Protein AF-S5XPR7-F1 (afdb_monomer_lite)

InterPro domains:
  IPR011050 Pectin lyase fold/virulence factor [SSF51126] (170-436)
  IPR012334 Pectin lyase fold [G3DSA:2.160.20.10] (180-255)
  IPR024535 Rhamnogalacturonase A/B/Epimerase-like, pectate lyase domain [PF12708] (186-243)

Sequence (449 aa):
MAISGNSALIPQAFNKGLGLWSRTTGLPGTPSWAGQANAAVVPADEDFGTCLEILKQAEPTSLRYMRRTPLQPGTYLRISTRIKVIAGNLPKVRIAGTALGSNGAALGGLPLTGPVETPVGYGDVIEVSAIVGSGKRDGVDLVWGRSAVFGHFGLDLIGDNNGSVRIENFLIEDVTSAFLPQMLDWVDVRDFGAVGDGVTDDRAAFVAADQAAAGGEIVVPEGVYRIASSLSLNAPVRFKGRLSMPRTARLALQGRFDFPTYASAFGDETEGFKRALQALFGYTDHTTLDLCGRRVDLVEPINVAEIAPGLGSFSNRRLITNGQIGVVASSAWDTRVVTSTGTYDPVRSNILSNVANVANIEVGARVVGAGVGREVYVRAKNVGAGTLTLSQGMFGGAATRNFAFHRYAYALDFSGLQRIDRLNISDIEFQLDGIASAIMLPPDGQMFH

pLDDT: mean 93.59, std 8.41, range [24.59, 98.69]

Foldseek 3Di:
DDPPFDPLQFFDFCVVDFQQKAQPALEPPGDTPGPDPQKDFDQQDPPFRTWIKGQFDDAWRDIWGNDWRFDAALWKKKKKWKKFWADDDWWKKWKFKFFAFPVRDTDPPWDGTFDIGTHPDGPDIDMHMAMEHQDDDVRHGTNPHRRGGTMTIDMITHDDGRIIMIMHGMDMDTPSVVCVVVVALEFELVVQPFDQAQPDQSQRSQVVRLVVSVAGEYEYAAHEHENEAAHAHCHHYDAPHEYDYDLRYAYHDQNDLELVSLCRRHVALQRSVLRSLLNCQDDHPDQEHENQAEEREHAAADESCSSHPPCQEEADAHEYAHYEYEYDDDCNQDKDKDKWKWWAAVVLQQKTFPTPPQVPADFQWAKDDPQADPGKTFLDTDPVRRMTGIPGGGRDHTDIDMIMTIDGGENYEHQSHQEYENYEYYHYHYHYVVSGHYYHHYSYYYNYD

Secondary structure (DSSP, 8-state):
------TTTSPPPGGG-STTEESSS--TTPPBSTT-TTEEEEEEETTTEEEEEEE--SSSEEEEE-S-EE--TT-EEEEEEEEEEEEES--EEEEEEEEE-TTSPBPSSS--EEEEE---SBS--EEEEEEEESS--TT-SEE-TTT--EEEEEEEEES-S-EEEEEPPPEEEE-GGGGGGGG-SEEEGGGGT---EEEEE-HHHHHHHHHHHTTSEEEE-SSEEE--S-EEESS-EEESSEEE--TTS-EEESS--BHHHHHHHHT-HHHHHHHHHHHHTSS-S--EEE-TT-EEEESS-EEHHHHSTT-SEE-S-EEEEEEEEEE---GGGPPEEEEEEEEE-GGGTTEEES-TTGGGSPTTPEEESTT--TT-BEEEEETTTTEEEESS--SSPSEEEEEEEEE--EEEE-TTSSEE-SEEEEEEEEE-TTT-EEEEPPSS-S---

Radius of gyration: 38.8 Å; chains: 1; bounding box: 79×37×110 Å

Structure (mmCIF, N/CA/C/O backbone):
data_AF-S5XPR7-F1
#
_entry.id   AF-S5XPR7-F1
#
loop_
_atom_site.group_PDB
_atom_site.id
_atom_site.type_symbol
_atom_site.label_atom_id
_atom_site.label_alt_id
_atom_site.label_comp_id
_atom_site.label_asym_id
_atom_site.label_entity_id
_atom_site.label_seq_id
_atom_site.pdbx_PDB_ins_code
_atom_site.Cartn_x
_atom_site.Cartn_y
_atom_site.Cartn_z
_atom_site.occupancy
_atom_site.B_iso_or_equiv
_atom_site.auth_seq_id
_atom_site.auth_comp_id
_atom_site.auth_asym_id
_atom_site.auth_atom_id
_atom_site.pdbx_PDB_model_num
ATOM 1 N N . MET A 1 1 ? 35.307 -3.222 -17.369 1.00 28.92 1 MET A N 1
ATOM 2 C CA . MET A 1 1 ? 34.141 -3.799 -16.670 1.00 28.92 1 MET A CA 1
ATOM 3 C C . MET A 1 1 ? 33.449 -4.701 -17.682 1.00 28.92 1 MET A C 1
ATOM 5 O O . MET A 1 1 ? 32.925 -4.190 -18.659 1.00 28.92 1 MET A O 1
ATOM 9 N N . ALA A 1 2 ? 33.606 -6.021 -17.578 1.00 24.59 2 ALA A N 1
ATOM 10 C CA . ALA A 1 2 ? 33.036 -6.945 -18.557 1.00 24.59 2 ALA A CA 1
ATOM 11 C C . ALA A 1 2 ? 31.568 -7.185 -18.193 1.00 24.59 2 ALA A C 1
ATOM 13 O O . ALA A 1 2 ? 31.278 -7.927 -17.259 1.00 24.59 2 ALA A O 1
ATOM 14 N N . ILE A 1 3 ? 30.653 -6.519 -18.895 1.00 38.31 3 ILE A N 1
ATOM 15 C CA . ILE A 1 3 ? 29.240 -6.887 -18.868 1.00 38.31 3 ILE A CA 1
ATOM 16 C C . ILE A 1 3 ? 29.175 -8.236 -19.582 1.00 38.31 3 ILE A C 1
ATOM 18 O O . ILE A 1 3 ? 29.457 -8.323 -20.777 1.00 38.31 3 ILE A O 1
ATOM 22 N N . SER A 1 4 ? 28.888 -9.308 -18.846 1.00 34.78 4 SER A N 1
ATOM 23 C CA . SER A 1 4 ? 28.620 -10.626 -19.417 1.00 34.78 4 SER A CA 1
ATOM 24 C C . SER A 1 4 ? 27.295 -10.569 -20.179 1.00 34.78 4 SER A C 1
ATOM 26 O O . SER A 1 4 ? 26.249 -10.962 -19.668 1.00 34.78 4 SER A O 1
ATOM 28 N N . GLY A 1 5 ? 27.336 -9.995 -21.381 1.00 46.38 5 GLY A N 1
ATOM 29 C CA . GLY A 1 5 ? 26.221 -9.954 -22.312 1.00 46.38 5 GLY A CA 1
ATOM 30 C C . GLY A 1 5 ? 25.878 -11.359 -22.793 1.00 46.38 5 GLY A C 1
ATOM 31 O O . GLY A 1 5 ? 26.754 -12.203 -22.997 1.00 46.38 5 GLY A O 1
ATOM 32 N N . ASN A 1 6 ? 24.588 -11.618 -22.984 1.00 59.25 6 ASN A N 1
ATOM 33 C CA . ASN A 1 6 ? 24.121 -12.830 -23.636 1.00 59.25 6 ASN A CA 1
ATOM 34 C C . ASN A 1 6 ? 24.751 -12.908 -25.038 1.00 59.25 6 ASN A C 1
ATOM 36 O O . ASN A 1 6 ? 24.403 -12.128 -25.921 1.00 59.25 6 ASN A O 1
ATOM 40 N N . SER A 1 7 ? 25.683 -13.842 -25.244 1.00 62.12 7 SER A N 1
ATOM 41 C CA . SER A 1 7 ? 26.406 -14.010 -26.517 1.00 62.12 7 SER A CA 1
ATOM 42 C C . SER A 1 7 ? 25.490 -14.182 -27.740 1.00 62.12 7 SER A C 1
ATOM 44 O O . SER A 1 7 ? 25.920 -13.922 -28.861 1.00 62.12 7 SER A O 1
ATOM 46 N N . ALA A 1 8 ? 24.222 -14.559 -27.539 1.00 72.88 8 ALA A N 1
ATOM 47 C CA . ALA A 1 8 ? 23.215 -14.650 -28.593 1.00 72.88 8 ALA A CA 1
ATOM 48 C C . ALA A 1 8 ? 22.732 -13.286 -29.132 1.00 72.88 8 ALA A C 1
ATOM 50 O O . ALA A 1 8 ? 22.148 -13.246 -30.214 1.00 72.88 8 ALA A O 1
ATOM 51 N N . LEU A 1 9 ? 22.948 -12.186 -28.398 1.00 85.56 9 LEU A N 1
ATOM 52 C CA . LEU A 1 9 ? 22.544 -10.838 -28.812 1.00 85.56 9 LEU A CA 1
ATOM 53 C C . LEU A 1 9 ? 23.621 -10.127 -29.635 1.00 85.56 9 LEU A C 1
ATOM 55 O O . LEU A 1 9 ? 23.282 -9.332 -30.505 1.00 85.56 9 LEU A O 1
ATOM 59 N N . ILE A 1 10 ? 24.898 -10.429 -29.395 1.00 87.25 10 ILE A N 1
ATOM 60 C CA . ILE A 1 10 ? 26.025 -9.684 -29.966 1.00 87.25 10 ILE A CA 1
ATOM 61 C C . ILE A 1 10 ? 26.222 -10.063 -31.446 1.00 87.25 10 ILE A C 1
ATOM 63 O O . ILE A 1 10 ? 26.511 -11.229 -31.750 1.00 87.25 10 ILE A O 1
ATOM 67 N N . PRO A 1 11 ? 26.104 -9.109 -32.390 1.00 92.75 11 PRO A N 1
ATOM 68 C CA . PRO A 1 11 ? 26.405 -9.368 -33.791 1.00 92.75 11 PRO A CA 1
ATOM 69 C C . PRO A 1 11 ? 27.870 -9.752 -34.011 1.00 92.75 11 PRO A C 1
ATOM 71 O O . PRO A 1 11 ? 28.775 -9.304 -33.309 1.00 92.75 11 PRO A O 1
ATOM 74 N N . GLN A 1 12 ? 28.127 -10.586 -35.019 1.00 93.06 12 GLN A N 1
ATOM 75 C CA . GLN A 1 12 ? 29.490 -10.969 -35.368 1.00 93.06 12 GLN A CA 1
ATOM 76 C C . GLN A 1 12 ? 30.267 -9.747 -35.874 1.00 93.06 12 GLN A C 1
ATOM 78 O O . GLN A 1 12 ? 29.850 -9.109 -36.841 1.00 93.06 12 GLN A O 1
ATOM 83 N N . ALA A 1 13 ? 31.423 -9.477 -35.265 1.00 94.31 13 ALA A N 1
ATOM 84 C CA . ALA A 1 13 ? 32.287 -8.373 -35.662 1.00 94.31 13 ALA A CA 1
ATOM 85 C C . ALA A 1 13 ? 32.696 -8.450 -37.145 1.00 94.31 13 ALA A C 1
ATOM 87 O O . ALA A 1 13 ? 32.917 -9.537 -37.694 1.00 94.31 13 ALA A O 1
ATOM 88 N N . PHE A 1 14 ? 32.864 -7.291 -37.785 1.00 96.81 14 PHE A N 1
ATOM 89 C CA . PHE A 1 14 ? 33.202 -7.178 -39.206 1.00 96.81 14 PHE A CA 1
ATOM 90 C C . PHE A 1 14 ? 34.535 -7.849 -39.567 1.00 96.81 14 PHE A C 1
ATOM 92 O O . PHE A 1 14 ? 34.689 -8.341 -40.684 1.00 96.81 14 PHE A O 1
ATOM 99 N N . ASN A 1 15 ? 35.468 -7.972 -38.613 1.00 94.50 15 ASN A N 1
ATOM 100 C CA . ASN A 1 15 ? 36.748 -8.666 -38.812 1.00 94.50 15 ASN A CA 1
ATOM 101 C C . ASN A 1 15 ? 36.610 -10.166 -39.136 1.00 94.50 15 ASN A C 1
ATOM 103 O O . ASN A 1 15 ? 37.558 -10.785 -39.612 1.00 94.50 15 ASN A O 1
ATOM 107 N N . LYS A 1 16 ? 35.433 -10.757 -38.899 1.00 95.19 16 LYS A N 1
ATOM 108 C CA . LYS A 1 16 ? 35.106 -12.141 -39.264 1.00 95.19 16 LYS A CA 1
ATOM 109 C C . LYS A 1 16 ? 34.454 -12.257 -40.648 1.00 95.19 16 LYS A C 1
ATOM 111 O O . LYS A 1 16 ? 33.989 -13.336 -41.012 1.00 95.19 16 LYS A O 1
ATOM 116 N N . GLY A 1 17 ? 34.413 -11.168 -41.414 1.00 94.81 17 GLY A N 1
ATOM 117 C CA . GLY A 1 17 ? 33.901 -11.119 -42.779 1.00 94.81 17 GLY A CA 1
ATOM 118 C C . GLY A 1 17 ? 32.454 -10.633 -42.894 1.00 94.81 17 GLY A C 1
ATOM 119 O O . GLY A 1 17 ? 31.680 -10.625 -41.938 1.00 94.81 17 GLY A O 1
ATOM 120 N N . LEU A 1 18 ? 32.085 -10.246 -44.118 1.00 96.75 18 LEU A N 1
ATOM 121 C CA . LEU A 1 18 ? 30.813 -9.583 -44.434 1.00 96.75 18 LEU A CA 1
ATOM 122 C C . LEU A 1 18 ? 29.712 -10.537 -44.938 1.00 96.75 18 LEU A C 1
ATOM 124 O O . LEU A 1 18 ? 28.654 -10.100 -45.382 1.00 96.75 18 LEU A O 1
ATOM 128 N N . GLY A 1 19 ? 29.937 -11.854 -44.864 1.00 96.38 19 GLY A N 1
ATOM 129 C CA . GLY A 1 19 ? 28.996 -12.870 -45.361 1.00 96.38 19 GLY A CA 1
ATOM 130 C C . GLY A 1 19 ? 27.687 -12.970 -44.573 1.00 96.38 19 GLY A C 1
ATOM 131 O O . GLY A 1 19 ? 26.689 -13.418 -45.124 1.00 96.38 19 GLY A O 1
ATOM 132 N N . LEU A 1 20 ? 27.677 -12.523 -43.311 1.00 95.44 20 LEU A N 1
ATOM 133 C CA . LEU A 1 20 ? 26.484 -12.465 -42.451 1.00 95.44 20 LEU A CA 1
ATOM 134 C C . LEU A 1 20 ? 25.841 -11.073 -42.402 1.00 95.44 20 LEU A C 1
ATOM 136 O O . LEU A 1 20 ? 25.002 -10.810 -41.541 1.00 95.44 20 LEU A O 1
ATOM 140 N N . TRP A 1 21 ? 26.239 -10.185 -43.308 1.00 97.31 21 TRP A N 1
ATOM 141 C CA . TRP A 1 21 ? 25.748 -8.820 -43.392 1.00 97.31 21 TRP A CA 1
ATOM 142 C C . TRP A 1 21 ? 25.026 -8.644 -44.726 1.00 97.31 21 TRP A C 1
ATOM 144 O O . TRP A 1 21 ? 25.647 -8.615 -45.783 1.00 97.31 21 TRP A O 1
ATOM 154 N N . SER A 1 22 ? 23.701 -8.573 -44.685 1.00 97.50 22 SER A N 1
ATOM 155 C CA . SER A 1 22 ? 22.825 -8.422 -45.845 1.00 97.50 22 SER A CA 1
ATOM 156 C C . SER A 1 22 ? 22.726 -6.970 -46.296 1.00 97.50 22 SER A C 1
ATOM 158 O O . SER A 1 22 ? 22.759 -6.045 -45.482 1.00 97.50 22 SER A O 1
ATOM 160 N N . ARG A 1 23 ? 22.543 -6.797 -47.605 1.00 97.25 23 ARG A N 1
ATOM 161 C CA . ARG A 1 23 ? 22.284 -5.523 -48.286 1.00 97.25 23 ARG A CA 1
ATOM 162 C C . ARG A 1 23 ? 20.798 -5.141 -48.306 1.00 97.25 23 ARG A C 1
ATOM 164 O O . ARG A 1 23 ? 20.442 -4.145 -48.922 1.00 97.25 23 ARG A O 1
ATOM 171 N N . THR A 1 24 ? 19.923 -5.962 -47.711 1.00 95.88 24 THR A N 1
ATOM 172 C CA . THR A 1 24 ? 18.459 -5.762 -47.696 1.00 95.88 24 THR A CA 1
ATOM 173 C C . THR A 1 24 ? 17.856 -6.101 -46.323 1.00 95.88 24 THR A C 1
ATOM 175 O O . THR A 1 24 ? 18.072 -5.354 -45.379 1.00 95.88 24 THR A O 1
ATOM 178 N N . THR A 1 25 ? 17.113 -7.205 -46.177 1.00 93.62 25 THR A N 1
ATOM 179 C CA . THR A 1 25 ? 16.326 -7.560 -44.974 1.00 93.62 25 THR A CA 1
ATOM 180 C C . THR A 1 25 ? 17.006 -8.584 -44.059 1.00 93.62 25 THR A C 1
ATOM 182 O O . THR A 1 25 ? 16.501 -8.926 -42.991 1.00 93.62 25 THR A O 1
ATOM 185 N N . GLY A 1 26 ? 18.136 -9.153 -44.479 1.00 94.06 26 GLY A N 1
ATOM 186 C CA . GLY A 1 26 ? 18.796 -10.239 -43.751 1.00 94.06 26 GLY A CA 1
ATOM 187 C C . GLY A 1 26 ? 18.109 -11.603 -43.853 1.00 94.06 26 GLY A C 1
ATOM 188 O O . GLY A 1 26 ? 18.630 -12.574 -43.312 1.00 94.06 26 GLY A O 1
ATOM 189 N N . LEU A 1 27 ? 16.966 -11.711 -44.541 1.00 95.12 27 LEU A N 1
ATOM 190 C CA . LEU A 1 27 ? 16.289 -12.992 -44.755 1.00 95.12 27 LEU A CA 1
ATOM 191 C C . LEU A 1 27 ? 17.178 -13.981 -45.537 1.00 95.12 27 LEU A C 1
ATOM 193 O O . LEU A 1 27 ? 18.050 -13.554 -46.308 1.00 95.12 27 LEU A O 1
ATOM 197 N N . PRO A 1 28 ? 16.957 -15.301 -45.384 1.00 92.44 28 PRO A N 1
ATOM 198 C CA . PRO A 1 28 ? 17.634 -16.306 -46.199 1.00 92.44 28 PRO A CA 1
ATOM 199 C C . PRO A 1 28 ? 17.525 -15.996 -47.700 1.00 92.44 28 PRO A C 1
ATOM 201 O O . PRO A 1 28 ? 16.450 -15.658 -48.189 1.00 92.44 28 PRO A O 1
ATOM 204 N N . GLY A 1 29 ? 18.644 -16.092 -48.423 1.00 90.25 29 GLY A N 1
ATOM 205 C CA . GLY A 1 29 ? 18.717 -15.801 -49.862 1.00 90.25 29 GLY A CA 1
ATOM 206 C C . GLY A 1 29 ? 18.906 -14.324 -50.227 1.00 90.25 29 GLY A C 1
ATOM 207 O O . GLY A 1 29 ? 19.073 -14.014 -51.404 1.00 90.25 29 GLY A O 1
ATOM 208 N N . THR A 1 30 ? 18.922 -13.407 -49.254 1.00 93.56 30 THR A N 1
ATOM 209 C CA . THR A 1 30 ? 19.217 -11.993 -49.532 1.00 93.56 30 THR A CA 1
ATOM 210 C C . THR A 1 30 ? 20.697 -11.760 -49.865 1.00 93.56 30 THR A C 1
ATOM 212 O O . THR A 1 30 ? 21.563 -12.447 -49.316 1.00 93.56 30 THR A O 1
ATOM 215 N N . PRO A 1 31 ? 21.018 -10.790 -50.746 1.00 96.38 31 PRO A N 1
ATOM 216 C CA . PRO A 1 31 ? 22.400 -10.495 -51.120 1.00 96.38 31 PRO A CA 1
ATOM 217 C C . PRO A 1 31 ? 23.208 -9.996 -49.917 1.00 96.38 31 PRO A C 1
ATOM 219 O O . PRO A 1 31 ? 22.726 -9.155 -49.156 1.00 96.38 31 PRO A O 1
ATOM 222 N N . SER A 1 32 ? 24.444 -10.479 -49.768 1.00 96.75 32 SER A N 1
ATOM 223 C CA . SER A 1 32 ? 25.358 -10.067 -48.697 1.00 96.75 32 SER A CA 1
ATOM 224 C C . SER A 1 32 ? 26.376 -9.017 -49.153 1.00 96.75 32 SER A C 1
ATOM 226 O O . SER A 1 32 ? 26.547 -8.749 -50.344 1.00 96.75 32 SER A O 1
ATOM 228 N N . TRP A 1 33 ? 27.052 -8.407 -48.180 1.00 97.62 33 TRP A N 1
ATOM 229 C CA . TRP A 1 33 ? 28.152 -7.464 -48.372 1.00 97.62 33 TRP A CA 1
ATOM 230 C C . TRP A 1 33 ? 29.495 -8.152 -48.667 1.00 97.62 33 TRP A C 1
ATOM 232 O O . TRP A 1 33 ? 30.479 -7.479 -48.968 1.00 97.62 33 TRP A O 1
ATOM 242 N N . ALA A 1 34 ? 29.562 -9.488 -48.627 1.00 96.62 34 ALA A N 1
ATOM 243 C CA . ALA A 1 34 ? 30.774 -10.218 -48.987 1.00 96.62 34 ALA A CA 1
ATOM 244 C C . ALA A 1 34 ? 31.151 -9.992 -50.461 1.00 96.62 34 ALA A C 1
ATOM 246 O O . ALA A 1 34 ? 30.324 -10.148 -51.359 1.00 96.62 34 ALA A O 1
ATOM 247 N N . GLY A 1 35 ? 32.416 -9.631 -50.698 1.00 94.75 35 GLY A N 1
ATOM 248 C CA . GLY A 1 35 ? 32.979 -9.455 -52.040 1.00 94.75 35 GLY A CA 1
ATOM 249 C C . GLY A 1 35 ? 32.444 -8.251 -52.822 1.00 94.75 35 GLY A C 1
ATOM 250 O O . GLY A 1 35 ? 32.710 -8.151 -54.016 1.00 94.75 35 GLY A O 1
ATOM 251 N N . GLN A 1 36 ? 31.687 -7.347 -52.192 1.00 97.94 36 GLN A N 1
ATOM 252 C CA . GLN A 1 36 ? 31.210 -6.138 -52.862 1.00 97.94 36 GLN A CA 1
ATOM 253 C C . GLN A 1 36 ? 32.362 -5.156 -53.091 1.00 97.94 36 GLN A C 1
ATOM 255 O O . GLN A 1 36 ? 33.091 -4.829 -52.162 1.00 97.94 36 GLN A O 1
ATOM 260 N N . ALA A 1 37 ? 32.497 -4.648 -54.318 1.00 97.31 37 ALA A N 1
ATOM 261 C CA . ALA A 1 37 ? 33.586 -3.738 -54.687 1.00 97.31 37 ALA A CA 1
ATOM 262 C C . ALA A 1 37 ? 33.534 -2.386 -53.951 1.00 97.31 37 ALA A C 1
ATOM 264 O O . ALA A 1 37 ? 34.544 -1.699 -53.848 1.00 97.31 37 ALA A O 1
ATOM 265 N N . ASN A 1 38 ? 32.360 -2.002 -53.443 1.00 97.38 38 ASN A N 1
ATOM 266 C CA . ASN A 1 38 ? 32.129 -0.761 -52.711 1.00 97.38 38 ASN A CA 1
ATOM 267 C C . ASN A 1 38 ? 32.111 -0.951 -51.181 1.00 97.38 38 ASN A C 1
ATOM 269 O O . ASN A 1 38 ? 31.575 -0.093 -50.482 1.00 97.38 38 ASN A O 1
ATOM 273 N N . ALA A 1 39 ? 32.647 -2.061 -50.661 1.00 97.81 39 ALA A N 1
ATOM 274 C CA . ALA A 1 39 ? 32.769 -2.302 -49.226 1.00 97.81 39 ALA A CA 1
ATOM 275 C C . ALA A 1 39 ? 34.091 -2.992 -48.865 1.00 97.81 39 ALA A C 1
ATOM 277 O O . ALA A 1 39 ? 34.538 -3.904 -49.558 1.00 97.81 39 ALA A O 1
ATOM 278 N N . ALA A 1 40 ? 34.696 -2.596 -47.747 1.00 97.12 40 ALA A N 1
ATOM 279 C CA . ALA A 1 40 ? 35.936 -3.185 -47.251 1.00 97.12 40 ALA A CA 1
ATOM 280 C C . ALA A 1 40 ? 35.968 -3.232 -45.720 1.00 97.12 40 ALA A C 1
ATOM 282 O O . ALA A 1 40 ? 35.392 -2.384 -45.044 1.00 97.12 40 ALA A O 1
ATOM 283 N N . VAL A 1 41 ? 36.668 -4.222 -45.161 1.00 97.69 41 VAL A N 1
ATOM 284 C CA . VAL A 1 41 ? 36.983 -4.250 -43.726 1.00 97.69 41 VAL A CA 1
ATOM 285 C C . VAL A 1 41 ? 38.276 -3.474 -43.512 1.00 97.69 41 VAL A C 1
ATOM 287 O O . VAL A 1 41 ? 39.317 -3.841 -44.057 1.00 97.69 41 VAL A O 1
ATOM 290 N N . VAL A 1 42 ? 38.211 -2.418 -42.709 1.00 97.31 42 VAL A N 1
ATOM 291 C CA . VAL A 1 42 ? 39.362 -1.592 -42.336 1.00 97.31 42 VAL A CA 1
ATOM 292 C C . VAL A 1 42 ? 39.916 -2.140 -41.021 1.00 97.31 42 VAL A C 1
ATOM 294 O O . VAL A 1 42 ? 39.184 -2.146 -40.036 1.00 97.31 42 VAL A O 1
ATOM 297 N N . PRO A 1 43 ? 41.162 -2.646 -40.967 1.00 93.94 43 PRO A N 1
ATOM 298 C CA . PRO A 1 43 ? 41.650 -3.392 -39.804 1.00 93.94 43 PRO A CA 1
ATOM 299 C C . PRO A 1 43 ? 42.031 -2.514 -38.603 1.00 93.94 43 PRO A C 1
ATOM 301 O O . PRO A 1 43 ? 41.974 -3.002 -37.474 1.00 93.94 43 PRO A O 1
ATOM 304 N N . ALA A 1 44 ? 42.426 -1.261 -38.842 1.00 93.69 44 ALA A N 1
ATOM 305 C CA . ALA A 1 44 ? 43.011 -0.365 -37.844 1.00 93.69 44 ALA A CA 1
ATOM 306 C C . ALA A 1 44 ? 42.577 1.093 -38.073 1.00 93.69 44 ALA A C 1
ATOM 308 O O . ALA A 1 44 ? 43.392 1.965 -38.365 1.00 93.69 44 ALA A O 1
ATOM 309 N N . ASP A 1 45 ? 41.274 1.340 -38.004 1.00 97.19 45 ASP A N 1
ATOM 310 C CA . ASP A 1 45 ? 40.737 2.688 -37.862 1.00 97.19 45 ASP A CA 1
ATOM 311 C C . ASP A 1 45 ? 41.041 3.240 -36.458 1.00 97.19 45 ASP A C 1
ATOM 313 O O . ASP A 1 45 ? 40.979 2.503 -35.474 1.00 97.19 45 ASP A O 1
ATOM 317 N N . GLU A 1 46 ? 41.370 4.529 -36.368 1.00 94.81 46 GLU A N 1
ATOM 318 C CA . GLU A 1 46 ? 41.773 5.188 -35.118 1.00 94.81 46 GLU A CA 1
ATOM 319 C C . GLU A 1 46 ? 40.666 5.201 -34.049 1.00 94.81 46 GLU A C 1
ATOM 321 O O . GLU A 1 46 ? 40.962 5.037 -32.867 1.00 94.81 46 GLU A O 1
ATOM 326 N N . ASP A 1 47 ? 39.396 5.311 -34.454 1.00 96.06 47 ASP A N 1
ATOM 327 C CA . ASP A 1 47 ? 38.258 5.410 -33.531 1.00 96.06 47 ASP A CA 1
ATOM 328 C C . ASP A 1 47 ? 37.598 4.054 -33.260 1.00 96.06 47 ASP A C 1
ATOM 330 O O . ASP A 1 47 ? 37.071 3.809 -32.169 1.00 96.06 47 ASP A O 1
ATOM 334 N N . PHE A 1 48 ? 37.583 3.179 -34.271 1.00 97.38 48 PHE A N 1
ATOM 335 C CA . PHE A 1 48 ? 36.789 1.944 -34.266 1.00 97.38 48 PHE A CA 1
ATOM 336 C C . PHE A 1 48 ? 37.628 0.660 -34.216 1.00 97.38 48 PHE A C 1
ATOM 338 O O . PHE A 1 48 ? 37.072 -0.437 -34.113 1.00 97.38 48 PHE A O 1
ATOM 345 N N . GLY A 1 49 ? 38.956 0.750 -34.333 1.00 95.12 49 GLY A N 1
ATOM 346 C CA . GLY A 1 49 ? 39.798 -0.424 -34.546 1.00 95.12 49 GLY A CA 1
ATOM 347 C C . GLY A 1 49 ? 39.410 -1.128 -35.847 1.00 95.12 49 GLY A C 1
ATOM 348 O O . GLY A 1 49 ? 39.510 -0.548 -36.925 1.00 95.12 49 GLY A O 1
ATOM 349 N N . THR A 1 50 ? 38.945 -2.380 -35.780 1.00 95.62 50 THR A N 1
ATOM 350 C CA . THR A 1 50 ? 38.434 -3.048 -36.987 1.00 95.62 50 THR A CA 1
ATOM 351 C C . THR A 1 50 ? 36.973 -2.690 -37.270 1.00 95.62 50 THR A C 1
ATOM 353 O O . THR A 1 50 ? 36.078 -3.086 -36.516 1.00 95.62 50 THR A O 1
ATOM 356 N N . CYS A 1 51 ? 36.725 -2.034 -38.405 1.00 97.69 51 CYS A N 1
ATOM 357 C CA . CYS A 1 51 ? 35.410 -1.533 -38.808 1.00 97.69 51 CYS A CA 1
ATOM 358 C C . CYS A 1 51 ? 35.077 -1.844 -40.279 1.00 97.69 51 CYS A C 1
ATOM 360 O O . CYS A 1 51 ? 35.907 -2.351 -41.036 1.00 97.69 51 CYS A O 1
ATOM 362 N N . LEU A 1 52 ? 33.844 -1.550 -40.690 1.00 98.44 52 LEU A N 1
ATOM 363 C CA . LEU A 1 52 ? 33.383 -1.662 -42.075 1.00 98.44 52 LEU A CA 1
ATOM 364 C C . LEU A 1 52 ? 33.426 -0.289 -42.746 1.00 98.44 52 LEU A C 1
ATOM 366 O O . LEU A 1 52 ? 32.874 0.654 -42.200 1.00 98.44 52 LEU A O 1
ATOM 370 N N . GLU A 1 53 ? 34.024 -0.177 -43.928 1.00 98.44 53 GLU A N 1
ATOM 371 C CA . GLU A 1 53 ? 33.888 0.986 -44.809 1.00 98.44 53 GLU A CA 1
ATOM 372 C C . GLU A 1 53 ? 32.964 0.640 -45.985 1.00 98.44 53 GLU A C 1
ATOM 374 O O . GLU A 1 53 ? 33.160 -0.384 -46.641 1.00 98.44 53 GLU A O 1
ATOM 379 N N . ILE A 1 54 ? 31.954 1.475 -46.247 1.00 98.44 54 ILE A N 1
ATOM 380 C CA . ILE A 1 54 ? 31.046 1.372 -47.399 1.00 98.44 54 ILE A CA 1
ATOM 381 C C . ILE A 1 54 ? 31.087 2.681 -48.185 1.00 98.44 54 ILE A C 1
ATOM 383 O O . ILE A 1 54 ? 30.817 3.747 -47.636 1.00 98.44 54 ILE A O 1
ATOM 387 N N . LEU A 1 55 ? 31.293 2.586 -49.498 1.00 98.38 55 LEU A N 1
ATOM 388 C CA . LEU A 1 55 ? 30.950 3.653 -50.432 1.00 98.38 55 LEU A CA 1
ATOM 389 C C . LEU A 1 55 ? 29.462 3.533 -50.794 1.00 98.38 55 LEU A C 1
ATOM 391 O O . LEU A 1 55 ? 29.043 2.585 -51.469 1.00 98.38 55 LEU A O 1
ATOM 395 N N . LYS A 1 56 ? 28.650 4.489 -50.335 1.00 97.81 56 LYS A N 1
ATOM 396 C CA . LYS A 1 56 ? 27.196 4.502 -50.544 1.00 97.81 56 LYS A CA 1
ATOM 397 C C . LYS A 1 56 ? 26.855 4.664 -52.027 1.00 97.81 56 LYS A C 1
ATOM 399 O O . LYS A 1 56 ? 27.304 5.611 -52.666 1.00 97.81 56 LYS A O 1
ATOM 404 N N . GLN A 1 57 ? 26.022 3.772 -52.565 1.00 97.00 57 GLN A N 1
ATOM 405 C CA . GLN A 1 57 ? 25.642 3.758 -53.990 1.00 97.00 57 GLN A CA 1
ATOM 406 C C . GLN A 1 57 ? 24.136 3.554 -54.237 1.00 97.00 57 GLN A C 1
ATOM 408 O O . GLN A 1 57 ? 23.695 3.613 -55.382 1.00 97.00 57 GLN A O 1
ATOM 413 N N . ALA A 1 58 ? 23.341 3.310 -53.191 1.00 95.62 58 ALA A N 1
ATOM 414 C CA . ALA A 1 58 ? 21.900 3.079 -53.284 1.00 95.62 58 ALA A CA 1
ATOM 415 C C . ALA A 1 58 ? 21.129 3.836 -52.194 1.00 95.62 58 ALA A C 1
ATOM 417 O O . ALA A 1 58 ? 21.701 4.202 -51.163 1.00 95.62 58 ALA A O 1
ATOM 418 N N . GLU A 1 59 ? 19.826 4.024 -52.414 1.00 94.75 59 GLU A N 1
ATOM 419 C CA . GLU A 1 59 ? 18.920 4.710 -51.493 1.00 94.75 59 GLU A CA 1
ATOM 420 C C . GLU A 1 59 ? 17.684 3.845 -51.168 1.00 94.75 59 GLU A C 1
ATOM 422 O O . GLU A 1 59 ? 16.839 3.661 -52.046 1.00 94.75 59 GLU A O 1
ATOM 427 N N . PRO A 1 60 ? 17.554 3.309 -49.935 1.00 96.44 60 PRO A N 1
ATOM 428 C CA . PRO A 1 60 ? 18.575 3.264 -48.883 1.00 96.44 60 PRO A CA 1
ATOM 429 C C . PRO A 1 60 ? 19.722 2.294 -49.226 1.00 96.44 60 PRO A C 1
ATOM 431 O O . PRO A 1 60 ? 19.545 1.319 -49.957 1.00 96.44 60 PRO A O 1
ATOM 434 N N . THR A 1 61 ? 20.900 2.513 -48.640 1.00 98.31 61 THR A N 1
ATOM 435 C CA . THR A 1 61 ? 21.939 1.476 -48.538 1.00 98.31 61 THR A CA 1
ATOM 436 C C . THR A 1 61 ? 21.769 0.765 -47.198 1.00 98.31 61 THR A C 1
ATOM 438 O O . THR A 1 61 ? 22.095 1.324 -46.151 1.00 98.31 61 THR A O 1
ATOM 441 N N . SER A 1 62 ? 21.233 -0.456 -47.224 1.00 98.06 62 SER A N 1
ATOM 442 C CA . SER A 1 62 ? 20.935 -1.225 -46.012 1.00 98.06 62 SER A CA 1
ATOM 443 C C . SER A 1 62 ? 22.084 -2.141 -45.594 1.00 98.06 62 SER A C 1
ATOM 445 O O . SER A 1 62 ? 22.741 -2.787 -46.412 1.00 98.06 62 SER A O 1
ATOM 447 N N . LEU A 1 63 ? 22.278 -2.240 -44.285 1.00 97.88 63 LEU A N 1
ATOM 448 C CA . LEU A 1 63 ? 23.174 -3.177 -43.625 1.00 97.88 63 LEU A CA 1
ATOM 449 C C . LEU A 1 63 ? 22.360 -3.919 -42.561 1.00 97.88 63 LEU A C 1
ATOM 451 O O . LEU A 1 63 ? 21.854 -3.294 -41.630 1.00 97.88 63 LEU A O 1
ATOM 455 N N . ARG A 1 64 ? 22.187 -5.237 -42.707 1.00 97.25 64 ARG A N 1
ATOM 456 C CA . ARG A 1 64 ? 21.429 -6.073 -41.755 1.00 97.25 64 ARG A CA 1
ATOM 457 C C . ARG A 1 64 ? 22.196 -7.316 -41.357 1.00 97.25 64 ARG A C 1
ATOM 459 O O . ARG A 1 64 ? 22.618 -8.080 -42.220 1.00 97.25 64 ARG A O 1
ATOM 466 N N . TYR A 1 65 ? 22.312 -7.567 -40.062 1.00 96.69 65 TYR A N 1
ATOM 467 C CA . TYR A 1 65 ? 22.867 -8.814 -39.564 1.00 96.69 65 TYR A CA 1
ATOM 468 C C . TYR A 1 65 ? 21.882 -9.968 -39.790 1.00 96.69 65 TYR A C 1
ATOM 470 O O . TYR A 1 65 ? 20.718 -9.890 -39.407 1.00 96.69 65 TYR A O 1
ATOM 478 N N . MET A 1 66 ? 22.345 -11.032 -40.445 1.00 95.25 66 MET A N 1
ATOM 479 C CA . MET A 1 66 ? 21.495 -12.126 -40.940 1.00 95.25 66 MET A CA 1
ATOM 480 C C . MET A 1 66 ? 21.167 -13.192 -39.893 1.00 95.25 66 MET A C 1
ATOM 482 O O . MET A 1 66 ? 20.371 -14.091 -40.165 1.00 95.25 66 MET A O 1
ATOM 486 N N . ARG A 1 67 ? 21.811 -13.169 -38.718 1.00 92.69 67 ARG A N 1
ATOM 487 C CA . ARG A 1 67 ? 21.433 -14.103 -37.654 1.00 92.69 67 ARG A CA 1
ATOM 488 C C . ARG A 1 67 ? 20.232 -13.558 -36.905 1.00 92.69 67 ARG A C 1
ATOM 490 O O . ARG A 1 67 ? 20.148 -12.370 -36.615 1.00 92.69 67 ARG A O 1
ATOM 497 N N . ARG A 1 68 ? 19.339 -14.474 -36.547 1.00 92.31 68 ARG A N 1
ATOM 498 C CA . ARG A 1 68 ? 18.170 -14.195 -35.722 1.00 92.31 68 ARG A CA 1
ATOM 499 C C . ARG A 1 68 ? 18.614 -13.763 -34.327 1.00 92.31 68 ARG A C 1
ATOM 501 O O . ARG A 1 68 ? 19.059 -14.603 -33.549 1.00 92.31 68 ARG A O 1
ATOM 508 N N . THR A 1 69 ? 18.454 -12.485 -34.011 1.00 93.88 69 THR A N 1
ATOM 509 C CA . THR A 1 69 ? 18.585 -11.975 -32.645 1.00 93.88 69 THR A CA 1
ATOM 510 C C . THR A 1 69 ? 17.271 -12.247 -31.904 1.00 93.88 69 THR A C 1
ATOM 512 O O . THR A 1 69 ? 16.230 -11.775 -32.369 1.00 93.88 69 THR A O 1
ATOM 515 N N . PRO A 1 70 ? 17.265 -13.026 -30.806 1.00 92.69 70 PRO A N 1
ATOM 516 C CA . PRO A 1 70 ? 16.042 -13.334 -30.063 1.00 92.69 70 PRO A CA 1
ATOM 517 C C . PRO A 1 70 ? 15.388 -12.086 -29.463 1.00 92.69 70 PRO A C 1
ATOM 519 O O . PRO A 1 70 ? 16.070 -11.268 -28.854 1.00 92.69 70 PRO A O 1
ATOM 522 N N . LEU A 1 71 ? 14.065 -11.984 -29.584 1.00 89.38 71 LEU A N 1
ATOM 523 C CA . LEU A 1 71 ? 13.234 -10.966 -28.946 1.00 89.38 71 LEU A CA 1
ATOM 524 C C . LEU A 1 71 ? 12.117 -11.677 -28.173 1.00 89.38 71 LEU A C 1
ATOM 526 O O . LEU A 1 71 ? 11.114 -12.097 -28.746 1.00 89.38 71 LEU A O 1
ATOM 530 N N . GLN A 1 72 ? 12.315 -11.878 -26.871 1.00 84.31 72 GLN A N 1
ATOM 531 C CA . GLN A 1 72 ? 11.293 -12.500 -26.032 1.00 84.31 72 GLN A CA 1
ATOM 532 C C . GLN A 1 72 ? 10.188 -11.482 -25.700 1.00 84.31 72 GLN A C 1
ATOM 534 O O . GLN A 1 72 ? 10.466 -10.286 -25.562 1.00 84.31 72 GLN A O 1
ATOM 539 N N . PRO A 1 73 ? 8.923 -11.916 -25.547 1.00 78.06 73 PRO A N 1
ATOM 540 C CA . PRO A 1 73 ? 7.878 -11.046 -25.023 1.00 78.06 73 PRO A CA 1
ATOM 541 C C . PRO A 1 73 ? 8.294 -10.440 -23.676 1.00 78.06 73 PRO A C 1
ATOM 543 O O . PRO A 1 73 ? 8.687 -11.162 -22.766 1.00 78.06 73 PRO A O 1
ATOM 546 N N . GLY A 1 74 ? 8.188 -9.116 -23.548 1.00 77.06 74 GLY A N 1
ATOM 547 C CA . GLY A 1 74 ? 8.632 -8.376 -22.362 1.00 77.06 74 GLY A CA 1
ATOM 548 C C . GLY A 1 74 ? 10.070 -7.847 -22.416 1.00 77.06 74 GLY A C 1
ATOM 549 O O . GLY A 1 74 ? 10.403 -7.018 -21.576 1.00 77.06 74 GLY A O 1
ATOM 550 N N . THR A 1 75 ? 10.881 -8.239 -23.406 1.00 87.00 75 THR A N 1
ATOM 551 C CA . THR A 1 75 ? 12.248 -7.723 -23.588 1.00 87.00 75 THR A CA 1
ATOM 552 C C . THR A 1 75 ? 12.263 -6.401 -24.361 1.00 87.00 75 THR A C 1
ATOM 554 O O . THR A 1 75 ? 11.484 -6.210 -25.304 1.00 87.00 75 THR A O 1
ATOM 557 N N . TYR A 1 76 ? 13.183 -5.513 -23.982 1.00 92.75 76 TYR A N 1
ATOM 558 C CA . TYR A 1 76 ? 13.539 -4.297 -24.711 1.00 92.75 76 TYR A CA 1
ATOM 559 C C . TYR A 1 76 ? 15.025 -4.337 -25.060 1.00 92.75 76 TYR A C 1
ATOM 561 O O . TYR A 1 76 ? 15.868 -4.437 -24.171 1.00 92.75 76 TYR A O 1
ATOM 569 N N . LEU A 1 77 ? 15.343 -4.274 -26.352 1.00 95.31 77 LEU A N 1
ATOM 570 C CA . LEU A 1 77 ? 16.716 -4.314 -26.850 1.00 95.31 77 LEU A CA 1
ATOM 571 C C . LEU A 1 77 ? 17.117 -2.945 -27.388 1.00 95.31 77 LEU A C 1
ATOM 573 O O . LEU A 1 77 ? 16.410 -2.396 -28.233 1.00 95.31 77 LEU A O 1
ATOM 577 N N . ARG A 1 78 ? 18.262 -2.421 -26.948 1.00 97.12 78 ARG A N 1
ATOM 578 C CA . ARG A 1 78 ? 18.913 -1.274 -27.584 1.00 97.12 78 ARG A CA 1
ATOM 579 C C . ARG A 1 78 ? 19.878 -1.793 -28.632 1.00 97.12 78 ARG A C 1
ATOM 581 O O . ARG A 1 78 ? 20.753 -2.591 -28.317 1.00 97.12 78 ARG A O 1
ATOM 588 N N . ILE A 1 79 ? 19.718 -1.329 -29.862 1.00 97.81 79 ILE A N 1
ATOM 589 C CA . ILE A 1 79 ? 20.656 -1.568 -30.951 1.00 97.81 79 ILE A CA 1
ATOM 590 C C . ILE A 1 79 ? 21.425 -0.273 -31.152 1.00 97.81 79 ILE A C 1
ATOM 592 O O . ILE A 1 79 ? 20.797 0.769 -31.340 1.00 97.81 79 ILE A O 1
ATOM 596 N N . SER A 1 80 ? 22.753 -0.333 -31.131 1.00 97.88 80 SER A N 1
ATOM 597 C CA . SER A 1 80 ? 23.604 0.829 -31.371 1.00 97.88 80 SER A CA 1
ATOM 598 C C . SER A 1 80 ? 24.856 0.492 -32.177 1.00 97.88 80 SER A C 1
ATOM 600 O O . SER A 1 80 ? 25.299 -0.657 -32.265 1.00 97.88 80 SER A O 1
ATOM 602 N N . THR A 1 81 ? 25.403 1.516 -32.820 1.00 98.19 81 THR A N 1
ATOM 603 C CA . THR A 1 81 ? 26.730 1.527 -33.442 1.00 98.19 81 THR A CA 1
ATOM 604 C C . THR A 1 81 ? 27.197 2.975 -33.565 1.00 98.19 81 THR A C 1
ATOM 606 O O . THR A 1 81 ? 26.389 3.905 -33.478 1.00 98.19 81 THR A O 1
ATOM 609 N N . ARG A 1 82 ? 28.494 3.172 -33.792 1.00 98.44 82 ARG A N 1
ATOM 610 C CA . ARG A 1 82 ? 29.067 4.468 -34.146 1.00 98.44 82 ARG A CA 1
ATOM 611 C C . ARG A 1 82 ? 29.456 4.487 -35.617 1.00 98.44 82 ARG A C 1
ATOM 613 O O . ARG A 1 82 ? 29.940 3.491 -36.157 1.00 98.44 82 ARG A O 1
ATOM 620 N N . ILE A 1 83 ? 29.252 5.624 -36.273 1.00 98.25 83 ILE A N 1
ATOM 621 C CA . ILE A 1 83 ? 29.666 5.829 -37.662 1.00 98.25 83 ILE A CA 1
ATOM 622 C C . ILE A 1 83 ? 30.460 7.122 -37.810 1.00 98.25 83 ILE A C 1
ATOM 624 O O . ILE A 1 83 ? 30.314 8.034 -37.001 1.00 98.25 83 ILE A O 1
ATOM 628 N N . LYS A 1 84 ? 31.250 7.219 -38.877 1.00 98.06 84 LYS A N 1
ATOM 629 C CA . LYS A 1 84 ? 31.819 8.482 -39.361 1.00 98.06 84 LYS A CA 1
ATOM 630 C C . LYS A 1 84 ? 31.871 8.495 -40.880 1.00 98.06 84 LYS A C 1
ATOM 632 O O . LYS A 1 84 ? 32.119 7.463 -41.509 1.00 98.06 84 LYS A O 1
ATOM 637 N N . VAL A 1 85 ? 31.655 9.659 -41.481 1.00 98.06 85 VAL A N 1
ATOM 638 C CA . VAL A 1 85 ? 31.850 9.846 -42.926 1.00 98.06 85 VAL A CA 1
ATOM 639 C C . VAL A 1 85 ? 33.294 10.271 -43.157 1.00 98.06 85 VAL A C 1
ATOM 641 O O . VAL A 1 85 ? 33.789 11.158 -42.473 1.00 98.06 85 VAL A O 1
ATOM 644 N N . ILE A 1 86 ? 33.992 9.635 -44.092 1.00 97.62 86 ILE A N 1
ATOM 645 C CA . ILE A 1 86 ? 35.419 9.893 -44.346 1.00 97.62 86 ILE A CA 1
ATOM 646 C C . ILE A 1 86 ? 35.625 10.753 -45.596 1.00 97.62 86 ILE A C 1
ATOM 648 O O . ILE A 1 86 ? 36.590 11.509 -45.667 1.00 97.62 86 ILE A O 1
ATOM 652 N N . ALA A 1 87 ? 34.729 10.652 -46.581 1.00 97.25 87 ALA A N 1
ATOM 653 C CA . ALA A 1 87 ? 34.801 11.422 -47.821 1.00 97.25 87 ALA A CA 1
ATOM 654 C C . ALA A 1 87 ? 33.452 11.447 -48.556 1.00 97.25 87 ALA A C 1
ATOM 656 O O . ALA A 1 87 ? 32.616 10.567 -48.351 1.00 97.25 87 ALA A O 1
ATOM 657 N N . GLY A 1 88 ? 33.287 12.391 -49.487 1.00 97.19 88 GLY A N 1
ATOM 658 C CA . GLY A 1 88 ? 32.137 12.450 -50.395 1.00 97.19 88 GLY A CA 1
ATOM 659 C C . GLY A 1 88 ? 30.868 13.003 -49.744 1.00 97.19 88 GLY A C 1
ATOM 660 O O . GLY A 1 88 ? 30.935 13.750 -48.781 1.00 97.19 88 GLY A O 1
ATOM 661 N N . ASN A 1 89 ? 29.691 12.671 -50.265 1.00 97.12 89 ASN A N 1
ATOM 662 C CA . ASN A 1 89 ? 28.446 13.204 -49.697 1.00 97.12 89 ASN A CA 1
ATOM 663 C C . ASN A 1 89 ? 28.221 12.707 -48.253 1.00 97.12 89 ASN A C 1
ATOM 665 O O . ASN A 1 89 ? 28.651 11.609 -47.909 1.00 97.12 89 ASN A O 1
ATOM 669 N N . LEU A 1 90 ? 27.539 13.498 -47.415 1.00 96.62 90 LEU A N 1
ATOM 670 C CA . LEU A 1 90 ? 27.208 13.152 -46.024 1.00 96.62 90 LEU A CA 1
ATOM 671 C C . LEU A 1 90 ? 25.817 12.485 -45.962 1.00 96.62 90 LEU A C 1
ATOM 673 O O . LEU A 1 90 ? 24.808 13.196 -45.922 1.00 96.62 90 LEU A O 1
ATOM 677 N N . PRO A 1 91 ? 25.707 11.141 -45.981 1.00 96.94 91 PRO A N 1
ATOM 678 C CA . PRO A 1 91 ? 24.417 10.484 -45.825 1.00 96.94 91 PRO A CA 1
ATOM 679 C C . PRO A 1 91 ? 23.913 10.609 -44.389 1.00 96.94 91 PRO A C 1
ATOM 681 O O . PRO A 1 91 ? 24.695 10.670 -43.443 1.00 96.94 91 PRO A O 1
ATOM 684 N N . LYS A 1 92 ? 22.594 10.558 -44.219 1.00 97.69 92 LYS A N 1
ATOM 685 C CA . LYS A 1 92 ? 21.976 10.363 -42.904 1.00 97.69 92 LYS A CA 1
ATOM 686 C C . LYS A 1 92 ? 21.928 8.876 -42.578 1.00 97.69 92 LYS A C 1
ATOM 688 O O . LYS A 1 92 ? 22.010 8.028 -43.468 1.00 97.69 92 LYS A O 1
ATOM 693 N N . VAL A 1 93 ? 21.760 8.551 -41.308 1.00 98.19 93 VAL A N 1
ATOM 694 C CA . VAL A 1 93 ? 21.804 7.173 -40.820 1.00 98.19 93 VAL A CA 1
ATOM 695 C C . VAL A 1 93 ? 20.695 6.930 -39.807 1.00 98.19 93 VAL A C 1
ATOM 697 O O . VAL A 1 93 ? 20.302 7.829 -39.073 1.00 98.19 93 VAL A O 1
ATOM 700 N N . ARG A 1 94 ? 20.162 5.713 -39.771 1.00 98.56 94 ARG A N 1
ATOM 701 C CA . ARG A 1 94 ? 19.208 5.279 -38.743 1.00 98.56 94 ARG A CA 1
ATOM 702 C C . ARG A 1 94 ? 19.389 3.805 -38.448 1.00 98.56 94 ARG A C 1
ATOM 704 O O . ARG A 1 94 ? 19.680 3.032 -39.366 1.00 98.56 94 ARG A O 1
ATOM 711 N N . ILE A 1 95 ? 19.146 3.398 -37.206 1.00 98.62 95 ILE A N 1
ATOM 712 C CA . ILE A 1 95 ? 18.960 1.978 -36.906 1.00 98.62 95 ILE A CA 1
ATOM 713 C C . ILE A 1 95 ? 17.718 1.485 -37.636 1.00 98.62 95 ILE A C 1
ATOM 715 O O . ILE A 1 95 ? 16.695 2.169 -37.704 1.00 98.62 95 ILE A O 1
ATOM 719 N N . ALA A 1 96 ? 17.802 0.283 -38.185 1.00 98.19 96 ALA A N 1
ATOM 720 C CA . ALA A 1 96 ? 16.674 -0.340 -38.837 1.00 98.19 96 ALA A CA 1
ATOM 721 C C . ALA A 1 96 ? 16.758 -1.867 -38.757 1.00 98.19 96 ALA A C 1
ATOM 723 O O . ALA A 1 96 ? 17.814 -2.450 -38.493 1.00 98.19 96 ALA A O 1
ATOM 724 N N . GLY A 1 97 ? 15.625 -2.535 -38.957 1.00 97.00 97 GLY A N 1
ATOM 725 C CA . GLY A 1 97 ? 15.522 -3.969 -38.734 1.00 97.00 97 GLY A CA 1
ATOM 726 C C . GLY A 1 97 ? 14.487 -4.676 -39.596 1.00 97.00 97 GLY A C 1
ATOM 727 O O . GLY A 1 97 ? 13.755 -4.071 -40.372 1.00 97.00 97 GLY A O 1
ATOM 728 N N . THR A 1 98 ? 14.452 -5.997 -39.483 1.00 97.75 98 THR A N 1
ATOM 729 C CA . THR A 1 98 ? 13.399 -6.854 -40.035 1.00 97.75 98 THR A CA 1
ATOM 730 C C . THR A 1 98 ? 12.852 -7.707 -38.902 1.00 97.75 98 THR A C 1
ATOM 732 O O . THR A 1 98 ? 13.580 -8.520 -38.333 1.00 97.75 98 THR A O 1
ATOM 735 N N . ALA A 1 99 ? 11.582 -7.490 -38.568 1.00 97.00 99 ALA A N 1
ATOM 736 C CA . ALA A 1 99 ? 10.873 -8.239 -37.542 1.00 97.00 99 ALA A CA 1
ATOM 737 C C . ALA A 1 99 ? 10.443 -9.602 -38.087 1.00 97.00 99 ALA A C 1
ATOM 739 O O . ALA A 1 99 ? 9.872 -9.679 -39.177 1.00 97.00 99 ALA A O 1
ATOM 740 N N . LEU A 1 100 ? 10.694 -10.668 -37.331 1.00 96.44 100 LEU A N 1
ATOM 741 C CA . LEU A 1 100 ? 10.412 -12.040 -37.740 1.00 96.44 100 LEU A CA 1
ATOM 742 C C . LEU A 1 100 ? 9.495 -12.736 -36.737 1.00 96.44 100 LEU A C 1
ATOM 744 O O . LEU A 1 100 ? 9.694 -12.641 -35.524 1.00 96.44 100 LEU A O 1
ATOM 748 N N . GLY A 1 101 ? 8.527 -13.491 -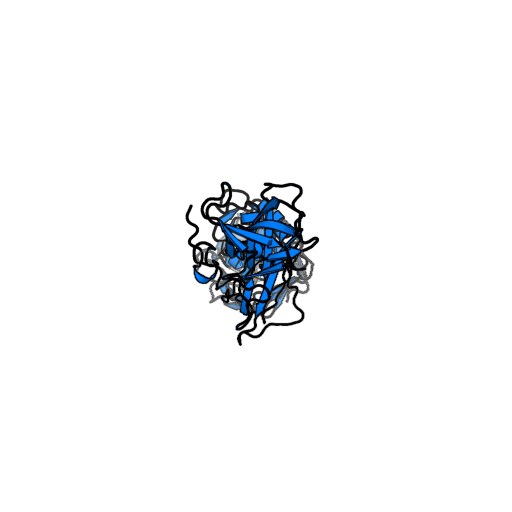37.251 1.00 94.06 101 GLY A N 1
ATOM 749 C CA . GLY A 1 101 ? 7.688 -14.378 -36.451 1.00 94.06 101 GLY A CA 1
ATOM 750 C C . GLY A 1 101 ? 8.428 -15.632 -35.980 1.00 94.06 101 GLY A C 1
ATOM 751 O O . GLY A 1 101 ? 9.574 -15.890 -36.354 1.00 94.06 101 GLY A O 1
ATOM 752 N N . SER A 1 102 ? 7.745 -16.468 -35.196 1.00 92.19 102 SER A N 1
ATOM 753 C CA . SER A 1 102 ? 8.275 -17.751 -34.700 1.00 92.19 102 SER A CA 1
ATOM 754 C C . SER A 1 102 ? 8.691 -18.715 -35.821 1.00 92.19 102 SER A C 1
ATOM 756 O O . SER A 1 102 ? 9.660 -19.458 -35.676 1.00 92.19 102 SER A O 1
ATOM 758 N N . ASN A 1 103 ? 8.009 -18.663 -36.968 1.00 90.88 103 ASN A N 1
ATOM 759 C CA . ASN A 1 103 ? 8.346 -19.425 -38.174 1.00 90.88 103 ASN A CA 1
ATOM 760 C C . ASN A 1 103 ? 9.525 -18.826 -38.973 1.00 90.88 103 ASN A C 1
ATOM 762 O O . ASN A 1 103 ? 9.968 -19.416 -39.957 1.00 90.88 103 ASN A O 1
ATOM 766 N N . GLY A 1 104 ? 10.045 -17.664 -38.566 1.00 88.38 104 GLY A N 1
ATOM 767 C CA . GLY A 1 104 ? 11.113 -16.947 -39.257 1.00 88.38 104 GLY A CA 1
ATOM 768 C C . GLY A 1 104 ? 10.678 -16.140 -40.479 1.00 88.38 104 GLY A C 1
ATOM 769 O O . GLY A 1 104 ? 11.549 -15.643 -41.191 1.00 88.38 104 GLY A O 1
ATOM 770 N N . ALA A 1 105 ? 9.375 -16.014 -40.737 1.00 94.00 105 ALA A N 1
ATOM 771 C CA . ALA A 1 105 ? 8.849 -15.141 -41.779 1.00 94.00 105 ALA A CA 1
ATOM 772 C C . ALA A 1 105 ? 8.866 -13.678 -41.320 1.00 94.00 105 ALA A C 1
ATOM 774 O O . ALA A 1 105 ? 8.653 -13.395 -40.139 1.00 94.00 105 ALA A O 1
ATOM 775 N N . ALA A 1 106 ? 9.087 -12.753 -42.256 1.00 95.75 106 ALA A N 1
ATOM 776 C CA . ALA A 1 106 ? 8.996 -11.326 -41.974 1.00 95.75 106 ALA A CA 1
ATOM 777 C C . ALA A 1 106 ? 7.559 -10.912 -41.638 1.00 95.75 106 ALA A C 1
ATOM 779 O O . ALA A 1 106 ? 6.603 -11.359 -42.273 1.00 95.75 106 ALA A O 1
ATOM 780 N N . LEU A 1 107 ? 7.424 -10.043 -40.642 1.00 95.56 107 LEU A N 1
ATOM 781 C CA . LEU A 1 107 ? 6.150 -9.489 -40.201 1.00 95.56 107 LEU A CA 1
ATOM 782 C C . LEU A 1 107 ? 5.910 -8.123 -40.854 1.00 95.56 107 LEU A C 1
ATOM 784 O O . LEU A 1 107 ? 6.816 -7.293 -40.925 1.00 95.56 107 LEU A O 1
ATOM 788 N N . GLY A 1 108 ? 4.682 -7.893 -41.322 1.00 93.38 108 GLY A N 1
ATOM 789 C CA . GLY A 1 108 ? 4.240 -6.609 -41.873 1.00 93.38 108 GLY A CA 1
ATOM 790 C C . GLY A 1 108 ? 3.587 -5.705 -40.823 1.00 93.38 108 GLY A C 1
ATOM 791 O O . GLY A 1 108 ? 3.216 -6.159 -39.744 1.00 93.38 108 GLY A O 1
ATOM 792 N N . GLY A 1 109 ? 3.421 -4.421 -41.156 1.00 92.12 109 GLY A N 1
ATOM 793 C CA . GLY A 1 109 ? 2.686 -3.455 -40.325 1.00 92.12 109 GLY A CA 1
ATOM 794 C C . GLY A 1 109 ? 3.418 -2.968 -39.070 1.00 92.12 109 GLY A C 1
ATOM 795 O O . GLY A 1 109 ? 2.805 -2.313 -38.233 1.00 92.12 109 GLY A O 1
ATOM 796 N N . LEU A 1 110 ? 4.711 -3.275 -38.933 1.00 95.25 110 LEU A N 1
ATOM 797 C CA . LEU A 1 110 ? 5.547 -2.839 -37.815 1.00 95.25 110 LEU A CA 1
ATOM 798 C C . LEU A 1 110 ? 6.471 -1.685 -38.238 1.00 95.25 110 LEU A C 1
ATOM 800 O O . LEU A 1 110 ? 6.921 -1.665 -39.387 1.00 95.25 110 LEU A O 1
ATOM 804 N N . PRO A 1 111 ? 6.799 -0.741 -37.338 1.00 96.56 111 PRO A N 1
ATOM 805 C CA . PRO A 1 111 ? 7.835 0.254 -37.602 1.00 96.56 111 PRO A CA 1
ATOM 806 C C . PRO A 1 111 ? 9.190 -0.449 -37.724 1.00 96.56 111 PRO A C 1
ATOM 808 O O . PRO A 1 111 ? 9.589 -1.165 -36.816 1.00 96.56 111 PRO A O 1
ATOM 811 N N . LEU A 1 112 ? 9.914 -0.272 -38.829 1.00 97.31 112 LEU A N 1
ATOM 812 C CA . LEU A 1 112 ? 11.181 -0.986 -39.077 1.00 97.31 112 LEU A CA 1
ATOM 813 C C . LEU A 1 112 ? 12.426 -0.099 -38.975 1.00 97.31 112 LEU A C 1
ATOM 815 O O . LEU A 1 112 ? 13.535 -0.584 -39.184 1.00 97.31 112 LEU A O 1
ATOM 819 N N . THR A 1 113 ? 12.257 1.191 -38.694 1.00 98.12 113 THR A N 1
ATOM 820 C CA . THR A 1 113 ? 13.314 2.204 -38.790 1.00 98.12 113 THR A CA 1
ATOM 821 C C . THR A 1 113 ? 13.200 3.193 -37.640 1.00 98.12 113 THR A C 1
ATOM 823 O O . THR A 1 113 ? 12.111 3.721 -37.418 1.00 98.12 113 THR A O 1
ATOM 826 N N . GLY A 1 114 ? 14.294 3.404 -36.911 1.00 97.50 114 GLY A N 1
ATOM 827 C CA . GLY A 1 114 ? 14.358 4.290 -35.752 1.00 97.50 114 GLY A CA 1
ATOM 828 C C . GLY A 1 114 ? 14.628 5.756 -36.118 1.00 97.50 114 GLY A C 1
ATOM 829 O O . GLY A 1 114 ? 14.503 6.130 -37.293 1.00 97.50 114 GLY A O 1
ATOM 830 N N . PRO A 1 115 ? 15.009 6.575 -35.120 1.00 97.75 115 PRO A N 1
ATOM 831 C CA . PRO A 1 115 ? 15.405 7.968 -35.308 1.00 97.75 115 PRO A CA 1
ATOM 832 C C . PRO A 1 115 ? 16.537 8.129 -36.330 1.00 97.75 115 PRO A C 1
ATOM 834 O O . PRO A 1 115 ? 17.366 7.235 -36.515 1.00 97.75 115 PRO A O 1
ATOM 837 N N . VAL A 1 116 ? 16.540 9.270 -37.024 1.00 98.25 116 VAL A N 1
ATOM 838 C CA . VAL A 1 116 ? 17.528 9.599 -38.058 1.00 98.25 116 VAL A CA 1
ATOM 839 C C . VAL A 1 116 ? 18.573 10.542 -37.486 1.00 98.25 116 VAL A C 1
ATOM 841 O O . VAL A 1 116 ? 18.244 11.665 -37.113 1.00 98.25 116 VAL A O 1
ATOM 844 N N . GLU A 1 117 ? 19.827 10.119 -37.538 1.00 97.94 117 GLU A N 1
ATOM 845 C CA . GLU A 1 117 ? 20.991 10.926 -37.195 1.00 97.94 117 GLU A CA 1
ATOM 846 C C . GLU A 1 117 ? 21.657 11.481 -38.459 1.00 97.94 117 GLU A C 1
ATOM 848 O O . GLU A 1 117 ? 21.655 10.854 -39.526 1.00 97.94 117 GLU A O 1
ATOM 853 N N . THR A 1 118 ? 22.214 12.689 -38.357 1.00 96.25 118 THR A N 1
ATOM 854 C CA . THR A 1 118 ? 22.840 13.398 -39.483 1.00 96.25 118 THR A CA 1
ATOM 855 C C . THR A 1 118 ? 24.289 13.749 -39.142 1.00 96.25 118 THR A C 1
ATOM 857 O O . THR A 1 118 ? 24.503 14.618 -38.297 1.00 96.25 118 THR A O 1
ATOM 860 N N . PRO A 1 119 ? 25.284 13.120 -39.795 1.00 94.81 119 PRO A N 1
ATOM 861 C CA . PRO A 1 119 ? 26.676 13.553 -39.716 1.00 94.81 119 PRO A CA 1
ATOM 862 C C . PRO A 1 119 ? 26.824 15.007 -40.176 1.00 94.81 119 PRO A C 1
ATOM 864 O O . PRO A 1 119 ? 26.252 15.395 -41.197 1.00 94.81 119 PRO A O 1
ATOM 867 N N . VAL A 1 120 ? 27.596 15.804 -39.435 1.00 92.56 120 VAL A N 1
ATOM 868 C CA . VAL A 1 120 ? 27.782 17.242 -39.708 1.00 92.56 120 VAL A CA 1
ATOM 869 C C . VAL A 1 120 ? 29.098 17.555 -40.426 1.00 92.56 120 VAL A C 1
ATOM 871 O O . VAL A 1 120 ? 29.192 18.577 -41.103 1.00 92.56 120 VAL A O 1
ATOM 874 N N . GLY A 1 121 ? 30.079 16.656 -40.349 1.00 93.38 121 GLY A N 1
ATOM 875 C CA . GLY A 1 121 ? 31.387 16.797 -40.974 1.00 93.38 121 GLY A CA 1
ATOM 876 C C . GLY A 1 121 ? 32.088 15.457 -41.191 1.00 93.38 121 GLY A C 1
ATOM 877 O O . GLY A 1 121 ? 31.570 14.386 -40.862 1.00 93.38 121 GLY A O 1
ATOM 878 N N . TYR A 1 122 ? 33.274 15.516 -41.799 1.00 96.31 122 TYR A N 1
ATOM 879 C CA . TYR A 1 122 ? 34.108 14.334 -42.012 1.00 96.31 122 TYR A CA 1
ATOM 880 C C . TYR A 1 122 ? 34.922 14.002 -40.768 1.00 96.31 122 TYR A C 1
ATOM 882 O O . TYR A 1 122 ? 35.460 14.894 -40.121 1.00 96.31 122 TYR A O 1
ATOM 890 N N . GLY A 1 123 ? 35.056 12.712 -40.471 1.00 93.69 123 GLY A N 1
ATOM 891 C CA . GLY A 1 123 ? 35.744 12.227 -39.276 1.00 93.69 123 GLY A CA 1
ATOM 892 C C . GLY A 1 123 ? 34.907 12.314 -37.999 1.00 93.69 123 GLY A C 1
ATOM 893 O O . GLY A 1 123 ? 35.242 11.637 -37.034 1.00 93.69 123 GLY A O 1
ATOM 894 N N . ASP A 1 124 ? 33.792 13.051 -38.011 1.00 94.12 124 ASP A N 1
ATOM 895 C CA . ASP A 1 124 ? 32.892 13.155 -36.865 1.00 94.12 124 ASP A CA 1
ATOM 896 C C . ASP A 1 124 ? 32.264 11.797 -36.549 1.00 94.12 124 ASP A C 1
ATOM 898 O O . ASP A 1 124 ? 31.505 11.231 -37.345 1.00 94.12 124 ASP A O 1
ATOM 902 N N . VAL A 1 125 ? 32.589 11.279 -35.366 1.00 97.44 125 VAL A N 1
ATOM 903 C CA . VAL A 1 125 ? 32.010 10.048 -34.839 1.00 97.44 125 VAL A CA 1
ATOM 904 C C . VAL A 1 125 ? 30.660 10.367 -34.210 1.00 97.44 125 VAL A C 1
ATOM 906 O O . VAL A 1 125 ? 30.589 11.070 -33.204 1.00 97.44 125 VAL A O 1
ATOM 909 N N . ILE A 1 126 ? 29.595 9.803 -34.774 1.00 97.62 126 ILE A N 1
ATOM 910 C CA . ILE A 1 126 ? 28.243 9.889 -34.214 1.00 97.62 126 ILE A CA 1
ATOM 911 C C . ILE A 1 126 ? 27.759 8.510 -33.770 1.00 97.62 126 ILE A C 1
ATOM 913 O O . ILE A 1 126 ? 28.016 7.508 -34.440 1.00 97.62 126 ILE A O 1
ATOM 917 N N . GLU A 1 127 ? 27.050 8.455 -32.644 1.00 97.75 127 GLU A N 1
ATOM 918 C CA . GLU A 1 127 ? 26.327 7.259 -32.212 1.00 97.75 127 GLU A CA 1
ATOM 919 C C . GLU A 1 127 ? 24.922 7.257 -32.817 1.00 97.75 127 GLU A C 1
ATOM 921 O O . GLU A 1 127 ? 24.242 8.278 -32.846 1.00 97.75 127 GLU A O 1
ATOM 926 N N . VAL A 1 128 ? 24.482 6.093 -33.286 1.00 98.00 128 VAL A N 1
ATOM 927 C CA . VAL A 1 128 ? 23.135 5.877 -33.812 1.00 98.00 128 VAL A CA 1
ATOM 928 C C . VAL A 1 128 ? 22.519 4.746 -33.014 1.00 98.00 128 VAL A C 1
ATOM 930 O O . VAL A 1 128 ? 23.096 3.658 -32.948 1.00 98.00 128 VAL A O 1
ATOM 933 N N . SER A 1 129 ? 21.350 4.981 -32.420 1.00 98.06 129 SER A N 1
ATOM 934 C CA . SER A 1 129 ? 20.682 3.975 -31.598 1.00 98.06 129 SER A CA 1
ATOM 935 C C . SER A 1 129 ? 19.170 3.940 -31.809 1.00 98.06 129 SER A C 1
ATOM 937 O O . SER A 1 129 ? 18.566 4.915 -32.250 1.00 98.06 129 SER A O 1
ATOM 939 N N . ALA A 1 130 ? 18.566 2.784 -31.534 1.00 98.12 130 ALA A N 1
ATOM 940 C CA . ALA A 1 130 ? 17.123 2.653 -31.378 1.00 98.12 130 ALA A CA 1
ATOM 941 C C . ALA A 1 130 ? 16.782 1.516 -30.411 1.00 98.12 130 ALA A C 1
ATOM 943 O O . ALA A 1 130 ? 17.508 0.518 -30.323 1.00 98.12 130 ALA A O 1
ATOM 944 N N . ILE A 1 131 ? 15.653 1.648 -29.719 1.00 97.62 131 ILE A N 1
ATOM 945 C CA . ILE A 1 131 ? 15.110 0.630 -28.824 1.00 97.62 131 ILE A CA 1
ATOM 946 C C . ILE A 1 131 ? 13.952 -0.105 -29.502 1.00 97.62 131 ILE A C 1
ATOM 948 O O . ILE A 1 131 ? 12.958 0.489 -29.923 1.00 97.62 131 ILE A O 1
ATOM 952 N N . VAL A 1 132 ? 14.072 -1.430 -29.566 1.00 96.75 132 VAL A N 1
ATOM 953 C CA . VAL A 1 132 ? 13.035 -2.363 -30.025 1.00 96.75 132 VAL A CA 1
ATOM 954 C C . VAL A 1 132 ? 12.377 -3.007 -28.822 1.00 96.75 132 VAL A C 1
ATOM 956 O O . VAL A 1 132 ? 13.061 -3.512 -27.934 1.00 96.75 132 VAL A O 1
ATOM 959 N N . GLY A 1 133 ? 11.047 -3.038 -28.808 1.00 93.25 133 GLY A N 1
ATOM 960 C CA . GLY A 1 133 ? 10.289 -3.597 -27.697 1.00 93.25 133 GLY A CA 1
ATOM 961 C C . GLY A 1 133 ? 8.960 -4.207 -28.107 1.00 93.25 133 GLY A C 1
ATOM 962 O O . GLY A 1 133 ? 8.366 -3.868 -29.131 1.00 93.25 133 GLY A O 1
ATOM 963 N N . SER A 1 134 ? 8.461 -5.105 -27.261 1.00 86.75 134 SER A N 1
ATOM 964 C CA . SER A 1 134 ? 7.155 -5.749 -27.464 1.00 86.75 134 SER A CA 1
ATOM 965 C C . SER A 1 134 ? 5.950 -4.838 -27.173 1.00 86.75 134 SER A C 1
ATOM 967 O O . SER A 1 134 ? 4.839 -5.152 -27.597 1.00 86.75 134 SER A O 1
ATOM 969 N N . GLY A 1 135 ? 6.139 -3.719 -26.468 1.00 84.44 135 GLY A N 1
ATOM 970 C CA . GLY A 1 135 ? 5.075 -2.785 -26.092 1.00 84.44 135 GLY A CA 1
ATOM 971 C C . GLY A 1 135 ? 5.471 -1.327 -26.303 1.00 84.44 135 GLY A C 1
ATOM 972 O O . GLY A 1 135 ? 6.654 -0.992 -26.310 1.00 84.44 135 GLY A O 1
ATOM 973 N N . LYS A 1 136 ? 4.466 -0.460 -26.477 1.00 85.25 136 LYS A N 1
ATOM 974 C CA . LYS A 1 136 ? 4.673 0.990 -26.528 1.00 85.25 136 LYS A CA 1
ATOM 975 C C . LYS A 1 136 ? 5.027 1.490 -25.131 1.00 85.25 136 LYS A C 1
ATOM 977 O O . LYS A 1 136 ? 4.249 1.280 -24.203 1.00 85.25 136 LYS A O 1
ATOM 982 N N . ARG A 1 137 ? 6.173 2.158 -25.016 1.00 84.94 137 ARG A N 1
ATOM 983 C CA . ARG A 1 137 ? 6.622 2.893 -23.830 1.00 84.94 137 ARG A CA 1
ATOM 984 C C . ARG A 1 137 ? 7.395 4.125 -24.247 1.00 84.94 137 ARG A C 1
ATOM 986 O O . ARG A 1 137 ? 7.884 4.189 -25.376 1.00 84.94 137 ARG A O 1
ATOM 993 N N . ASP A 1 138 ? 7.511 5.069 -23.329 1.00 85.31 138 ASP A N 1
ATOM 994 C CA . ASP A 1 138 ? 8.302 6.270 -23.555 1.00 85.31 138 ASP A CA 1
ATOM 995 C C . ASP A 1 138 ? 9.766 5.878 -23.772 1.00 85.31 138 ASP A C 1
ATOM 997 O O . ASP A 1 138 ? 10.355 5.176 -22.954 1.00 85.31 138 ASP A O 1
ATOM 1001 N N . GLY A 1 139 ? 10.332 6.287 -24.909 1.00 87.88 139 GLY A N 1
ATOM 1002 C CA . GLY A 1 139 ? 11.691 5.925 -25.324 1.00 87.88 139 GLY A CA 1
ATOM 1003 C C . GLY A 1 139 ? 11.817 4.627 -26.132 1.00 87.88 139 GLY A C 1
ATOM 1004 O O . GLY A 1 139 ? 12.934 4.244 -26.462 1.00 87.88 139 GLY A O 1
ATOM 1005 N N . VAL A 1 140 ? 10.719 3.938 -26.469 1.00 94.25 140 VAL A N 1
ATOM 1006 C CA . VAL A 1 140 ? 10.748 2.788 -27.394 1.00 94.25 140 VAL A CA 1
ATOM 1007 C C . VAL A 1 140 ? 10.446 3.256 -28.813 1.00 94.25 140 VAL A C 1
ATOM 1009 O O . VAL A 1 140 ? 9.326 3.675 -29.105 1.00 94.25 140 VAL A O 1
ATOM 1012 N N . ASP A 1 141 ? 11.423 3.125 -29.706 1.00 96.75 141 ASP A N 1
ATOM 1013 C CA . ASP A 1 141 ? 11.314 3.573 -31.098 1.00 96.75 141 ASP A CA 1
ATOM 1014 C C . ASP A 1 141 ? 10.547 2.573 -31.971 1.00 96.75 141 ASP A C 1
ATOM 1016 O O . ASP A 1 141 ? 9.698 2.938 -32.785 1.00 96.75 141 ASP A O 1
ATOM 1020 N N . LEU A 1 142 ? 10.854 1.283 -31.805 1.00 96.75 142 LEU A N 1
ATOM 1021 C CA . LEU A 1 142 ? 10.384 0.204 -32.668 1.00 96.75 142 LEU A CA 1
ATOM 1022 C C . LEU A 1 142 ? 9.483 -0.753 -31.884 1.00 96.75 142 LEU A C 1
ATOM 1024 O O . LEU A 1 142 ? 9.925 -1.759 -31.325 1.00 96.75 142 LEU A O 1
ATOM 1028 N N . VAL A 1 143 ? 8.188 -0.431 -31.848 1.00 95.19 143 VAL A N 1
ATOM 1029 C CA . VAL A 1 143 ? 7.166 -1.242 -31.169 1.00 95.19 143 VAL A CA 1
ATOM 1030 C C . VAL A 1 143 ? 6.755 -2.414 -32.061 1.00 95.19 143 VAL A C 1
ATOM 1032 O O . VAL A 1 143 ? 5.993 -2.249 -33.012 1.00 95.19 143 VAL A O 1
ATOM 1035 N N . TRP A 1 144 ? 7.267 -3.607 -31.765 1.00 94.88 144 TRP A N 1
ATOM 1036 C CA . TRP A 1 144 ? 7.109 -4.804 -32.605 1.00 94.88 144 TRP A CA 1
ATOM 1037 C C . TRP A 1 144 ? 6.055 -5.800 -32.113 1.00 94.88 144 TRP A C 1
ATOM 1039 O O . TRP A 1 144 ? 5.759 -6.789 -32.789 1.00 94.88 144 TRP A O 1
ATOM 1049 N N . GLY A 1 145 ? 5.436 -5.534 -30.963 1.00 90.19 145 GLY A N 1
ATOM 1050 C CA . GLY A 1 145 ? 4.401 -6.408 -30.422 1.00 90.19 145 GLY A CA 1
ATOM 1051 C C . GLY A 1 145 ? 4.952 -7.747 -29.923 1.00 90.19 145 GLY A C 1
ATOM 1052 O O . GLY A 1 145 ? 6.156 -7.966 -29.820 1.00 90.19 145 GLY A O 1
ATOM 1053 N N . ARG A 1 146 ? 4.042 -8.675 -29.613 1.00 89.12 146 ARG A N 1
ATOM 1054 C CA . ARG A 1 146 ? 4.384 -10.029 -29.130 1.00 89.12 146 ARG A CA 1
ATOM 1055 C C . ARG A 1 146 ? 4.624 -11.041 -30.253 1.00 89.12 146 ARG A C 1
ATOM 1057 O O . ARG A 1 146 ? 5.131 -12.125 -29.990 1.00 89.12 146 ARG A O 1
ATOM 1064 N N . SER A 1 147 ? 4.227 -10.708 -31.481 1.00 89.75 147 SER A N 1
ATOM 1065 C CA . SER A 1 147 ? 4.347 -11.604 -32.636 1.00 89.75 147 SER A CA 1
ATOM 1066 C C . SER A 1 147 ? 5.773 -11.669 -33.184 1.00 89.75 147 SER A C 1
ATOM 1068 O O . SER A 1 147 ? 6.134 -12.672 -33.796 1.00 89.75 147 SER A O 1
ATOM 1070 N N . ALA A 1 148 ? 6.577 -10.621 -32.972 1.00 93.75 148 ALA A N 1
ATOM 1071 C CA . ALA A 1 148 ? 7.991 -10.604 -33.324 1.00 93.75 148 ALA A CA 1
ATOM 1072 C C . ALA A 1 148 ? 8.800 -11.387 -32.283 1.00 93.75 148 ALA A C 1
ATOM 1074 O O . ALA A 1 148 ? 8.883 -10.987 -31.127 1.00 93.75 148 ALA A O 1
ATOM 1075 N N . VAL A 1 149 ? 9.388 -12.504 -32.711 1.00 94.00 149 VAL A N 1
ATOM 1076 C CA . VAL A 1 149 ? 10.194 -13.406 -31.867 1.00 94.00 149 VAL A CA 1
ATOM 1077 C C . VAL A 1 149 ? 11.684 -13.282 -32.185 1.00 94.00 149 VAL A C 1
ATOM 1079 O O . VAL A 1 149 ? 12.534 -13.599 -31.353 1.00 94.00 149 VAL A O 1
ATOM 1082 N N . PHE A 1 150 ? 12.021 -12.794 -33.381 1.00 94.88 150 PHE A N 1
ATOM 1083 C CA . PHE A 1 150 ? 13.396 -12.498 -33.764 1.00 94.88 150 PHE A CA 1
ATOM 1084 C C . PHE A 1 150 ? 13.490 -11.180 -34.529 1.00 94.88 150 PHE A C 1
ATOM 1086 O O . PHE A 1 150 ? 12.530 -10.743 -35.166 1.00 94.88 150 PHE A O 1
ATOM 1093 N N . GLY A 1 151 ? 14.677 -10.583 -34.510 1.00 95.44 151 GLY A N 1
ATOM 1094 C CA . GLY A 1 151 ? 15.035 -9.454 -35.355 1.00 95.44 151 GLY A CA 1
ATOM 1095 C C . GLY A 1 151 ? 16.307 -9.718 -36.145 1.00 95.44 151 GLY A C 1
ATOM 1096 O O . GLY A 1 151 ? 17.244 -10.343 -35.649 1.00 95.44 151 GLY A O 1
ATOM 1097 N N . HIS A 1 152 ? 16.340 -9.218 -37.376 1.00 97.19 152 HIS A N 1
ATOM 1098 C CA . HIS A 1 152 ? 17.587 -8.927 -38.077 1.00 97.19 152 HIS A CA 1
ATOM 1099 C C . HIS A 1 152 ? 17.837 -7.431 -37.971 1.00 97.19 152 HIS A C 1
ATOM 1101 O O . HIS A 1 152 ? 17.057 -6.644 -38.506 1.00 97.19 152 HIS A O 1
ATOM 1107 N N . PHE A 1 153 ? 18.890 -7.038 -37.262 1.00 97.69 153 PHE A N 1
ATOM 1108 C CA . PHE A 1 153 ? 19.154 -5.641 -36.925 1.00 97.69 153 PHE A CA 1
ATOM 1109 C C . PHE A 1 153 ? 20.359 -5.091 -37.682 1.00 97.69 153 PHE A C 1
ATOM 1111 O O . PHE A 1 153 ? 21.268 -5.828 -38.066 1.00 97.69 153 PHE A O 1
ATOM 1118 N N . GLY A 1 154 ? 20.360 -3.784 -37.907 1.00 97.88 154 GLY A N 1
ATOM 1119 C CA . GLY A 1 154 ? 21.500 -3.053 -38.432 1.00 97.88 154 GLY A CA 1
ATOM 1120 C C . GLY A 1 154 ? 21.136 -1.593 -38.676 1.00 97.88 154 GLY A C 1
ATOM 1121 O O . GLY A 1 154 ? 20.409 -1.005 -37.878 1.00 97.88 154 GLY A O 1
ATOM 1122 N N . LEU A 1 155 ? 21.613 -1.012 -39.775 1.00 98.56 155 LEU A N 1
ATOM 1123 C CA . LEU A 1 155 ? 21.358 0.391 -40.117 1.00 98.56 155 LEU A CA 1
ATOM 1124 C C . LEU A 1 155 ? 20.990 0.586 -41.585 1.00 98.56 155 LEU A C 1
ATOM 1126 O O . LEU A 1 155 ? 21.293 -0.258 -42.431 1.00 98.56 155 LEU A O 1
ATOM 1130 N N . ASP A 1 156 ? 20.347 1.708 -41.884 1.00 98.69 156 ASP A N 1
ATOM 1131 C CA . ASP A 1 156 ? 20.219 2.231 -43.243 1.00 98.69 156 ASP A CA 1
ATOM 1132 C C . ASP A 1 156 ? 21.020 3.526 -43.365 1.00 98.69 156 ASP A C 1
ATOM 1134 O O . ASP A 1 156 ? 20.885 4.413 -42.521 1.00 98.69 156 ASP A O 1
ATOM 1138 N N . LEU A 1 157 ? 21.801 3.648 -44.439 1.00 98.38 157 LEU A N 1
ATOM 1139 C CA . LEU A 1 157 ? 22.311 4.933 -44.911 1.00 98.38 157 LEU A CA 1
ATOM 1140 C C . LEU A 1 157 ? 21.319 5.499 -45.928 1.00 98.38 157 LEU A C 1
ATOM 1142 O O . LEU A 1 157 ? 20.983 4.821 -46.905 1.00 98.38 157 LEU A O 1
ATOM 1146 N N . ILE A 1 158 ? 20.880 6.734 -45.707 1.00 98.19 158 ILE A N 1
ATOM 1147 C CA . ILE A 1 158 ? 19.872 7.434 -46.511 1.00 98.19 158 ILE A CA 1
ATOM 1148 C C . ILE A 1 158 ? 20.398 8.800 -46.984 1.00 98.19 158 ILE A C 1
ATOM 1150 O O . ILE A 1 158 ? 21.376 9.318 -46.446 1.00 98.19 158 ILE A O 1
ATOM 1154 N N . GLY A 1 159 ? 19.761 9.403 -47.981 1.00 95.69 159 GLY A N 1
ATOM 1155 C CA . GLY A 1 159 ? 20.206 10.631 -48.642 1.00 95.69 159 GLY A CA 1
ATOM 1156 C C . GLY A 1 159 ? 21.164 10.392 -49.815 1.00 95.69 159 GLY A C 1
ATOM 1157 O O . GLY A 1 159 ? 21.159 9.342 -50.459 1.00 95.69 159 GLY A O 1
ATOM 1158 N N . ASP A 1 160 ? 21.993 11.384 -50.126 1.00 94.62 160 ASP A N 1
ATOM 1159 C CA . ASP A 1 160 ? 22.797 11.367 -51.349 1.00 94.62 160 ASP A CA 1
ATOM 1160 C C . ASP A 1 160 ? 23.834 10.232 -51.372 1.00 94.62 160 ASP A C 1
ATOM 1162 O O . ASP A 1 160 ? 24.440 9.869 -50.363 1.00 94.62 160 ASP A O 1
ATOM 1166 N N . ASN A 1 161 ? 24.038 9.643 -52.552 1.00 97.38 161 ASN A N 1
ATOM 1167 C CA . ASN A 1 161 ? 25.058 8.616 -52.785 1.00 97.38 161 ASN A CA 1
ATOM 1168 C C . ASN A 1 161 ? 26.464 9.227 -52.901 1.00 97.38 161 ASN A C 1
ATOM 1170 O O . ASN A 1 161 ? 26.615 10.441 -52.955 1.00 97.38 161 ASN A O 1
ATOM 1174 N N . ASN A 1 162 ? 27.484 8.376 -53.023 1.00 97.12 162 ASN A N 1
ATOM 1175 C CA . ASN A 1 162 ? 28.902 8.718 -53.183 1.00 97.12 162 ASN A CA 1
ATOM 1176 C C . ASN A 1 162 ? 29.597 9.248 -51.917 1.00 97.12 162 ASN A C 1
ATOM 1178 O O . ASN A 1 162 ? 30.631 9.900 -52.020 1.00 97.12 162 ASN A O 1
ATOM 1182 N N . GLY A 1 163 ? 29.057 8.950 -50.733 1.00 97.06 163 GLY A N 1
ATOM 1183 C CA . GLY A 1 163 ? 29.753 9.106 -49.450 1.00 97.06 163 GLY A CA 1
ATOM 1184 C C . GLY A 1 163 ? 30.464 7.820 -49.026 1.00 97.06 163 GLY A C 1
ATOM 1185 O O . GLY A 1 163 ? 29.857 6.749 -49.101 1.00 97.06 163 GLY A O 1
ATOM 1186 N N . SER A 1 164 ? 31.720 7.907 -48.579 1.00 97.88 164 SER A N 1
ATOM 1187 C CA . SER A 1 164 ? 32.424 6.801 -47.912 1.00 97.88 164 SER A CA 1
ATOM 1188 C C . SER A 1 164 ? 32.200 6.881 -46.403 1.00 97.88 164 SER A C 1
ATOM 1190 O O . SER A 1 164 ? 32.558 7.878 -45.773 1.00 97.88 164 SER A O 1
ATOM 1192 N N . VAL A 1 165 ? 31.595 5.843 -45.825 1.00 98.38 165 VAL A N 1
ATOM 1193 C CA . VAL A 1 165 ? 31.190 5.785 -44.414 1.00 98.38 165 VAL A CA 1
ATOM 1194 C C . VAL A 1 165 ? 31.879 4.619 -43.724 1.00 98.38 165 VAL A C 1
ATOM 1196 O O . VAL A 1 165 ? 31.788 3.485 -44.196 1.00 98.38 165 VAL A O 1
ATOM 1199 N N . ARG A 1 166 ? 32.514 4.882 -42.579 1.00 98.56 166 ARG A N 1
ATOM 1200 C CA . ARG A 1 166 ? 33.008 3.853 -41.658 1.00 98.56 166 ARG A CA 1
ATOM 1201 C C . ARG A 1 166 ? 31.993 3.593 -40.557 1.00 98.56 166 ARG A C 1
ATOM 1203 O O . ARG A 1 166 ? 31.442 4.533 -39.994 1.00 98.56 166 ARG A O 1
ATOM 1210 N N . ILE A 1 167 ? 31.757 2.319 -40.267 1.00 98.69 167 ILE A N 1
ATOM 1211 C CA . ILE A 1 167 ? 30.748 1.821 -39.333 1.00 98.69 167 ILE A CA 1
ATOM 1212 C C . ILE A 1 167 ? 31.435 0.871 -38.354 1.00 98.69 167 ILE A C 1
ATOM 1214 O O . ILE A 1 167 ? 32.060 -0.113 -38.764 1.00 98.69 167 ILE A O 1
ATOM 1218 N N . GLU A 1 168 ? 31.312 1.158 -37.064 1.00 98.31 168 GLU A N 1
ATOM 1219 C CA . GLU A 1 168 ? 31.782 0.296 -35.988 1.00 98.31 168 GLU A CA 1
ATOM 1220 C C . GLU A 1 168 ? 30.913 -0.964 -35.851 1.00 98.31 168 GLU A C 1
ATOM 1222 O O . GLU A 1 168 ? 29.755 -1.019 -36.276 1.00 98.31 168 GLU A O 1
ATOM 1227 N N . ASN A 1 169 ? 31.466 -2.011 -35.238 1.00 97.19 169 ASN A N 1
ATOM 1228 C CA . ASN A 1 169 ? 30.689 -3.184 -34.852 1.00 97.19 169 ASN A CA 1
ATOM 1229 C C . ASN A 1 169 ? 29.441 -2.786 -34.048 1.00 97.19 169 ASN A C 1
ATOM 1231 O O . ASN A 1 169 ? 29.479 -1.897 -33.203 1.00 97.19 169 ASN A O 1
ATOM 1235 N N . PHE A 1 170 ? 28.335 -3.473 -34.312 1.00 96.88 170 PHE A N 1
ATOM 1236 C CA . PHE A 1 170 ? 27.089 -3.235 -33.596 1.00 96.88 170 PHE A CA 1
ATOM 1237 C C . PHE A 1 170 ? 27.142 -3.798 -32.181 1.00 96.88 170 PHE A C 1
ATOM 1239 O O . PHE A 1 170 ? 27.661 -4.895 -31.955 1.00 96.88 170 PHE A O 1
ATOM 1246 N N . LEU A 1 171 ? 26.499 -3.086 -31.264 1.00 95.44 171 LEU A N 1
ATOM 1247 C CA . LEU A 1 171 ? 26.186 -3.546 -29.925 1.00 95.44 171 LEU A CA 1
ATOM 1248 C C . LEU A 1 171 ? 24.667 -3.723 -29.805 1.00 95.44 171 LEU A C 1
ATOM 1250 O O . LEU A 1 171 ? 23.891 -2.889 -30.272 1.00 95.44 171 LEU A O 1
ATOM 1254 N N . ILE A 1 172 ? 24.243 -4.840 -29.213 1.00 95.62 172 ILE A N 1
ATOM 1255 C CA . ILE A 1 172 ? 22.841 -5.076 -28.859 1.00 95.62 172 ILE A CA 1
ATOM 1256 C C . ILE A 1 172 ? 22.781 -5.404 -27.373 1.00 95.62 172 ILE A C 1
ATOM 1258 O O . ILE A 1 172 ? 23.353 -6.404 -26.933 1.00 95.62 172 ILE A O 1
ATOM 1262 N N . GLU A 1 173 ? 22.077 -4.567 -26.620 1.00 93.88 173 GLU A N 1
ATOM 1263 C CA . GLU A 1 173 ? 21.971 -4.649 -25.164 1.00 93.88 173 GLU A CA 1
ATOM 1264 C C . GLU A 1 173 ? 20.530 -4.920 -24.742 1.00 93.88 173 GLU A C 1
ATOM 1266 O O . GLU A 1 173 ? 19.594 -4.346 -25.300 1.00 93.88 173 GLU A O 1
ATOM 1271 N N . ASP A 1 174 ? 20.348 -5.762 -23.725 1.00 92.12 174 ASP A N 1
ATOM 1272 C CA . ASP A 1 174 ? 19.063 -5.889 -23.040 1.00 92.12 174 ASP A CA 1
ATOM 1273 C C . ASP A 1 174 ? 18.909 -4.733 -22.043 1.00 92.12 174 ASP A C 1
ATOM 1275 O O . ASP A 1 174 ? 19.606 -4.665 -21.031 1.00 92.12 174 ASP A O 1
ATOM 1279 N N . VAL A 1 175 ? 17.996 -3.815 -22.354 1.00 92.31 175 VAL A N 1
ATOM 1280 C CA . VAL A 1 175 ? 17.687 -2.623 -21.554 1.00 92.31 175 VAL A CA 1
ATOM 1281 C C . VAL A 1 175 ? 16.337 -2.746 -20.843 1.00 92.31 175 VAL A C 1
ATOM 1283 O O . VAL A 1 175 ? 15.778 -1.751 -20.388 1.00 92.31 175 VAL A O 1
ATOM 1286 N N . THR A 1 176 ? 15.796 -3.963 -20.715 1.00 87.12 176 THR A N 1
ATOM 1287 C CA . THR A 1 176 ? 14.482 -4.221 -20.099 1.00 87.12 176 THR A CA 1
ATOM 1288 C C . THR A 1 176 ? 14.375 -3.654 -18.684 1.00 87.12 176 THR A C 1
ATOM 1290 O O . THR A 1 176 ? 13.329 -3.121 -18.311 1.00 87.12 176 THR A O 1
ATOM 1293 N N . SER A 1 177 ? 15.463 -3.709 -17.911 1.00 84.00 177 SER A N 1
ATOM 1294 C CA . SER A 1 177 ? 15.518 -3.192 -16.539 1.00 84.00 177 SER A CA 1
ATOM 1295 C C . SER A 1 177 ? 15.207 -1.696 -16.444 1.00 84.00 177 SER A C 1
ATOM 1297 O O . SER A 1 177 ? 14.554 -1.278 -15.490 1.00 84.00 177 SER A O 1
ATOM 1299 N N . ALA A 1 178 ? 15.586 -0.904 -17.453 1.00 82.31 178 ALA A N 1
ATOM 1300 C CA . ALA A 1 178 ? 15.319 0.535 -17.497 1.00 82.31 178 ALA A CA 1
ATOM 1301 C C . ALA A 1 178 ? 13.821 0.855 -17.595 1.00 82.31 178 ALA A C 1
ATOM 1303 O O . ALA A 1 178 ? 13.385 1.934 -17.201 1.00 82.31 178 ALA A O 1
ATOM 1304 N N . PHE A 1 179 ? 13.022 -0.094 -18.085 1.00 80.00 179 PHE A N 1
ATOM 1305 C CA . PHE A 1 179 ? 11.587 0.080 -18.233 1.00 80.00 179 PHE A CA 1
ATOM 1306 C C . PHE A 1 179 ? 10.773 -0.551 -17.099 1.00 80.00 179 PHE A C 1
ATOM 1308 O O . PHE A 1 179 ? 9.555 -0.381 -17.104 1.00 80.00 179 PHE A O 1
ATOM 1315 N N . LEU A 1 180 ? 11.394 -1.263 -16.144 1.00 72.62 180 LEU A N 1
ATOM 1316 C CA . LEU A 1 180 ? 10.697 -1.908 -15.019 1.00 72.62 180 LEU A CA 1
ATOM 1317 C C . LEU A 1 180 ? 9.852 -0.942 -14.173 1.00 72.62 180 LEU A C 1
ATOM 1319 O O . LEU A 1 180 ? 8.726 -1.322 -13.859 1.00 72.62 180 LEU A O 1
ATOM 1323 N N . PRO A 1 181 ? 10.293 0.292 -13.856 1.00 65.31 181 PRO A N 1
ATOM 1324 C CA . PRO A 1 181 ? 9.470 1.218 -13.073 1.00 65.31 181 PRO A CA 1
ATOM 1325 C C . PRO A 1 181 ? 8.131 1.549 -13.746 1.00 65.31 181 PRO A C 1
ATOM 1327 O O . PRO A 1 181 ? 7.116 1.665 -13.078 1.00 65.31 181 PRO A O 1
ATOM 1330 N N . GLN A 1 182 ? 8.091 1.602 -15.082 1.00 63.97 182 GLN A N 1
ATOM 1331 C CA . GLN A 1 182 ? 6.855 1.822 -15.848 1.00 63.97 182 GLN A CA 1
ATOM 1332 C C . GLN A 1 182 ? 5.984 0.551 -15.978 1.00 63.97 182 GLN A C 1
ATOM 1334 O O . GLN A 1 182 ? 4.925 0.591 -16.599 1.00 63.97 182 GLN A O 1
ATOM 1339 N N . MET A 1 183 ? 6.442 -0.604 -15.475 1.00 66.56 183 MET A N 1
ATOM 1340 C CA . MET A 1 183 ? 5.693 -1.878 -15.499 1.00 66.56 183 MET A CA 1
ATOM 1341 C C . MET A 1 183 ? 4.922 -2.153 -14.228 1.00 66.56 183 MET A C 1
ATOM 1343 O O . MET A 1 183 ? 4.053 -3.023 -14.230 1.00 66.56 183 MET A O 1
ATOM 1347 N N . LEU A 1 184 ? 5.329 -1.514 -13.141 1.00 71.81 184 LEU A N 1
ATOM 1348 C CA . LEU A 1 184 ? 4.897 -1.858 -11.807 1.00 71.81 184 LEU A CA 1
ATOM 1349 C C . LEU A 1 184 ? 3.867 -0.827 -11.374 1.00 71.81 184 LEU A C 1
ATOM 1351 O O . LEU A 1 184 ? 4.175 0.349 -11.249 1.00 71.81 184 LEU A O 1
ATOM 1355 N N . ASP A 1 185 ? 2.643 -1.286 -11.138 1.00 82.38 185 ASP A N 1
ATOM 1356 C CA . ASP A 1 185 ? 1.560 -0.462 -10.590 1.00 82.38 185 ASP A CA 1
ATOM 1357 C C . ASP A 1 185 ? 1.665 -0.363 -9.057 1.00 82.38 185 ASP A C 1
ATOM 1359 O O . ASP A 1 185 ? 0.690 -0.501 -8.317 1.00 82.38 185 ASP A O 1
ATOM 1363 N N . TRP A 1 186 ? 2.898 -0.257 -8.558 1.00 87.38 186 TRP A N 1
ATOM 1364 C CA . TRP A 1 186 ? 3.169 -0.141 -7.138 1.00 87.38 186 TRP A CA 1
ATOM 1365 C C . TRP A 1 186 ? 4.422 0.671 -6.854 1.00 87.38 186 TRP A C 1
ATOM 1367 O O . TRP A 1 186 ? 5.348 0.735 -7.660 1.00 87.38 186 TRP A O 1
ATOM 1377 N N . VAL A 1 187 ? 4.434 1.270 -5.670 1.00 91.25 187 VAL A N 1
ATOM 1378 C CA . VAL A 1 187 ? 5.440 2.229 -5.228 1.00 91.25 187 VAL A CA 1
ATOM 1379 C C . VAL A 1 187 ? 6.026 1.766 -3.896 1.00 91.25 187 VAL A C 1
ATOM 1381 O O . VAL A 1 187 ? 5.277 1.482 -2.961 1.00 91.25 187 VAL A O 1
ATOM 1384 N N . ASP A 1 188 ? 7.352 1.655 -3.794 1.00 94.19 188 ASP A N 1
ATOM 1385 C CA . ASP A 1 188 ? 8.033 1.307 -2.541 1.00 94.19 188 ASP A CA 1
ATOM 1386 C C . ASP A 1 188 ? 8.219 2.555 -1.673 1.00 94.19 188 ASP A C 1
ATOM 1388 O O . ASP A 1 188 ? 8.782 3.547 -2.127 1.00 94.19 188 ASP A O 1
ATOM 1392 N N . VAL A 1 189 ? 7.816 2.519 -0.400 1.00 96.69 189 VAL A N 1
ATOM 1393 C CA . VAL A 1 189 ? 8.039 3.651 0.525 1.00 96.69 189 VAL A CA 1
ATOM 1394 C C . VAL A 1 189 ? 9.520 4.011 0.705 1.00 96.69 189 VAL A C 1
ATOM 1396 O O . VAL A 1 189 ? 9.838 5.157 1.029 1.00 96.69 189 VAL A O 1
ATOM 1399 N N . ARG A 1 190 ? 10.446 3.067 0.486 1.00 94.94 190 ARG A N 1
ATOM 1400 C CA . ARG A 1 190 ? 11.895 3.312 0.570 1.00 94.94 190 ARG A CA 1
ATOM 1401 C C . ARG A 1 190 ? 12.412 4.187 -0.567 1.00 94.94 190 ARG A C 1
ATOM 1403 O O . ARG A 1 190 ? 13.345 4.954 -0.339 1.00 94.94 190 ARG A O 1
ATOM 1410 N N . ASP A 1 191 ? 11.771 4.153 -1.735 1.00 91.25 191 ASP A N 1
ATOM 1411 C CA . ASP A 1 191 ? 12.116 5.034 -2.861 1.00 91.25 191 ASP A CA 1
ATOM 1412 C C . ASP A 1 191 ? 11.851 6.515 -2.525 1.00 91.25 191 ASP A C 1
ATOM 1414 O O . ASP A 1 191 ? 12.417 7.415 -3.142 1.00 91.25 191 ASP A O 1
ATOM 1418 N N . PHE A 1 192 ? 11.049 6.771 -1.483 1.00 93.94 192 PHE A N 1
ATOM 1419 C CA . PHE A 1 192 ? 10.714 8.099 -0.957 1.00 93.94 192 PHE A CA 1
ATOM 1420 C C . PHE A 1 192 ? 11.451 8.422 0.348 1.00 93.94 192 PHE A C 1
ATOM 1422 O O . PHE A 1 192 ? 11.120 9.396 1.023 1.00 93.94 192 PHE A O 1
ATOM 1429 N N . GLY A 1 193 ? 12.458 7.620 0.707 1.00 92.75 193 GLY A N 1
ATOM 1430 C CA . GLY A 1 193 ? 13.333 7.874 1.848 1.00 92.75 193 GLY A CA 1
ATOM 1431 C C . GLY A 1 193 ? 12.878 7.265 3.174 1.00 92.75 193 GLY A C 1
ATOM 1432 O O . GLY A 1 193 ? 13.406 7.659 4.211 1.00 92.75 193 GLY A O 1
ATOM 1433 N N . ALA A 1 194 ? 11.930 6.320 3.174 1.00 97.06 194 ALA A N 1
ATOM 1434 C CA . ALA A 1 194 ? 11.599 5.572 4.387 1.00 97.06 194 ALA A CA 1
ATOM 1435 C C . ALA A 1 194 ? 12.773 4.667 4.803 1.00 97.06 194 ALA A C 1
ATOM 1437 O O . ALA A 1 194 ? 13.293 3.902 3.987 1.00 97.06 194 ALA A O 1
ATOM 1438 N N . VAL A 1 195 ? 13.161 4.719 6.076 1.00 97.56 195 VAL A N 1
ATOM 1439 C CA . VAL A 1 195 ? 14.305 3.989 6.636 1.00 97.56 195 VAL A CA 1
ATOM 1440 C C . VAL A 1 195 ? 13.871 2.638 7.203 1.00 97.56 195 VAL A C 1
ATOM 1442 O O . VAL A 1 195 ? 14.487 1.618 6.892 1.00 97.56 195 VAL A O 1
ATOM 1445 N N . GLY A 1 196 ? 12.794 2.600 7.996 1.00 97.25 196 GLY A N 1
ATOM 1446 C CA . GLY A 1 196 ? 12.276 1.352 8.565 1.00 97.25 196 GLY A CA 1
ATOM 1447 C C . GLY A 1 196 ? 13.119 0.756 9.704 1.00 97.25 196 GLY A 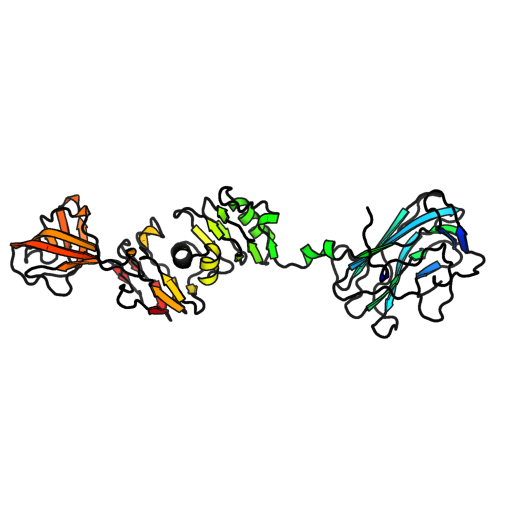C 1
ATOM 1448 O O . GLY A 1 196 ? 13.109 -0.463 9.895 1.00 97.25 196 GLY A O 1
ATOM 1449 N N . ASP A 1 197 ? 13.840 1.589 10.460 1.00 97.62 197 ASP A N 1
ATOM 1450 C CA . ASP A 1 197 ? 14.694 1.198 11.599 1.00 97.62 197 ASP A CA 1
ATOM 1451 C C . ASP A 1 197 ? 13.979 1.215 12.970 1.00 97.62 197 ASP A C 1
ATOM 1453 O O . ASP A 1 197 ? 14.550 0.842 13.995 1.00 97.62 197 ASP A O 1
ATOM 1457 N N . GLY A 1 198 ? 12.717 1.639 12.999 1.00 97.12 198 GLY A N 1
ATOM 1458 C CA . GLY A 1 198 ? 11.871 1.768 14.183 1.00 97.12 198 GLY A CA 1
ATOM 1459 C C . GLY A 1 198 ? 12.062 3.069 14.963 1.00 97.12 198 GLY A C 1
ATOM 1460 O O . GLY A 1 198 ? 11.354 3.283 15.953 1.00 97.12 198 GLY A O 1
ATOM 1461 N N . VAL A 1 199 ? 12.976 3.941 14.530 1.00 97.50 199 VAL A N 1
ATOM 1462 C CA . VAL A 1 199 ? 13.388 5.160 15.239 1.00 97.50 199 VAL A CA 1
ATOM 1463 C C . VAL A 1 199 ? 13.156 6.409 14.390 1.00 97.50 199 VAL A C 1
ATOM 1465 O O . VAL A 1 199 ? 12.597 7.384 14.900 1.00 97.50 199 VAL A O 1
ATOM 1468 N N . THR A 1 200 ? 13.547 6.395 13.118 1.00 97.62 200 THR A N 1
ATOM 1469 C CA . THR A 1 200 ? 13.319 7.501 12.185 1.00 97.62 200 THR A CA 1
ATOM 1470 C C . THR A 1 200 ? 11.827 7.674 11.904 1.00 97.62 200 THR A C 1
ATOM 1472 O O . THR A 1 200 ? 11.112 6.702 11.681 1.00 97.62 200 THR A O 1
ATOM 1475 N N . ASP A 1 201 ? 11.335 8.919 11.927 1.00 98.25 201 ASP A N 1
ATOM 1476 C CA . ASP A 1 201 ? 9.948 9.204 11.544 1.00 98.25 201 ASP A CA 1
ATOM 1477 C C . ASP A 1 201 ? 9.787 9.120 10.020 1.00 98.25 201 ASP A C 1
ATOM 1479 O O . ASP A 1 201 ? 10.140 10.042 9.285 1.00 98.25 201 ASP A O 1
ATOM 1483 N N . ASP A 1 202 ? 9.226 8.008 9.556 1.00 98.56 202 ASP A N 1
ATOM 1484 C CA . ASP A 1 202 ? 9.054 7.671 8.144 1.00 98.56 202 ASP A CA 1
ATOM 1485 C C . ASP A 1 202 ? 7.784 8.286 7.533 1.00 98.56 202 ASP A C 1
ATOM 1487 O O . ASP A 1 202 ? 7.496 8.104 6.348 1.00 98.56 202 ASP A O 1
ATOM 1491 N N . ARG A 1 203 ? 6.998 9.044 8.312 1.00 98.25 203 ARG A N 1
ATOM 1492 C CA . ARG A 1 203 ? 5.695 9.571 7.873 1.00 98.25 203 ARG A CA 1
ATOM 1493 C C . ARG A 1 203 ? 5.771 10.360 6.565 1.00 98.25 203 ARG A C 1
ATOM 1495 O O . ARG A 1 203 ? 4.887 10.223 5.723 1.00 98.25 203 ARG A O 1
ATOM 1502 N N . ALA A 1 204 ? 6.790 11.203 6.398 1.00 97.75 204 ALA A N 1
ATOM 1503 C CA . ALA A 1 204 ? 6.929 12.035 5.203 1.00 97.75 204 ALA A CA 1
ATOM 1504 C C . ALA A 1 204 ? 7.130 11.192 3.931 1.00 97.75 204 ALA A C 1
ATOM 1506 O O . ALA A 1 204 ? 6.522 11.494 2.905 1.00 97.75 204 ALA A O 1
ATOM 1507 N N . ALA A 1 205 ? 7.901 10.105 4.025 1.00 97.88 205 ALA A N 1
ATOM 1508 C CA . ALA A 1 205 ? 8.120 9.175 2.922 1.00 97.88 205 ALA A CA 1
ATOM 1509 C C . ALA A 1 205 ? 6.824 8.453 2.526 1.00 97.88 205 ALA A C 1
ATOM 1511 O O . ALA A 1 205 ? 6.509 8.354 1.345 1.00 97.88 205 ALA A O 1
ATOM 1512 N N . PHE A 1 206 ? 6.016 8.035 3.506 1.00 98.12 206 PHE A N 1
ATOM 1513 C CA . PHE A 1 206 ? 4.704 7.430 3.248 1.00 98.12 206 PHE A CA 1
ATOM 1514 C C . PHE A 1 206 ? 3.740 8.391 2.539 1.00 98.12 206 PHE A C 1
ATOM 1516 O O . PHE A 1 206 ? 3.042 7.985 1.616 1.00 98.12 206 PHE A O 1
ATOM 1523 N N . VAL A 1 207 ? 3.714 9.668 2.937 1.00 97.12 207 VAL A N 1
ATOM 1524 C CA . VAL A 1 207 ? 2.881 10.688 2.272 1.00 97.12 207 VAL A CA 1
ATOM 1525 C C . VAL A 1 207 ? 3.341 10.926 0.832 1.00 97.12 207 VAL A C 1
ATOM 1527 O O . VAL A 1 207 ? 2.508 11.063 -0.059 1.00 97.12 207 VAL A O 1
ATOM 1530 N N . ALA A 1 208 ? 4.652 10.962 0.588 1.00 95.19 208 ALA A N 1
ATOM 1531 C CA . ALA A 1 208 ? 5.188 11.131 -0.758 1.00 95.19 208 ALA A CA 1
ATOM 1532 C C . ALA A 1 208 ? 4.911 9.904 -1.649 1.00 95.19 208 ALA A C 1
ATOM 1534 O O . ALA A 1 208 ? 4.520 10.068 -2.803 1.00 95.19 208 ALA A O 1
ATOM 1535 N N . ALA A 1 209 ? 5.022 8.691 -1.098 1.00 95.50 209 ALA A N 1
ATOM 1536 C CA . ALA A 1 209 ? 4.665 7.456 -1.794 1.00 95.50 209 ALA A CA 1
ATOM 1537 C C . ALA A 1 209 ? 3.168 7.408 -2.157 1.00 95.50 209 ALA A C 1
ATOM 1539 O O . ALA A 1 209 ? 2.826 7.028 -3.272 1.00 95.50 209 ALA A O 1
ATOM 1540 N N . ASP A 1 210 ? 2.280 7.856 -1.261 1.00 95.06 210 ASP A N 1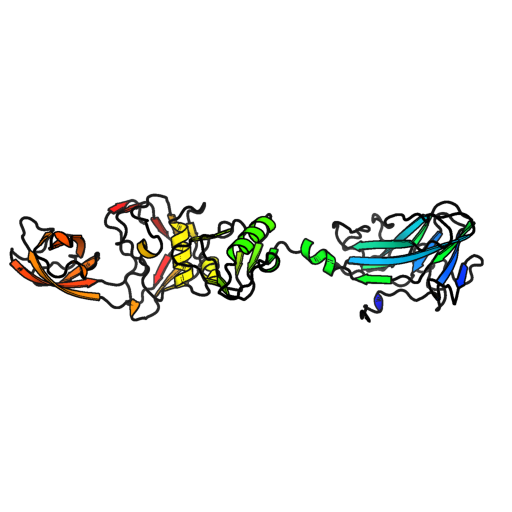
ATOM 1541 C CA . ASP A 1 210 ? 0.833 7.951 -1.522 1.00 95.06 210 ASP A CA 1
ATOM 1542 C C . ASP A 1 210 ? 0.504 8.891 -2.684 1.00 95.06 210 ASP A C 1
ATOM 1544 O O . ASP A 1 210 ? -0.308 8.566 -3.548 1.00 95.06 210 ASP A O 1
ATOM 1548 N N . GLN A 1 211 ? 1.187 10.035 -2.752 1.00 92.75 211 GLN A N 1
ATOM 1549 C CA . GLN A 1 211 ? 1.042 10.977 -3.862 1.00 92.75 211 GLN A CA 1
ATOM 1550 C C . GLN A 1 211 ? 1.573 10.401 -5.181 1.00 92.75 211 GLN A C 1
ATOM 1552 O O . GLN A 1 211 ? 0.987 10.644 -6.236 1.00 92.75 211 GLN A O 1
ATOM 1557 N N . ALA A 1 212 ? 2.667 9.639 -5.127 1.00 90.06 212 ALA A N 1
ATOM 1558 C CA . ALA A 1 212 ? 3.300 9.051 -6.303 1.00 90.06 212 ALA A CA 1
ATOM 1559 C C . ALA A 1 212 ? 2.577 7.808 -6.838 1.00 90.06 212 ALA A C 1
ATOM 1561 O O . ALA A 1 212 ? 2.686 7.521 -8.027 1.00 90.06 212 ALA A O 1
ATOM 1562 N N . ALA A 1 213 ? 1.828 7.091 -5.995 1.00 90.12 213 ALA A N 1
ATOM 1563 C CA . ALA A 1 213 ? 1.106 5.887 -6.396 1.00 90.12 213 ALA A CA 1
ATOM 1564 C C . ALA A 1 213 ? 0.093 6.148 -7.522 1.00 90.12 213 ALA A C 1
ATOM 1566 O O . ALA A 1 213 ? -0.119 5.267 -8.345 1.00 90.12 213 ALA A O 1
ATOM 1567 N N . ALA A 1 214 ? -0.509 7.344 -7.593 1.00 82.88 214 ALA A N 1
ATOM 1568 C CA . ALA A 1 214 ? -1.361 7.791 -8.706 1.00 82.88 214 ALA A CA 1
ATOM 1569 C C . ALA A 1 214 ? -2.449 6.781 -9.161 1.00 82.88 214 ALA A C 1
ATOM 1571 O O . ALA A 1 214 ? -2.827 6.756 -10.332 1.00 82.88 214 ALA A O 1
ATOM 1572 N N . GLY A 1 215 ? -2.974 5.969 -8.234 1.00 79.50 215 GLY A N 1
ATOM 1573 C CA . GLY A 1 215 ? -3.952 4.903 -8.500 1.00 79.50 215 GLY A CA 1
ATOM 1574 C C . GLY A 1 215 ? -3.428 3.476 -8.293 1.00 79.50 215 GLY A C 1
ATOM 1575 O O . GLY A 1 215 ? -4.243 2.561 -8.192 1.00 79.50 215 GLY A O 1
ATOM 1576 N N . GLY A 1 216 ? -2.111 3.300 -8.173 1.00 89.69 216 GLY A N 1
ATOM 1577 C CA . GLY A 1 216 ? -1.450 2.037 -7.839 1.00 89.69 216 GLY A CA 1
ATOM 1578 C C . GLY A 1 216 ? -1.409 1.724 -6.337 1.00 89.69 216 GLY A C 1
ATOM 1579 O O . GLY A 1 216 ? -2.048 2.385 -5.517 1.00 89.69 216 GLY A O 1
ATOM 1580 N N . GLU A 1 217 ? -0.644 0.694 -5.965 1.00 94.25 217 GLU A N 1
ATOM 1581 C CA . GLU A 1 217 ? -0.512 0.197 -4.583 1.00 94.25 217 GLU A CA 1
ATOM 1582 C C . GLU A 1 217 ? 0.798 0.666 -3.915 1.00 94.25 217 GLU A C 1
ATOM 1584 O O . GLU A 1 217 ? 1.868 0.648 -4.516 1.00 94.25 217 GLU A O 1
ATOM 1589 N N . ILE A 1 218 ? 0.760 1.029 -2.633 1.00 96.56 218 ILE A N 1
ATOM 1590 C CA . ILE A 1 218 ? 1.976 1.262 -1.840 1.00 96.56 218 ILE A CA 1
ATOM 1591 C C . ILE A 1 218 ? 2.483 -0.074 -1.296 1.00 96.56 218 ILE A C 1
ATOM 1593 O O . ILE A 1 218 ? 1.741 -0.830 -0.666 1.00 96.56 218 ILE A O 1
ATOM 1597 N N . VAL A 1 219 ? 3.773 -0.350 -1.456 1.00 96.62 219 VAL A N 1
ATOM 1598 C CA . VAL A 1 219 ? 4.450 -1.484 -0.825 1.00 96.62 219 VAL A CA 1
ATOM 1599 C C . VAL A 1 219 ? 5.293 -0.985 0.337 1.00 96.62 219 VAL A C 1
ATOM 1601 O O . VAL A 1 219 ? 6.093 -0.063 0.198 1.00 96.62 219 VAL A O 1
ATOM 1604 N N . VAL A 1 220 ? 5.130 -1.638 1.488 1.00 98.06 220 VAL A N 1
ATOM 1605 C CA . VAL A 1 220 ? 5.945 -1.414 2.685 1.00 98.06 220 VAL A CA 1
ATOM 1606 C C . VAL A 1 220 ? 6.818 -2.649 2.900 1.00 98.06 220 VAL A C 1
ATOM 1608 O O . VAL A 1 220 ? 6.309 -3.666 3.384 1.00 98.06 220 VAL A O 1
ATOM 1611 N N . PRO A 1 221 ? 8.105 -2.618 2.511 1.00 97.69 221 PRO A N 1
ATOM 1612 C CA . PRO A 1 221 ? 9.024 -3.744 2.684 1.00 97.69 221 PRO A CA 1
ATOM 1613 C C . PRO A 1 221 ? 9.241 -4.130 4.147 1.00 97.69 221 PRO A C 1
ATOM 1615 O O . PRO A 1 221 ? 8.757 -3.466 5.053 1.00 97.69 221 PRO A O 1
ATOM 1618 N N . GLU A 1 222 ? 9.988 -5.208 4.391 1.00 97.75 222 GLU A N 1
ATOM 1619 C CA . GLU A 1 222 ? 10.361 -5.627 5.749 1.00 97.75 222 GLU A CA 1
ATOM 1620 C C . GLU A 1 222 ? 11.066 -4.499 6.523 1.00 97.75 222 GLU A C 1
ATOM 1622 O O . GLU A 1 222 ? 11.937 -3.819 5.992 1.00 97.75 222 GLU A O 1
ATOM 1627 N N . GLY A 1 223 ? 10.708 -4.297 7.787 1.00 97.81 223 GLY A N 1
ATOM 1628 C CA . GLY A 1 223 ? 11.235 -3.206 8.609 1.00 97.81 223 GLY A CA 1
ATOM 1629 C C . GLY A 1 223 ? 10.243 -2.786 9.686 1.00 97.81 223 GLY A C 1
ATOM 1630 O O . GLY A 1 223 ? 9.121 -3.300 9.741 1.00 97.81 223 GLY A O 1
ATOM 1631 N N . VAL A 1 224 ? 10.658 -1.863 10.552 1.00 98.56 224 VAL A N 1
ATOM 1632 C CA . VAL A 1 224 ? 9.775 -1.201 11.519 1.00 98.56 224 VAL A CA 1
ATOM 1633 C C . VAL A 1 224 ? 9.722 0.276 11.166 1.00 98.56 224 VAL A C 1
ATOM 1635 O O . VAL A 1 224 ? 10.699 0.985 11.335 1.00 98.56 224 VAL A O 1
ATOM 1638 N N . TYR A 1 225 ? 8.593 0.762 10.678 1.00 98.62 225 TYR A N 1
ATOM 1639 C CA . TYR A 1 225 ? 8.462 2.140 10.220 1.00 98.62 225 TYR A CA 1
ATOM 1640 C C . TYR A 1 225 ? 7.793 2.959 11.307 1.00 98.62 225 TYR A C 1
ATOM 1642 O O . TYR A 1 225 ? 6.624 2.737 11.644 1.00 98.62 225 TYR A O 1
ATOM 1650 N N . ARG A 1 226 ? 8.539 3.880 11.916 1.00 98.50 226 ARG A N 1
ATOM 1651 C CA . ARG A 1 226 ? 7.971 4.729 12.957 1.00 98.50 226 ARG A CA 1
ATOM 1652 C C . ARG A 1 226 ? 7.198 5.859 12.295 1.00 98.50 226 ARG A C 1
ATOM 1654 O O . ARG A 1 226 ? 7.749 6.626 11.523 1.00 98.50 226 ARG A O 1
ATOM 1661 N N . ILE A 1 227 ? 5.916 5.969 12.625 1.00 98.38 227 ILE A N 1
ATOM 1662 C CA . ILE A 1 227 ? 5.034 7.031 12.141 1.00 98.38 227 ILE A CA 1
ATOM 1663 C C . ILE A 1 227 ? 4.617 7.845 13.366 1.00 98.38 227 ILE A C 1
ATOM 1665 O O . ILE A 1 227 ? 3.767 7.427 14.158 1.00 98.38 227 ILE A O 1
ATOM 1669 N N . ALA A 1 228 ? 5.275 8.985 13.581 1.00 97.38 228 ALA A N 1
ATOM 1670 C CA . ALA A 1 228 ? 5.185 9.711 14.851 1.00 97.38 228 ALA A CA 1
ATOM 1671 C C . ALA A 1 228 ? 3.874 10.498 15.039 1.00 97.38 228 ALA A C 1
ATOM 1673 O O . ALA A 1 228 ? 3.566 10.931 16.149 1.00 97.38 228 ALA A O 1
ATOM 1674 N N . SER A 1 229 ? 3.087 10.683 13.977 1.00 96.69 229 SER A N 1
ATOM 1675 C CA . SER A 1 229 ? 1.806 11.400 13.994 1.00 96.69 229 SER A CA 1
ATOM 1676 C C . SER A 1 229 ? 0.791 10.757 13.046 1.00 96.69 229 SER A C 1
ATOM 1678 O O . SER A 1 229 ? 1.099 9.780 12.372 1.00 96.69 229 SER A O 1
ATOM 1680 N N . SER A 1 230 ? -0.448 11.255 13.026 1.00 95.50 230 SER A N 1
ATOM 1681 C CA . SER A 1 230 ? -1.506 10.665 12.201 1.00 95.50 230 SER A CA 1
ATOM 1682 C C . SER A 1 230 ? -1.123 10.598 10.715 1.00 95.50 230 SER A C 1
ATOM 1684 O O . SER A 1 230 ? -0.511 11.518 10.158 1.00 95.50 230 SER A O 1
ATOM 1686 N N . LEU A 1 231 ? -1.518 9.503 10.073 1.00 96.38 231 LEU A N 1
ATOM 1687 C CA . LEU A 1 231 ? -1.231 9.192 8.679 1.00 96.38 231 LEU A CA 1
ATOM 1688 C C . LEU A 1 231 ? -2.518 8.746 7.987 1.00 96.38 231 LEU A C 1
ATOM 1690 O O . LEU A 1 231 ? -3.220 7.865 8.484 1.00 96.38 231 LEU A O 1
ATOM 1694 N N . SER A 1 232 ? -2.803 9.356 6.841 1.00 95.25 232 SER A N 1
ATOM 1695 C CA . SER A 1 232 ? -3.885 8.963 5.942 1.00 95.25 232 SER A CA 1
ATOM 1696 C C . SER A 1 232 ? -3.272 8.585 4.603 1.00 95.25 232 SER A C 1
ATOM 1698 O O . SER A 1 232 ? -2.438 9.339 4.105 1.00 95.25 232 SER A O 1
ATOM 1700 N N . LEU A 1 233 ? -3.670 7.439 4.057 1.00 95.12 233 LEU A N 1
ATOM 1701 C CA . LEU A 1 233 ? -3.198 6.921 2.774 1.00 95.12 233 LEU A CA 1
ATOM 1702 C C . LEU A 1 233 ? -4.408 6.645 1.885 1.00 95.12 233 LEU A C 1
ATOM 1704 O O . LEU A 1 233 ? -5.322 5.921 2.293 1.00 95.12 233 LEU A O 1
ATOM 1708 N N . ASN A 1 234 ? -4.418 7.250 0.702 1.00 94.56 234 ASN A N 1
ATOM 1709 C CA . ASN A 1 234 ? -5.464 7.083 -0.301 1.00 94.56 234 ASN A CA 1
ATOM 1710 C C . ASN A 1 234 ? -5.247 5.807 -1.112 1.00 94.56 234 ASN A C 1
ATOM 1712 O O . ASN A 1 234 ? -6.204 5.102 -1.424 1.00 94.56 234 ASN A O 1
ATOM 1716 N N . ALA A 1 235 ? -3.995 5.500 -1.440 1.00 95.19 235 ALA A N 1
ATOM 1717 C CA . ALA A 1 235 ? -3.632 4.294 -2.156 1.00 95.19 235 ALA A CA 1
ATOM 1718 C C . ALA A 1 235 ? -3.805 3.049 -1.261 1.00 95.19 235 ALA A C 1
ATOM 1720 O O . ALA A 1 235 ? -3.554 3.106 -0.050 1.00 95.19 235 ALA A O 1
ATOM 1721 N N . PRO A 1 236 ? -4.228 1.899 -1.821 1.00 95.69 236 PRO A N 1
ATOM 1722 C CA . PRO A 1 236 ? -4.147 0.619 -1.126 1.00 95.69 236 PRO A CA 1
ATOM 1723 C C . PRO A 1 236 ? -2.705 0.342 -0.692 1.00 95.69 236 PRO A C 1
ATOM 1725 O O . PRO A 1 236 ? -1.761 0.721 -1.385 1.00 95.69 236 PRO A O 1
ATOM 1728 N N . VAL A 1 237 ? -2.524 -0.328 0.447 1.00 96.88 237 VAL A N 1
ATOM 1729 C CA . VAL A 1 237 ? -1.192 -0.587 1.010 1.00 96.88 237 VAL A CA 1
ATOM 1730 C C . VAL A 1 237 ? -1.003 -2.073 1.255 1.00 96.88 237 VAL A C 1
ATOM 1732 O O . VAL A 1 237 ? -1.868 -2.736 1.831 1.00 96.88 237 VAL A O 1
ATOM 1735 N N . ARG A 1 238 ? 0.165 -2.584 0.874 1.00 96.69 238 ARG A N 1
ATOM 1736 C CA . ARG A 1 238 ? 0.607 -3.944 1.161 1.00 96.69 238 ARG A CA 1
ATOM 1737 C C . ARG A 1 238 ? 1.801 -3.927 2.106 1.00 96.69 238 ARG A C 1
ATOM 1739 O O . ARG A 1 238 ? 2.905 -3.525 1.737 1.00 96.69 238 ARG A O 1
ATOM 1746 N N . PHE A 1 239 ? 1.580 -4.433 3.314 1.00 98.12 239 PHE A N 1
ATOM 1747 C CA . PHE A 1 239 ? 2.589 -4.506 4.364 1.00 98.12 239 PHE A CA 1
ATOM 1748 C C . PHE A 1 239 ? 3.345 -5.840 4.343 1.00 98.12 239 PHE A C 1
ATOM 1750 O O . PHE A 1 239 ? 2.746 -6.907 4.454 1.00 98.12 239 PHE A O 1
ATOM 1757 N N . LYS A 1 240 ? 4.673 -5.767 4.215 1.00 97.81 240 LYS A N 1
ATOM 1758 C CA . LYS A 1 240 ? 5.624 -6.820 4.612 1.00 97.81 240 LYS A CA 1
ATOM 1759 C C . LYS A 1 240 ? 6.354 -6.444 5.905 1.00 97.81 240 LYS A C 1
ATOM 1761 O O . LYS A 1 240 ? 6.692 -7.318 6.694 1.00 97.81 240 LYS A O 1
ATOM 1766 N N . GLY A 1 241 ? 6.612 -5.153 6.106 1.00 97.56 241 GLY A N 1
ATOM 1767 C CA . GLY A 1 241 ? 7.063 -4.588 7.376 1.00 97.56 241 GLY A CA 1
ATOM 1768 C C . GLY A 1 241 ? 5.904 -4.193 8.282 1.00 97.56 241 GLY A C 1
ATOM 1769 O O . GLY A 1 241 ? 4.741 -4.432 7.971 1.00 97.56 241 GLY A O 1
ATOM 1770 N N . ARG A 1 242 ? 6.241 -3.558 9.404 1.00 98.38 242 ARG A N 1
ATOM 1771 C CA . ARG A 1 242 ? 5.293 -3.154 10.450 1.00 98.38 242 ARG A CA 1
ATOM 1772 C C . ARG A 1 242 ? 5.457 -1.687 10.825 1.00 98.38 242 ARG A C 1
ATOM 1774 O O . ARG A 1 242 ? 6.550 -1.138 10.739 1.00 98.38 242 ARG A O 1
ATOM 1781 N N . LEU A 1 243 ? 4.376 -1.064 11.263 1.00 98.56 243 LEU A N 1
ATOM 1782 C CA . LEU A 1 243 ? 4.320 0.309 11.733 1.00 98.56 243 LEU A CA 1
ATOM 1783 C C . LEU A 1 243 ? 4.501 0.367 13.252 1.00 98.56 243 LEU A C 1
ATOM 1785 O O . LEU A 1 243 ? 4.025 -0.491 13.992 1.00 98.56 243 LEU A O 1
ATOM 1789 N N . SER A 1 244 ? 5.137 1.436 13.723 1.00 97.94 244 SER A N 1
ATOM 1790 C CA . SER A 1 244 ? 5.189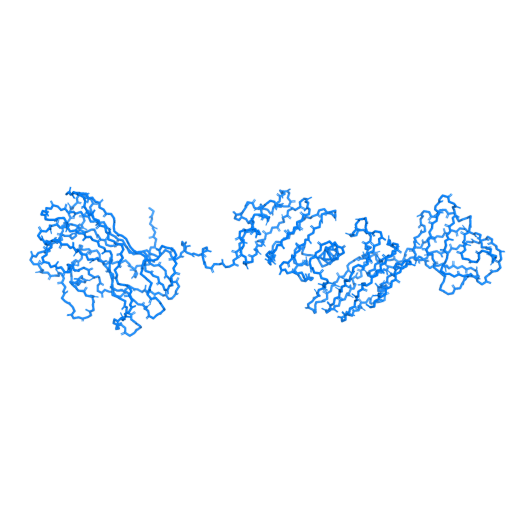 1.814 15.135 1.00 97.94 244 SER A CA 1
ATOM 1791 C C . SER A 1 244 ? 4.601 3.210 15.297 1.00 97.94 244 SER A C 1
ATOM 1793 O O . SER A 1 244 ? 5.132 4.183 14.761 1.00 97.94 244 SER A O 1
ATOM 1795 N N . MET A 1 245 ? 3.485 3.315 16.021 1.00 97.06 245 MET A N 1
ATOM 1796 C CA . MET A 1 245 ? 2.715 4.557 16.146 1.00 97.06 245 MET A CA 1
ATOM 1797 C C . MET A 1 245 ? 2.369 4.847 17.607 1.00 97.06 245 MET A C 1
ATOM 1799 O O . MET A 1 245 ? 1.939 3.934 18.318 1.00 97.06 245 MET A O 1
ATOM 1803 N N . PRO A 1 246 ? 2.448 6.104 18.085 1.00 95.00 246 PRO A N 1
ATOM 1804 C CA . PRO A 1 246 ? 1.878 6.449 19.385 1.00 95.00 246 PRO A CA 1
ATOM 1805 C C . PRO A 1 246 ? 0.355 6.244 19.365 1.00 95.00 246 PRO A C 1
ATOM 1807 O O . PRO A 1 246 ? -0.283 6.409 18.325 1.00 95.00 246 PRO A O 1
ATOM 1810 N N . ARG A 1 247 ? -0.261 5.893 20.505 1.00 90.81 247 ARG A N 1
ATOM 1811 C CA . ARG A 1 247 ? -1.720 5.656 20.588 1.00 90.81 247 ARG A CA 1
ATOM 1812 C C . ARG A 1 247 ? -2.543 6.863 20.129 1.00 90.81 247 ARG A C 1
ATOM 1814 O O . ARG A 1 247 ? -3.618 6.682 19.580 1.00 90.81 247 ARG A O 1
ATOM 1821 N N . THR A 1 248 ? -2.030 8.077 20.312 1.00 90.75 248 THR A N 1
ATOM 1822 C CA . THR A 1 248 ? -2.680 9.331 19.897 1.00 90.75 248 THR A CA 1
ATOM 1823 C C . THR A 1 248 ? -2.680 9.563 18.383 1.00 90.75 248 THR A C 1
ATOM 1825 O O . THR A 1 248 ? -3.474 10.367 17.899 1.00 90.75 248 THR A O 1
ATOM 1828 N N . ALA A 1 249 ? -1.816 8.881 17.624 1.00 93.19 249 ALA A N 1
ATOM 1829 C CA . ALA A 1 249 ? -1.774 8.977 16.169 1.00 93.19 249 ALA A CA 1
ATOM 1830 C C . ALA A 1 249 ? -2.766 8.002 15.528 1.00 93.19 249 ALA A C 1
ATOM 1832 O O . ALA A 1 249 ? -2.782 6.818 15.859 1.00 93.19 249 ALA A O 1
ATOM 1833 N N . ARG A 1 250 ? -3.552 8.486 14.564 1.00 93.44 250 ARG A N 1
ATOM 1834 C CA . ARG A 1 250 ? -4.514 7.674 13.810 1.00 93.44 250 ARG A CA 1
ATOM 1835 C C . ARG A 1 250 ? -3.917 7.220 12.482 1.00 93.44 250 ARG A C 1
ATOM 1837 O O . ARG A 1 250 ? -3.313 8.030 11.782 1.00 93.44 250 ARG A O 1
ATOM 1844 N N . LEU A 1 251 ? -4.149 5.962 12.119 1.00 95.94 251 LEU A N 1
ATOM 1845 C CA . LEU A 1 251 ? -3.852 5.419 10.792 1.00 95.94 251 LEU A CA 1
ATOM 1846 C C . LEU A 1 251 ? -5.153 5.260 10.000 1.00 95.94 251 LEU A C 1
ATOM 1848 O O . LEU A 1 251 ? -5.992 4.440 10.368 1.00 95.94 251 LEU A O 1
ATOM 1852 N N . ALA A 1 252 ? -5.332 6.020 8.925 1.00 95.25 252 ALA A N 1
ATOM 1853 C CA . ALA A 1 252 ? -6.486 5.920 8.034 1.00 95.25 252 ALA A CA 1
ATOM 1854 C C . ALA A 1 252 ? -6.067 5.324 6.680 1.00 95.25 252 ALA A C 1
ATOM 1856 O O . ALA A 1 252 ? -5.447 6.005 5.868 1.00 95.25 252 ALA A O 1
ATOM 1857 N N . LEU A 1 253 ? -6.415 4.057 6.442 1.00 95.69 253 LEU A N 1
ATOM 1858 C CA . LEU A 1 253 ? -6.153 3.354 5.182 1.00 95.69 253 LEU A CA 1
ATOM 1859 C C . LEU A 1 253 ? -7.382 3.467 4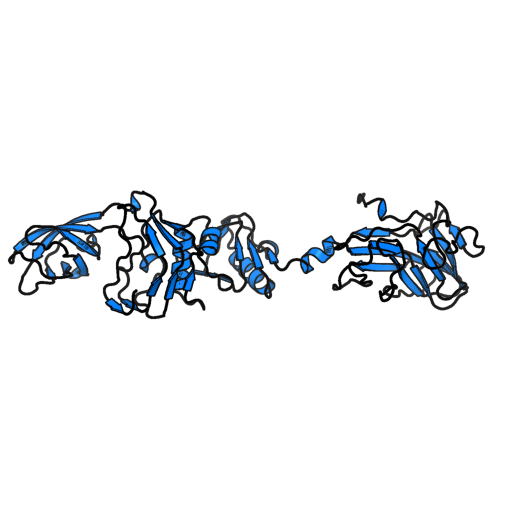.272 1.00 95.69 253 LEU A C 1
ATOM 1861 O O . LEU A 1 253 ? -8.275 2.628 4.316 1.00 95.69 253 LEU A O 1
ATOM 1865 N N . GLN A 1 254 ? -7.474 4.544 3.493 1.00 92.69 254 GLN A N 1
ATOM 1866 C CA . GLN A 1 254 ? -8.672 4.857 2.708 1.00 92.69 254 GLN A CA 1
ATOM 1867 C C . GLN A 1 254 ? -8.794 3.988 1.451 1.00 92.69 254 GLN A C 1
ATOM 1869 O O . GLN A 1 254 ? -9.909 3.628 1.081 1.00 92.69 254 GLN A O 1
ATOM 1874 N N . GLY A 1 255 ? -7.677 3.589 0.834 1.00 91.44 255 GLY A N 1
ATOM 1875 C CA . GLY A 1 255 ? -7.691 2.719 -0.350 1.00 91.44 255 GLY A CA 1
ATOM 1876 C C . GLY A 1 255 ? -8.086 1.269 -0.064 1.00 91.44 255 GLY A C 1
ATOM 1877 O O . GLY A 1 255 ? -8.563 0.567 -0.954 1.00 91.44 255 GLY A O 1
ATOM 1878 N N . ARG A 1 256 ? -7.900 0.811 1.179 1.00 93.00 256 ARG A N 1
ATOM 1879 C CA . ARG A 1 256 ? -8.279 -0.529 1.642 1.00 93.00 256 ARG A CA 1
ATOM 1880 C C . ARG A 1 256 ? -8.511 -0.508 3.156 1.00 93.00 256 ARG A C 1
ATOM 1882 O O . ARG A 1 256 ? -7.570 -0.625 3.939 1.00 93.00 256 ARG A O 1
ATOM 1889 N N . PHE A 1 257 ? -9.768 -0.320 3.553 1.00 96.12 257 PHE A N 1
ATOM 1890 C CA . PHE A 1 257 ? -10.177 -0.258 4.954 1.00 96.12 257 PHE A CA 1
ATOM 1891 C C . PHE A 1 257 ? -10.757 -1.604 5.411 1.00 96.12 257 PHE A C 1
ATOM 1893 O O . PHE A 1 257 ? -11.967 -1.817 5.389 1.00 96.12 257 PHE A O 1
ATOM 1900 N N . ASP A 1 258 ? -9.877 -2.520 5.815 1.00 97.50 258 ASP A N 1
ATOM 1901 C CA . ASP A 1 258 ? -10.244 -3.847 6.317 1.00 97.50 258 ASP A CA 1
ATOM 1902 C C . ASP A 1 258 ? -9.309 -4.307 7.445 1.00 97.50 258 ASP A C 1
ATOM 1904 O O . ASP A 1 258 ? -8.165 -3.858 7.561 1.00 97.50 258 ASP A O 1
ATOM 1908 N N . PHE A 1 259 ? -9.798 -5.196 8.312 1.00 98.31 259 PHE A N 1
ATOM 1909 C CA . PHE A 1 259 ? -9.002 -5.715 9.427 1.00 98.31 259 PHE A CA 1
ATOM 1910 C C . PHE A 1 259 ? -7.709 -6.425 8.992 1.00 98.31 259 PHE A C 1
ATOM 1912 O O . PHE A 1 259 ? -6.683 -6.134 9.611 1.00 98.31 259 PHE A O 1
ATOM 1919 N N . PRO A 1 260 ? -7.689 -7.314 7.971 1.00 98.31 260 PRO A N 1
ATOM 1920 C CA . PRO A 1 260 ? -6.453 -7.958 7.537 1.00 98.31 260 PRO A CA 1
ATOM 1921 C C . PRO A 1 260 ? -5.320 -6.965 7.262 1.00 98.31 260 PRO A C 1
ATOM 1923 O O . PRO A 1 260 ? -4.194 -7.202 7.696 1.00 98.31 260 PRO A O 1
ATOM 1926 N N . THR A 1 261 ? -5.613 -5.841 6.604 1.00 98.06 261 THR A N 1
ATOM 1927 C CA . THR A 1 261 ? -4.612 -4.822 6.271 1.00 98.06 261 THR A CA 1
ATOM 1928 C C . THR A 1 261 ? -4.080 -4.136 7.529 1.00 98.06 261 THR A C 1
ATOM 1930 O O . THR A 1 261 ? -2.868 -3.970 7.668 1.00 98.06 261 THR A O 1
ATOM 1933 N N . TYR A 1 262 ? -4.950 -3.803 8.489 1.00 98.25 262 TYR A N 1
ATOM 1934 C CA . TYR A 1 262 ? -4.519 -3.262 9.782 1.00 98.25 262 TYR A CA 1
ATOM 1935 C C . TYR A 1 262 ? -3.713 -4.280 10.602 1.00 98.25 262 TYR A C 1
ATOM 1937 O O . TYR A 1 262 ? -2.681 -3.922 11.162 1.00 98.25 262 TYR A O 1
ATOM 1945 N N . ALA A 1 263 ? -4.127 -5.547 10.653 1.00 98.38 263 ALA A N 1
ATOM 1946 C CA . ALA A 1 263 ? -3.378 -6.602 11.334 1.00 98.38 263 ALA A CA 1
ATOM 1947 C C . ALA A 1 263 ? -1.975 -6.770 10.726 1.00 98.38 263 ALA A C 1
ATOM 1949 O O . ALA A 1 263 ? -0.985 -6.809 11.456 1.00 98.38 263 ALA A O 1
ATOM 1950 N N . SER A 1 264 ? -1.864 -6.781 9.393 1.00 98.31 264 SER A N 1
ATOM 1951 C CA . SER A 1 264 ? -0.574 -6.812 8.693 1.00 98.31 264 SER A CA 1
ATOM 1952 C C . SER A 1 264 ? 0.273 -5.567 8.955 1.00 98.31 264 SER A C 1
ATOM 1954 O O . SER A 1 264 ? 1.484 -5.691 9.112 1.00 98.31 264 SER A O 1
ATOM 1956 N N . ALA A 1 265 ? -0.341 -4.384 9.058 1.00 98.38 265 ALA A N 1
ATOM 1957 C CA . ALA A 1 265 ? 0.374 -3.140 9.327 1.00 98.38 265 ALA A CA 1
ATOM 1958 C C . ALA A 1 265 ? 1.094 -3.141 10.680 1.00 98.38 265 ALA A C 1
ATOM 1960 O O . ALA A 1 265 ? 2.115 -2.479 10.804 1.00 98.38 265 ALA A O 1
ATOM 1961 N N . PHE A 1 266 ? 0.603 -3.865 11.688 1.00 98.19 266 PHE A N 1
ATOM 1962 C CA . PHE A 1 266 ? 1.223 -3.904 13.021 1.00 98.19 266 PHE A CA 1
ATOM 1963 C C . PHE A 1 266 ? 1.885 -5.248 13.349 1.00 98.19 266 PHE A C 1
ATOM 1965 O O . PHE A 1 266 ? 2.721 -5.314 14.250 1.00 98.19 266 PHE A O 1
ATOM 1972 N N . GLY A 1 267 ? 1.563 -6.310 12.605 1.00 97.19 267 GLY A N 1
ATOM 1973 C CA . GLY A 1 267 ? 2.009 -7.672 12.903 1.00 97.19 267 GLY A CA 1
ATOM 1974 C C . GLY A 1 267 ? 1.395 -8.245 14.185 1.00 97.19 267 GLY A C 1
ATOM 1975 O O . GLY A 1 267 ? 1.913 -9.224 14.712 1.00 97.19 267 GLY A O 1
ATOM 1976 N N . ASP A 1 268 ? 0.326 -7.624 14.686 1.00 97.19 268 ASP A N 1
ATOM 1977 C CA . ASP A 1 268 ? -0.399 -7.993 15.900 1.00 97.19 268 ASP A CA 1
ATOM 1978 C C . ASP A 1 268 ? -1.896 -7.743 15.679 1.00 97.19 268 ASP A C 1
ATOM 1980 O O . ASP A 1 268 ? -2.303 -6.661 15.243 1.00 97.19 268 ASP A O 1
ATOM 1984 N N . GLU A 1 269 ? -2.721 -8.759 15.935 1.00 97.38 269 GLU A N 1
ATOM 1985 C CA . GLU A 1 269 ? -4.157 -8.699 15.653 1.00 97.38 269 GLU A CA 1
ATOM 1986 C C . GLU A 1 269 ? -4.903 -7.774 16.615 1.00 97.38 269 GLU A C 1
ATOM 1988 O O . GLU A 1 269 ? -5.786 -7.029 16.185 1.00 97.38 269 GLU A O 1
ATOM 1993 N N . THR A 1 270 ? -4.523 -7.760 17.896 1.00 97.44 270 THR A N 1
ATOM 1994 C CA . THR A 1 270 ? -5.159 -6.899 18.898 1.00 97.44 270 THR A CA 1
ATOM 1995 C C . THR A 1 270 ? -4.862 -5.429 18.600 1.00 97.44 270 THR A C 1
ATOM 1997 O O . THR A 1 270 ? -5.777 -4.605 18.563 1.00 97.44 270 THR A O 1
ATOM 2000 N N . GLU A 1 271 ? -3.606 -5.078 18.324 1.00 97.31 271 GLU A N 1
ATOM 2001 C CA . GLU A 1 271 ? -3.204 -3.720 17.961 1.00 97.31 271 GLU A CA 1
ATOM 2002 C C . GLU A 1 271 ? -3.785 -3.298 16.610 1.00 97.31 271 GLU A C 1
ATOM 2004 O O . GLU A 1 271 ? -4.315 -2.190 16.493 1.00 97.31 271 GLU A O 1
ATOM 2009 N N . GLY A 1 272 ? -3.750 -4.183 15.610 1.00 97.88 272 GLY A N 1
ATOM 2010 C CA . GLY A 1 272 ? -4.375 -3.947 14.312 1.00 97.88 272 GLY A CA 1
ATOM 2011 C C . GLY A 1 272 ? -5.863 -3.632 14.453 1.00 97.88 272 GLY A C 1
ATOM 2012 O O . GLY A 1 272 ? -6.334 -2.613 13.944 1.00 97.88 272 GLY A O 1
ATOM 2013 N N . PHE A 1 273 ? -6.600 -4.433 15.224 1.00 98.19 273 PHE A N 1
ATOM 2014 C CA . PHE A 1 273 ? -8.021 -4.202 15.460 1.00 98.19 273 PHE A CA 1
ATOM 2015 C C . PHE A 1 273 ? -8.281 -2.910 16.249 1.00 98.19 273 PHE A C 1
ATOM 2017 O O . PHE A 1 273 ? -9.140 -2.117 15.859 1.00 98.19 273 PHE A O 1
ATOM 2024 N N . LYS A 1 274 ? -7.483 -2.606 17.286 1.00 97.50 274 LYS A N 1
ATOM 2025 C CA . LYS A 1 274 ? -7.552 -1.322 18.012 1.00 97.50 274 LYS A CA 1
ATOM 2026 C C . LYS A 1 274 ? -7.363 -0.121 17.078 1.00 97.50 274 LYS A C 1
ATOM 2028 O O . LYS A 1 274 ? -8.067 0.880 17.217 1.00 97.50 274 LYS A O 1
ATOM 2033 N N . ARG A 1 275 ? -6.440 -0.205 16.114 1.00 96.81 275 ARG A N 1
ATOM 2034 C CA . ARG A 1 275 ? -6.169 0.859 15.128 1.00 96.81 275 ARG A CA 1
ATOM 2035 C C . ARG A 1 275 ? -7.272 0.983 14.089 1.00 96.81 275 ARG A C 1
ATOM 2037 O O . ARG A 1 275 ? -7.664 2.105 13.769 1.00 96.81 275 ARG A O 1
ATOM 2044 N N . ALA A 1 276 ? -7.813 -0.140 13.629 1.00 96.88 276 ALA A N 1
ATOM 2045 C CA . ALA 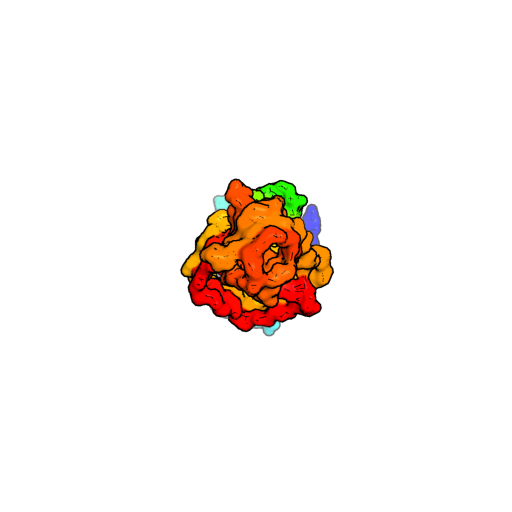A 1 276 ? -8.965 -0.166 12.739 1.00 96.88 276 ALA A CA 1
ATOM 2046 C C . ALA A 1 276 ? -10.193 0.482 13.400 1.00 96.88 276 ALA A C 1
ATOM 2048 O O . ALA A 1 276 ? -10.837 1.339 12.799 1.00 96.88 276 ALA A O 1
ATOM 2049 N N . LEU A 1 277 ? -10.470 0.163 14.670 1.00 95.81 277 LEU A N 1
ATOM 2050 C CA . LEU A 1 277 ? -11.545 0.786 15.450 1.00 95.81 277 LEU A CA 1
ATOM 2051 C C . LEU A 1 277 ? -11.296 2.280 15.698 1.00 95.81 277 LEU A C 1
ATOM 2053 O O . LEU A 1 277 ? -12.201 3.094 15.518 1.00 95.81 277 LEU A O 1
ATOM 2057 N N . GLN A 1 278 ? -10.069 2.669 16.055 1.00 95.25 278 GLN A N 1
ATOM 2058 C CA . GLN A 1 278 ? -9.696 4.081 16.192 1.00 95.25 278 GLN A CA 1
ATOM 2059 C C . GLN A 1 278 ? -9.946 4.863 14.890 1.00 95.25 278 GLN A C 1
ATOM 2061 O O . GLN A 1 278 ? -10.399 6.009 14.922 1.00 95.25 278 GLN A O 1
ATOM 2066 N N . ALA A 1 279 ? -9.654 4.256 13.741 1.00 94.81 279 ALA A N 1
ATOM 2067 C CA . ALA A 1 279 ? -9.931 4.837 12.436 1.00 94.81 279 ALA A CA 1
ATOM 2068 C C . ALA A 1 279 ? -11.434 4.876 12.121 1.00 94.81 279 ALA A C 1
ATOM 2070 O O . ALA A 1 279 ? -11.927 5.909 11.666 1.00 94.81 279 ALA A O 1
ATOM 2071 N N . LEU A 1 280 ? -12.171 3.807 12.439 1.00 94.75 280 LEU A N 1
ATOM 2072 C CA . LEU A 1 280 ? -13.620 3.704 12.261 1.00 94.75 280 LEU A CA 1
ATOM 2073 C C . LEU A 1 280 ? -14.364 4.815 13.014 1.00 94.75 280 LEU A C 1
ATOM 2075 O O . LEU A 1 280 ? -15.219 5.481 12.436 1.00 94.75 280 LEU A O 1
ATOM 2079 N N . PHE A 1 281 ? -14.028 5.053 14.284 1.00 91.75 281 PHE A N 1
ATOM 2080 C CA . PHE A 1 281 ? -14.656 6.109 15.089 1.00 91.75 281 PHE A CA 1
ATOM 2081 C C . PHE A 1 281 ? -14.102 7.515 14.813 1.00 91.75 281 PHE A C 1
ATOM 2083 O O . PHE A 1 281 ? -14.639 8.508 15.305 1.00 91.75 281 PHE A O 1
ATOM 2090 N N . GLY A 1 282 ? -13.046 7.620 14.006 1.00 84.75 282 GLY A N 1
ATOM 2091 C CA . GLY A 1 282 ? -12.565 8.883 13.466 1.00 84.75 282 GLY A CA 1
ATOM 2092 C C . GLY A 1 282 ? -13.323 9.330 12.210 1.00 84.75 282 GLY A C 1
ATOM 2093 O O . GLY A 1 282 ? -14.333 8.755 11.793 1.00 84.75 282 GLY A O 1
ATOM 2094 N N . TYR A 1 283 ? -12.789 10.372 11.571 1.00 72.31 283 TYR A N 1
ATOM 2095 C CA . TYR A 1 283 ? -13.169 10.729 10.206 1.00 72.31 283 TYR A CA 1
ATOM 2096 C C . TYR A 1 283 ? -12.400 9.847 9.220 1.00 72.31 283 TYR A C 1
ATOM 2098 O O . TYR A 1 283 ? -11.199 10.034 9.009 1.00 72.31 283 TYR A O 1
ATOM 2106 N N . THR A 1 284 ? -13.117 8.887 8.649 1.00 70.25 284 THR A N 1
ATOM 2107 C CA . THR A 1 284 ? -12.776 8.147 7.434 1.00 70.25 284 THR A CA 1
ATOM 2108 C C . THR A 1 284 ? -14.000 8.188 6.519 1.00 70.25 284 THR A C 1
ATOM 2110 O O . THR A 1 284 ? -15.130 8.318 7.004 1.00 70.25 284 THR A O 1
ATOM 2113 N N . ASP A 1 285 ? -13.790 8.067 5.210 1.00 79.69 285 ASP A N 1
ATOM 2114 C CA . ASP A 1 285 ? -14.887 7.984 4.232 1.00 79.69 285 ASP A CA 1
ATOM 2115 C C . ASP A 1 285 ? -15.586 6.610 4.268 1.00 79.69 285 ASP A C 1
ATOM 2117 O O . ASP A 1 285 ? -16.602 6.384 3.611 1.00 79.69 285 ASP A O 1
ATOM 2121 N N . HIS A 1 286 ? -15.073 5.698 5.099 1.00 90.81 286 HIS A N 1
ATOM 2122 C CA . HIS A 1 286 ? -15.607 4.365 5.320 1.00 90.81 286 HIS A CA 1
ATOM 2123 C C . HIS A 1 286 ? -16.574 4.341 6.501 1.00 90.81 286 HIS A C 1
ATOM 2125 O O . HIS A 1 286 ? -16.353 4.927 7.560 1.00 90.81 286 HIS A O 1
ATOM 2131 N N . THR A 1 287 ? -17.672 3.610 6.326 1.00 93.44 287 THR A N 1
ATOM 2132 C CA . THR A 1 287 ? -18.650 3.370 7.400 1.00 93.44 287 THR A CA 1
ATOM 2133 C C . THR A 1 287 ? -18.613 1.940 7.921 1.00 93.44 287 THR A C 1
ATOM 2135 O O . THR A 1 287 ? -19.294 1.648 8.896 1.00 93.44 287 THR A O 1
ATOM 2138 N N . THR A 1 288 ? -17.842 1.055 7.291 1.00 96.12 288 THR A N 1
ATOM 2139 C CA . THR A 1 288 ? -17.826 -0.382 7.582 1.00 96.12 288 THR A CA 1
ATOM 2140 C C . THR A 1 288 ? -16.392 -0.855 7.741 1.00 96.12 288 THR A C 1
ATOM 2142 O O . THR A 1 288 ? -15.598 -0.638 6.837 1.00 96.12 288 THR A O 1
ATOM 2145 N N . LEU A 1 289 ? -16.078 -1.490 8.868 1.00 97.50 289 LEU A N 1
ATOM 2146 C CA . LEU A 1 289 ? -14.876 -2.289 9.069 1.00 97.50 289 LEU A CA 1
ATOM 2147 C C . LEU A 1 289 ? -15.221 -3.753 8.784 1.00 97.50 289 LEU A C 1
ATOM 2149 O O . LEU A 1 289 ? -15.961 -4.375 9.545 1.00 97.50 289 LEU A O 1
ATOM 2153 N N . ASP A 1 290 ? -14.692 -4.284 7.690 1.00 97.94 290 ASP A N 1
ATOM 2154 C CA . ASP A 1 290 ? -14.851 -5.688 7.307 1.00 97.94 290 ASP A CA 1
ATOM 2155 C C . ASP A 1 290 ? -13.700 -6.525 7.893 1.00 97.94 290 ASP A C 1
ATOM 2157 O O . ASP A 1 290 ? -12.528 -6.139 7.791 1.00 97.94 290 ASP A O 1
ATOM 2161 N N . LEU A 1 291 ? -14.023 -7.652 8.537 1.00 98.50 291 LEU A N 1
ATOM 2162 C CA . LEU A 1 291 ? -13.031 -8.609 9.035 1.00 98.50 291 LEU A CA 1
ATOM 2163 C C . LEU A 1 291 ? -12.572 -9.612 7.964 1.00 98.50 291 LEU A C 1
ATOM 2165 O O . LEU A 1 291 ? -11.600 -10.339 8.171 1.00 98.50 291 LEU A O 1
ATOM 2169 N N . CYS A 1 292 ? -13.224 -9.624 6.804 1.00 97.88 292 CYS A N 1
ATOM 2170 C CA . CYS A 1 292 ? -12.931 -10.451 5.637 1.00 97.88 292 CYS A CA 1
ATOM 2171 C C . CYS A 1 292 ? -12.923 -11.956 5.941 1.00 97.88 292 CYS A C 1
ATOM 2173 O O . CYS A 1 292 ? -12.061 -12.695 5.464 1.00 97.88 292 CYS A O 1
ATOM 2175 N N . GLY A 1 293 ? -13.858 -12.407 6.775 1.00 97.56 293 GLY A N 1
ATOM 2176 C CA . GLY A 1 293 ? -13.968 -13.785 7.248 1.00 97.56 293 GLY A CA 1
ATOM 2177 C C . GLY A 1 293 ? -12.868 -14.200 8.229 1.00 97.56 293 GLY A C 1
ATOM 2178 O O . GLY A 1 293 ? -12.791 -15.375 8.587 1.00 97.56 293 GLY A O 1
ATOM 2179 N N . ARG A 1 294 ? -11.996 -13.277 8.662 1.00 97.38 294 ARG A N 1
ATOM 2180 C CA . ARG A 1 294 ? -10.944 -13.587 9.634 1.00 97.38 294 ARG A CA 1
ATOM 2181 C C . ARG A 1 294 ? -11.484 -13.632 11.055 1.00 97.38 294 ARG A C 1
ATOM 2183 O O . ARG A 1 294 ? -12.430 -12.932 11.421 1.00 97.38 294 ARG A O 1
ATOM 2190 N N . ARG A 1 295 ? -10.782 -14.415 11.868 1.00 96.44 295 ARG A N 1
ATOM 2191 C CA . ARG A 1 295 ? -10.815 -14.313 13.321 1.00 96.44 295 ARG A CA 1
ATOM 2192 C C . ARG A 1 295 ? -9.841 -13.230 13.785 1.00 96.44 295 ARG A C 1
ATOM 2194 O O . ARG A 1 295 ? -8.755 -13.112 13.220 1.00 96.44 295 ARG A O 1
ATOM 2201 N N . VAL A 1 296 ? -10.255 -12.459 14.784 1.00 97.88 296 VAL A N 1
ATOM 2202 C CA . VAL A 1 296 ? -9.412 -11.553 15.569 1.00 97.88 296 VAL A CA 1
ATOM 2203 C C . VAL A 1 296 ? -9.162 -12.217 16.918 1.00 97.88 296 VAL A C 1
ATOM 2205 O O . VAL A 1 296 ? -10.112 -12.389 17.679 1.00 97.88 296 VAL A O 1
ATOM 2208 N N . ASP A 1 297 ? -7.918 -12.564 17.230 1.00 97.12 297 ASP A N 1
ATOM 2209 C CA . ASP A 1 297 ? -7.544 -13.137 18.525 1.00 97.12 297 ASP A CA 1
ATOM 2210 C C . ASP A 1 297 ? -7.114 -12.033 19.506 1.00 97.12 297 ASP A C 1
ATOM 2212 O O . ASP A 1 297 ? -5.996 -11.510 19.463 1.00 97.12 297 ASP A O 1
ATOM 2216 N N . LEU A 1 298 ? -8.028 -11.648 20.404 1.00 98.00 298 LEU A N 1
ATOM 2217 C CA . LEU A 1 298 ? -7.772 -10.611 21.402 1.00 98.00 298 LEU A CA 1
ATOM 2218 C C . LEU A 1 298 ? -6.987 -11.165 22.589 1.00 98.00 298 LEU A C 1
ATOM 2220 O O . LEU A 1 298 ? -7.431 -12.098 23.254 1.00 98.00 298 LEU A O 1
ATOM 2224 N N . VAL A 1 299 ? -5.855 -10.547 22.924 1.00 96.88 299 VAL A N 1
ATOM 2225 C CA . VAL A 1 299 ? -5.064 -10.918 24.117 1.00 96.88 299 VAL A CA 1
ATOM 2226 C C . VAL A 1 299 ? -5.434 -10.109 25.364 1.00 96.88 299 VAL A C 1
ATOM 2228 O O . VAL A 1 299 ? -5.046 -10.476 26.474 1.00 96.88 299 VAL A O 1
ATOM 2231 N N . GLU A 1 300 ? -6.190 -9.022 25.188 1.00 96.56 300 GLU A N 1
ATOM 2232 C CA . GLU A 1 300 ? -6.662 -8.134 26.251 1.00 96.56 300 GLU A CA 1
ATOM 2233 C C . GLU A 1 300 ? -7.976 -7.418 25.871 1.00 96.56 300 GLU A C 1
ATOM 2235 O O . GLU A 1 300 ? -8.271 -7.267 24.678 1.00 96.56 300 GLU A O 1
ATOM 2240 N N . PRO A 1 301 ? -8.751 -6.928 26.860 1.00 96.50 301 PRO A N 1
ATOM 2241 C CA . PRO A 1 301 ? -9.942 -6.111 26.628 1.00 96.50 301 PRO A CA 1
ATOM 2242 C C . PRO A 1 301 ? -9.672 -4.858 25.788 1.00 96.50 301 PRO A C 1
ATOM 2244 O O . PRO A 1 301 ? -8.616 -4.225 25.895 1.00 96.50 301 PRO A O 1
ATOM 2247 N N . ILE A 1 302 ? -10.667 -4.429 25.008 1.00 96.69 302 ILE A N 1
ATOM 2248 C CA . ILE A 1 302 ? -10.613 -3.158 24.278 1.00 96.69 302 ILE A CA 1
ATOM 2249 C C . ILE A 1 302 ? -11.530 -2.138 24.944 1.00 96.69 302 ILE A C 1
ATOM 2251 O O . ILE A 1 302 ? -12.742 -2.153 24.744 1.00 96.69 302 ILE A O 1
ATOM 2255 N N . ASN A 1 303 ? -10.935 -1.194 25.674 1.00 94.12 303 ASN A N 1
ATOM 2256 C CA . ASN A 1 303 ? -11.628 0.010 26.124 1.00 94.12 303 ASN A CA 1
ATOM 2257 C C . ASN A 1 303 ? -11.696 1.036 24.985 1.00 94.12 303 ASN A C 1
ATOM 2259 O O . ASN A 1 303 ? -10.685 1.615 24.575 1.00 94.12 303 ASN A O 1
ATOM 2263 N N . VAL A 1 304 ? -12.901 1.285 24.473 1.00 93.25 304 VAL A N 1
ATOM 2264 C CA . VAL A 1 304 ? -13.101 2.127 23.287 1.00 93.25 304 VAL A CA 1
ATOM 2265 C C . VAL A 1 304 ? -12.743 3.599 23.555 1.00 93.25 304 VAL A C 1
ATOM 2267 O O . VAL A 1 304 ? -12.264 4.300 22.663 1.00 93.25 304 VAL A O 1
ATOM 2270 N N . ALA A 1 305 ? -12.878 4.066 24.797 1.00 90.75 305 ALA A N 1
ATOM 2271 C CA . ALA A 1 305 ? -12.470 5.421 25.170 1.00 90.75 305 ALA A CA 1
ATOM 2272 C C . ALA A 1 305 ? -10.938 5.603 25.175 1.00 90.75 305 ALA A C 1
ATOM 2274 O O . ALA A 1 305 ? -10.446 6.710 24.950 1.00 90.75 305 ALA A O 1
ATOM 2275 N N . GLU A 1 306 ? -10.173 4.528 25.393 1.00 91.06 306 GLU A N 1
ATOM 2276 C CA . GLU A 1 306 ? -8.703 4.559 25.366 1.00 91.06 306 GLU A CA 1
ATOM 2277 C C . GLU A 1 306 ? -8.144 4.502 23.940 1.00 91.06 306 GLU A C 1
ATOM 2279 O O . GLU A 1 306 ? -7.123 5.128 23.644 1.00 91.06 306 GLU A O 1
ATOM 2284 N N . ILE A 1 307 ? -8.815 3.782 23.033 1.00 90.19 307 ILE A N 1
ATOM 2285 C CA . ILE A 1 307 ? -8.412 3.733 21.618 1.00 90.19 307 ILE A CA 1
ATOM 2286 C C . ILE A 1 307 ? -8.798 5.008 20.863 1.00 90.19 307 ILE A C 1
ATOM 2288 O O . ILE A 1 307 ? -8.091 5.400 19.935 1.00 90.19 307 ILE A O 1
ATOM 2292 N N . ALA A 1 308 ? -9.879 5.682 21.267 1.00 85.44 308 ALA A N 1
ATOM 2293 C CA . ALA A 1 308 ? -10.348 6.931 20.675 1.00 85.44 308 ALA A CA 1
ATOM 2294 C C . ALA A 1 308 ? -10.429 8.049 21.735 1.00 85.44 308 ALA A C 1
ATOM 2296 O O . ALA A 1 308 ? -11.527 8.441 22.142 1.00 85.44 308 ALA A O 1
ATOM 2297 N N . PRO A 1 309 ? -9.280 8.594 22.187 1.00 79.94 309 PRO A N 1
ATOM 2298 C CA . PRO A 1 309 ? -9.268 9.650 23.193 1.00 79.94 309 PRO A CA 1
ATOM 2299 C C . PRO A 1 309 ? -10.095 10.863 22.754 1.00 79.94 309 PRO A C 1
ATOM 2301 O O . PRO A 1 309 ? -9.954 11.353 21.634 1.00 79.94 309 PRO A O 1
ATOM 2304 N N . GLY A 1 310 ? -10.951 11.359 23.649 1.00 82.25 310 GLY A N 1
ATOM 2305 C CA . GLY A 1 310 ? -11.849 12.489 23.380 1.00 82.25 310 GLY A CA 1
ATOM 2306 C C . GLY A 1 310 ? -13.194 12.110 22.751 1.00 82.25 310 GLY A C 1
ATOM 2307 O O . GLY A 1 310 ? -14.055 12.977 22.601 1.00 82.25 310 GLY A O 1
ATOM 2308 N N . LEU A 1 311 ? -13.422 10.831 22.438 1.00 86.00 311 LEU A N 1
ATOM 2309 C CA . LEU A 1 311 ? -14.708 10.332 21.957 1.00 86.00 311 LEU A CA 1
ATOM 2310 C C . LEU A 1 311 ? -15.705 10.190 23.121 1.00 86.00 311 LEU A C 1
ATOM 2312 O O . LEU A 1 311 ? -15.889 9.114 23.680 1.00 86.00 311 LEU A O 1
ATOM 2316 N N . GLY A 1 312 ? -16.333 11.296 23.523 1.00 87.12 312 GLY A N 1
ATOM 2317 C CA . GLY A 1 312 ? -17.347 11.287 24.586 1.00 87.12 312 GLY A CA 1
ATOM 2318 C C . GLY A 1 312 ? -18.707 10.764 24.114 1.00 87.12 312 GLY A C 1
ATOM 2319 O O . GLY A 1 312 ? -19.384 10.034 24.835 1.00 87.12 312 GLY A O 1
ATOM 2320 N N . SER A 1 313 ? -19.120 11.132 22.903 1.00 91.12 313 SER A N 1
ATOM 2321 C CA . SER A 1 313 ? -20.351 10.662 22.263 1.00 91.12 313 SER A CA 1
ATOM 2322 C C . SER A 1 313 ? -20.137 10.503 20.762 1.00 91.12 313 SER A C 1
ATOM 2324 O O . SER A 1 313 ? -19.359 11.255 20.173 1.00 91.12 313 SER A O 1
ATOM 2326 N N . PHE A 1 314 ? -20.824 9.549 20.136 1.00 91.31 314 PHE A N 1
ATOM 2327 C CA . PHE A 1 314 ? -20.694 9.294 18.701 1.00 91.31 314 PHE A CA 1
ATOM 2328 C C . PHE A 1 314 ? -22.014 8.815 18.098 1.00 91.31 314 PHE A C 1
ATOM 2330 O O . PHE A 1 314 ? -22.591 7.860 18.601 1.00 91.31 314 PHE A O 1
ATOM 2337 N N . SER A 1 315 ? -22.473 9.446 17.012 1.00 92.38 315 SER A N 1
ATOM 2338 C CA . SER A 1 315 ? -23.797 9.157 16.424 1.00 92.38 315 SER A CA 1
ATOM 2339 C C . SER A 1 315 ? -23.780 8.905 14.911 1.00 92.38 315 SER A C 1
ATOM 2341 O O . SER A 1 315 ? -24.835 8.810 14.276 1.00 92.38 315 SER A O 1
ATOM 2343 N N . ASN A 1 316 ? -22.595 8.817 14.300 1.00 91.44 316 ASN A N 1
ATOM 2344 C CA . ASN A 1 316 ? -22.470 8.478 12.884 1.00 91.44 316 ASN A CA 1
ATOM 2345 C C . ASN A 1 316 ? -22.632 6.970 12.687 1.00 91.44 316 ASN A C 1
ATOM 2347 O O . ASN A 1 316 ? -22.154 6.181 13.493 1.00 91.44 316 ASN A O 1
ATOM 2351 N N . ARG A 1 317 ? -23.259 6.556 11.579 1.00 93.25 317 ARG A N 1
ATOM 2352 C CA . ARG A 1 317 ? -23.410 5.126 11.284 1.00 93.25 317 ARG A CA 1
ATOM 2353 C C . ARG A 1 317 ? -22.040 4.471 11.114 1.00 93.25 317 ARG A C 1
ATOM 2355 O O . ARG A 1 317 ? -21.259 4.921 10.266 1.00 93.25 317 ARG A O 1
ATOM 2362 N N . ARG A 1 318 ? -21.794 3.397 11.865 1.00 94.75 318 ARG A N 1
ATOM 2363 C CA . ARG A 1 318 ? -20.623 2.522 11.732 1.00 94.75 318 ARG A CA 1
ATOM 2364 C C . ARG A 1 318 ? -21.029 1.056 11.812 1.00 94.75 318 ARG A C 1
ATOM 2366 O O . ARG A 1 318 ? -21.987 0.725 12.499 1.00 94.75 318 ARG A O 1
ATOM 2373 N N . LEU A 1 319 ? -20.313 0.202 11.096 1.00 97.00 319 LEU A N 1
ATOM 2374 C CA . LEU A 1 319 ? -20.546 -1.235 11.039 1.00 97.00 319 LEU A CA 1
ATOM 2375 C C . LEU A 1 319 ? -19.223 -1.984 11.229 1.00 97.00 319 LEU A C 1
ATOM 2377 O O . LEU A 1 319 ? -18.227 -1.608 10.622 1.00 97.00 319 LEU A O 1
ATOM 2381 N N . ILE A 1 320 ? -19.221 -3.037 12.042 1.00 97.94 320 ILE A N 1
ATOM 2382 C CA . ILE A 1 320 ? -18.159 -4.050 12.110 1.00 97.94 320 ILE A CA 1
ATOM 2383 C C . ILE A 1 320 ? -18.775 -5.356 11.609 1.00 97.94 320 ILE A C 1
ATOM 2385 O O . ILE A 1 320 ? -19.861 -5.705 12.071 1.00 97.94 320 ILE A O 1
ATOM 2389 N N . THR A 1 321 ? -18.148 -6.042 10.649 1.00 98.44 321 THR A N 1
ATOM 2390 C CA . THR A 1 321 ? -18.809 -7.183 9.996 1.00 98.44 321 THR A CA 1
ATOM 2391 C C . THR A 1 321 ? -17.896 -8.309 9.525 1.00 98.44 321 THR A C 1
ATOM 2393 O O . THR A 1 321 ? -16.695 -8.107 9.366 1.00 98.44 321 THR A O 1
ATOM 2396 N N . ASN A 1 322 ? -18.507 -9.464 9.240 1.00 98.06 322 ASN A N 1
ATOM 2397 C CA . ASN A 1 322 ? -17.964 -10.566 8.443 1.00 98.06 322 ASN A CA 1
ATOM 2398 C C . ASN A 1 322 ? -16.695 -11.200 9.032 1.00 98.06 322 ASN A C 1
ATOM 2400 O O . ASN A 1 322 ? -15.614 -11.111 8.452 1.00 98.06 322 ASN A O 1
ATOM 2404 N N . GLY A 1 323 ? -16.814 -11.858 10.186 1.00 97.81 323 GLY A N 1
ATOM 2405 C CA . GLY A 1 323 ? -15.700 -12.570 10.815 1.00 97.81 323 GLY A CA 1
ATOM 2406 C C . GLY A 1 323 ? -16.001 -13.082 12.220 1.00 97.81 323 GLY A C 1
ATOM 2407 O O . GLY A 1 323 ? -17.147 -13.332 12.583 1.00 97.81 323 GLY A O 1
ATOM 2408 N N . GLN A 1 324 ? -14.954 -13.250 13.020 1.00 98.25 324 GLN A N 1
ATOM 2409 C CA . GLN A 1 324 ? -15.062 -13.745 14.392 1.00 98.25 324 GLN A CA 1
ATOM 2410 C C . GLN A 1 324 ? -14.184 -12.909 15.326 1.00 98.25 324 GLN A C 1
ATOM 2412 O O . GLN A 1 324 ? -13.073 -12.526 14.965 1.00 98.25 324 GLN A O 1
ATOM 2417 N N . ILE A 1 325 ? -14.664 -12.641 16.539 1.00 98.25 325 ILE A N 1
ATOM 2418 C CA . ILE A 1 325 ? -13.875 -12.036 17.616 1.00 98.25 325 ILE A CA 1
ATOM 2419 C C . ILE A 1 325 ? -13.659 -13.106 18.683 1.00 98.25 325 ILE A C 1
ATOM 2421 O O . ILE A 1 325 ? -14.597 -13.510 19.372 1.00 98.25 325 ILE A O 1
ATOM 2425 N N . GLY A 1 326 ? -12.417 -13.571 18.774 1.00 97.38 326 GLY A N 1
ATOM 2426 C CA . GLY A 1 326 ? -11.935 -14.535 19.750 1.00 97.38 326 GLY A CA 1
ATOM 2427 C C . GLY A 1 326 ? -11.176 -13.864 20.892 1.00 97.38 326 GLY A C 1
ATOM 2428 O O . GLY A 1 326 ? -10.743 -12.714 20.785 1.00 97.38 326 GLY A O 1
ATOM 2429 N N . VAL A 1 327 ? -10.978 -14.596 21.986 1.00 97.12 327 VAL A N 1
ATOM 2430 C CA . VAL A 1 327 ? -10.078 -14.189 23.074 1.00 97.12 327 VAL A CA 1
ATOM 2431 C C . VAL A 1 327 ? -9.030 -15.262 23.334 1.00 97.12 327 VAL A C 1
ATOM 2433 O O . VAL A 1 327 ? -9.301 -16.457 23.269 1.00 97.12 327 VAL A O 1
ATOM 2436 N N . VAL A 1 328 ? -7.824 -14.824 23.671 1.00 95.88 328 VAL A N 1
ATOM 2437 C CA . VAL A 1 328 ? -6.713 -15.678 24.083 1.00 95.88 328 VAL A CA 1
ATOM 2438 C C . VAL A 1 328 ? -6.544 -15.541 25.589 1.00 95.88 328 VAL A C 1
ATOM 2440 O O . VAL A 1 328 ? -6.447 -14.427 26.108 1.00 95.88 328 VAL A O 1
ATOM 2443 N N . ALA A 1 329 ? -6.503 -16.676 26.291 1.00 93.69 329 ALA A N 1
ATOM 2444 C CA . ALA A 1 329 ? -6.369 -16.714 27.743 1.00 93.69 329 ALA A CA 1
ATOM 2445 C C . ALA A 1 329 ? -5.141 -15.920 28.221 1.00 93.69 329 ALA A C 1
ATOM 2447 O O . ALA A 1 329 ? -4.008 -16.172 27.808 1.00 93.69 329 ALA A O 1
ATOM 2448 N N . SER A 1 330 ? -5.376 -14.964 29.116 1.00 93.75 330 SER A N 1
ATOM 2449 C CA . SER A 1 330 ? -4.360 -14.106 29.721 1.00 93.75 330 SER A CA 1
ATOM 2450 C C . SER A 1 330 ? -4.904 -13.520 31.029 1.00 93.75 330 SER A C 1
ATOM 2452 O O . SER A 1 330 ? -6.118 -13.485 31.238 1.00 93.75 330 SER A O 1
ATOM 2454 N N . SER A 1 331 ? -4.026 -13.013 31.897 1.00 94.62 331 SER A N 1
ATOM 2455 C CA . SER A 1 331 ? -4.442 -12.323 33.129 1.00 94.62 331 SER A CA 1
ATOM 2456 C C . SER A 1 331 ? -5.120 -10.971 32.873 1.00 94.62 331 SER A C 1
ATOM 2458 O O . SER A 1 331 ? -5.721 -10.400 33.781 1.00 94.62 331 SER A O 1
ATOM 2460 N N . ALA A 1 332 ? -5.074 -10.444 31.642 1.00 95.25 332 ALA A N 1
ATOM 2461 C CA . ALA A 1 332 ? -5.779 -9.211 31.290 1.00 95.25 332 ALA A CA 1
ATOM 2462 C C . ALA A 1 332 ? -7.310 -9.369 31.361 1.00 95.25 332 ALA A C 1
ATOM 2464 O O . ALA A 1 332 ? -8.023 -8.372 31.482 1.00 95.25 332 ALA A O 1
ATOM 2465 N N . TRP A 1 333 ? -7.806 -10.608 31.310 1.00 96.25 333 TRP A N 1
ATOM 2466 C CA . TRP A 1 333 ? -9.230 -10.941 31.378 1.00 96.25 333 TRP A CA 1
ATOM 2467 C C . TRP A 1 333 ? -9.744 -11.190 32.804 1.00 96.25 333 TRP A C 1
ATOM 2469 O O . TRP A 1 333 ? -10.949 -11.374 32.993 1.00 96.25 333 TRP A O 1
ATOM 2479 N N . ASP A 1 334 ? -8.865 -11.181 33.812 1.00 95.56 334 ASP A N 1
ATOM 2480 C CA . ASP A 1 334 ? -9.243 -11.473 35.194 1.00 95.56 334 ASP A CA 1
ATOM 2481 C C . ASP A 1 334 ? -10.296 -10.486 35.717 1.00 95.56 334 ASP A C 1
ATOM 2483 O O . ASP A 1 334 ? -10.209 -9.265 35.542 1.00 95.56 334 ASP A O 1
ATOM 2487 N N . THR A 1 335 ? -11.298 -11.019 36.422 1.00 95.44 335 THR A N 1
ATOM 2488 C CA . THR A 1 335 ? -12.323 -10.189 37.065 1.00 95.44 335 THR A CA 1
ATOM 2489 C C . THR A 1 335 ? -11.688 -9.348 38.161 1.00 95.44 335 THR A C 1
ATOM 2491 O O . THR A 1 335 ? -11.160 -9.875 39.143 1.00 95.44 335 THR A O 1
ATOM 2494 N N . ARG A 1 336 ? -11.813 -8.027 38.048 1.00 95.06 336 ARG A N 1
ATOM 2495 C CA . ARG A 1 336 ? -11.341 -7.112 39.089 1.00 95.06 336 ARG A CA 1
ATOM 2496 C C . ARG A 1 336 ? -12.382 -7.025 40.188 1.00 95.06 336 ARG A C 1
ATOM 2498 O O . ARG A 1 336 ? -13.553 -6.760 39.918 1.00 95.06 336 ARG A O 1
ATOM 2505 N N . VAL A 1 337 ? -11.959 -7.242 41.429 1.00 97.06 337 VAL A N 1
ATOM 2506 C CA . VAL A 1 337 ? -12.844 -7.196 42.595 1.00 97.06 337 VAL A CA 1
ATOM 2507 C C . VAL A 1 337 ? -12.385 -6.098 43.535 1.00 97.06 337 VAL A C 1
ATOM 2509 O O . VAL A 1 337 ? -11.263 -6.120 44.036 1.00 97.06 337 VAL A O 1
ATOM 2512 N N . VAL A 1 338 ? -13.276 -5.148 43.796 1.00 97.56 338 VAL A N 1
ATOM 2513 C CA . VAL A 1 338 ? -13.075 -4.098 44.796 1.00 97.56 338 VAL A CA 1
ATOM 2514 C C . VAL A 1 338 ? -14.134 -4.251 45.867 1.00 97.56 338 VAL A C 1
ATOM 2516 O O . VAL A 1 338 ? -15.301 -4.450 45.561 1.00 97.56 338 VAL A O 1
ATOM 2519 N N . THR A 1 339 ? -13.741 -4.136 47.126 1.00 97.56 339 THR A N 1
ATOM 2520 C CA . THR A 1 339 ? -14.664 -4.199 48.258 1.00 97.56 339 THR A CA 1
ATOM 2521 C C . THR A 1 339 ? -14.751 -2.826 48.902 1.00 97.56 339 THR A C 1
ATOM 2523 O O . THR A 1 339 ? -13.724 -2.187 49.137 1.00 97.56 339 THR A O 1
ATOM 2526 N N . SER A 1 340 ? -15.966 -2.350 49.164 1.00 97.50 340 SER A N 1
ATOM 2527 C CA . SER A 1 340 ? -16.179 -1.054 49.798 1.00 97.50 340 SER A CA 1
ATOM 2528 C C . SER A 1 340 ? -17.473 -0.996 50.603 1.00 97.50 340 SER A C 1
ATOM 2530 O O . SER A 1 340 ? -18.502 -1.564 50.230 1.00 97.50 340 SER A O 1
ATOM 2532 N N . THR A 1 341 ? -17.418 -0.251 51.703 1.00 97.38 341 THR A N 1
ATOM 2533 C CA . THR A 1 341 ? -18.580 0.093 52.516 1.00 97.38 341 THR A CA 1
ATOM 2534 C C . THR A 1 341 ? -19.385 1.199 51.843 1.00 97.38 341 THR A C 1
ATOM 2536 O O . THR A 1 341 ? -18.809 2.175 51.367 1.00 97.38 341 THR A O 1
ATOM 2539 N N . GLY A 1 342 ? -20.713 1.077 51.848 1.00 96.75 342 GLY A N 1
ATOM 2540 C CA . GLY A 1 342 ? -21.634 2.112 51.378 1.00 96.75 342 GLY A CA 1
ATOM 2541 C C . GLY A 1 342 ? -22.987 2.054 52.084 1.00 96.75 342 GLY A C 1
ATOM 2542 O O . GLY A 1 342 ? -23.339 1.050 52.705 1.00 96.75 342 GLY A O 1
ATOM 2543 N N . THR A 1 343 ? -23.754 3.134 51.987 1.00 97.44 343 THR A N 1
ATOM 2544 C CA . THR A 1 343 ? -25.094 3.280 52.564 1.00 97.44 343 THR A CA 1
ATOM 2545 C C . THR A 1 343 ? -26.150 3.230 51.469 1.00 97.44 343 THR A C 1
ATOM 2547 O O . THR A 1 343 ? -26.126 4.043 50.543 1.00 97.44 343 THR A O 1
ATOM 2550 N N . TYR A 1 344 ? -27.087 2.294 51.609 1.00 97.31 344 TYR A N 1
ATOM 2551 C CA . TYR A 1 344 ? -28.273 2.176 50.769 1.00 97.31 344 TYR A CA 1
ATOM 2552 C C . TYR A 1 344 ? -29.490 2.808 51.448 1.00 97.31 344 TYR A C 1
ATOM 2554 O O . TYR A 1 344 ? -29.695 2.615 52.647 1.00 97.31 344 TYR A O 1
ATOM 2562 N N . ASP A 1 345 ? -30.311 3.511 50.670 1.00 96.25 345 ASP A N 1
ATOM 2563 C CA . ASP A 1 345 ? -31.560 4.139 51.097 1.00 96.25 345 ASP A CA 1
ATOM 2564 C C . ASP A 1 345 ? -32.649 3.867 50.038 1.00 96.25 345 ASP A C 1
ATOM 2566 O O . ASP A 1 345 ? -32.533 4.369 48.917 1.00 96.25 345 ASP A O 1
ATOM 2570 N N . PRO A 1 346 ? -33.710 3.095 50.354 1.00 95.12 346 PRO A N 1
ATOM 2571 C CA . PRO A 1 346 ? -34.786 2.783 49.415 1.00 95.12 346 PRO A CA 1
ATOM 2572 C C . PRO A 1 346 ? -35.510 4.014 48.855 1.00 95.12 346 PRO A C 1
ATOM 2574 O O . PRO A 1 346 ? -36.071 3.932 47.765 1.00 95.12 346 PRO A O 1
ATOM 2577 N N . VAL A 1 347 ? -35.481 5.160 49.551 1.00 95.88 347 VAL A N 1
ATOM 2578 C CA . VAL A 1 347 ? -36.066 6.419 49.051 1.00 95.88 347 VAL A CA 1
ATOM 2579 C C . VAL A 1 347 ? -35.278 6.948 47.849 1.00 95.88 347 VAL A C 1
ATOM 2581 O O . VAL A 1 347 ? -35.849 7.517 46.921 1.00 95.88 347 VAL A O 1
ATOM 2584 N N . ARG A 1 348 ? -33.960 6.718 47.829 1.00 95.06 348 ARG A N 1
ATOM 2585 C CA . ARG A 1 348 ? -33.056 7.023 46.711 1.00 95.06 348 ARG A CA 1
ATOM 2586 C C . ARG A 1 348 ? -32.502 5.723 46.145 1.00 95.06 348 ARG A C 1
ATOM 2588 O O . ARG A 1 348 ? -31.293 5.518 46.089 1.00 95.06 348 ARG A O 1
ATOM 2595 N N . SER A 1 349 ? -33.407 4.848 45.718 1.00 95.00 349 SER A N 1
ATOM 2596 C CA . SER A 1 349 ? -33.118 3.445 45.411 1.00 95.00 349 SER A CA 1
ATOM 2597 C C . SER A 1 349 ? -32.008 3.207 44.381 1.00 95.00 349 SER A C 1
ATOM 2599 O O . SER A 1 349 ? -31.405 2.143 44.410 1.00 95.00 349 SER A O 1
ATOM 2601 N N . ASN A 1 350 ? -31.685 4.165 43.511 1.00 95.94 350 ASN A N 1
ATOM 2602 C CA . ASN A 1 350 ? -30.610 4.031 42.519 1.00 95.94 350 ASN A CA 1
ATOM 2603 C C . ASN A 1 350 ? -29.278 4.657 42.961 1.00 95.94 350 ASN A C 1
ATOM 2605 O O . ASN A 1 350 ? -28.367 4.769 42.146 1.00 95.94 350 ASN A O 1
ATOM 2609 N N . ILE A 1 351 ? -29.148 5.107 44.209 1.00 97.44 351 ILE A N 1
ATOM 2610 C CA . ILE A 1 351 ? -27.933 5.750 44.712 1.00 97.44 351 ILE A CA 1
ATOM 2611 C C . ILE A 1 351 ? -27.382 4.949 45.885 1.00 97.44 351 ILE A C 1
ATOM 2613 O O . ILE A 1 351 ? -28.086 4.657 46.849 1.00 97.44 351 ILE A O 1
ATOM 2617 N N . LEU A 1 352 ? -26.086 4.654 45.822 1.00 97.56 352 LEU A N 1
ATOM 2618 C CA . LEU A 1 352 ? -25.308 4.236 46.979 1.00 97.56 352 LEU A CA 1
ATOM 2619 C C . LEU A 1 352 ? -24.473 5.431 47.444 1.00 97.56 352 LEU A C 1
ATOM 2621 O O . LEU A 1 352 ? -23.690 5.975 46.665 1.00 97.56 352 LEU A O 1
ATOM 2625 N N . SER A 1 353 ? -24.661 5.863 48.688 1.00 97.81 353 SER A N 1
ATOM 2626 C CA . SER A 1 353 ? -23.961 7.019 49.267 1.00 97.81 353 SER A CA 1
ATOM 2627 C C . SER A 1 353 ? -22.925 6.610 50.305 1.00 97.81 353 SER A C 1
ATOM 2629 O O . SER A 1 353 ? -22.918 5.462 50.737 1.00 97.81 353 SER A O 1
ATOM 2631 N N . ASN A 1 354 ? -22.079 7.550 50.738 1.00 97.12 354 ASN A N 1
ATOM 2632 C CA . ASN A 1 354 ? -21.009 7.302 51.714 1.00 97.12 354 ASN A CA 1
ATOM 2633 C C . ASN A 1 354 ? -20.117 6.121 51.312 1.00 97.12 354 ASN A C 1
ATOM 2635 O O . ASN A 1 354 ? -19.709 5.318 52.150 1.00 97.12 354 ASN A O 1
ATOM 2639 N N . VAL A 1 355 ? -19.874 5.983 50.009 1.00 97.38 355 VAL A N 1
ATOM 2640 C CA . VAL A 1 355 ? -19.077 4.891 49.468 1.00 97.38 355 VAL A CA 1
ATOM 2641 C C . VAL A 1 355 ? -17.608 5.222 49.688 1.00 97.38 355 VAL A C 1
ATOM 2643 O O . VAL A 1 355 ? -17.125 6.265 49.244 1.00 97.38 355 VAL A O 1
ATOM 2646 N N . ALA A 1 356 ? -16.878 4.348 50.374 1.00 93.81 356 ALA A N 1
ATOM 2647 C CA . ALA A 1 356 ? -15.440 4.522 50.546 1.00 93.81 356 ALA A CA 1
ATOM 2648 C C . ALA A 1 356 ? -14.698 4.232 49.226 1.00 93.81 356 ALA A C 1
ATOM 2650 O O . ALA A 1 356 ? -15.121 3.388 48.436 1.00 93.81 356 ALA A O 1
ATOM 2651 N N . ASN A 1 357 ? -13.571 4.903 48.971 1.00 91.25 357 ASN A N 1
ATOM 2652 C CA . ASN A 1 357 ? -12.675 4.599 47.842 1.00 91.25 357 ASN A CA 1
ATOM 2653 C C . ASN A 1 357 ? -13.365 4.496 46.462 1.00 91.25 357 ASN A C 1
ATOM 2655 O O . ASN A 1 357 ? -12.972 3.678 45.630 1.00 91.25 357 ASN A O 1
ATOM 2659 N N . VAL A 1 358 ? -14.364 5.350 46.191 1.00 95.94 358 VAL A N 1
ATOM 2660 C CA . VAL A 1 358 ? -15.120 5.372 44.918 1.00 95.94 358 VAL A CA 1
ATOM 2661 C C . VAL A 1 358 ? -14.211 5.405 43.688 1.00 95.94 358 VAL A C 1
ATOM 2663 O O . VAL A 1 358 ? -14.549 4.824 42.660 1.00 95.94 358 VAL A O 1
ATOM 2666 N N . ALA A 1 359 ? -13.045 6.052 43.782 1.00 94.75 359 ALA A N 1
ATOM 2667 C CA . ALA A 1 359 ? -12.074 6.132 42.694 1.00 94.75 359 ALA A CA 1
ATOM 2668 C C . ALA A 1 359 ? -11.686 4.752 42.128 1.00 94.75 359 ALA A C 1
ATOM 2670 O O . ALA A 1 359 ? -11.600 4.624 40.907 1.00 94.75 359 ALA A O 1
ATOM 2671 N N . ASN A 1 360 ? -11.562 3.733 42.985 1.00 95.00 360 ASN A N 1
ATOM 2672 C CA . ASN A 1 360 ? -11.156 2.377 42.601 1.00 95.00 360 ASN A CA 1
ATOM 2673 C C . ASN A 1 360 ? -12.316 1.514 42.089 1.00 95.00 360 ASN A C 1
ATOM 2675 O O . ASN A 1 360 ? -12.079 0.457 41.519 1.00 95.00 360 ASN A O 1
ATOM 2679 N N . ILE A 1 361 ? -13.568 1.935 42.280 1.00 96.12 361 ILE A N 1
ATOM 2680 C CA . ILE A 1 361 ? -14.731 1.197 41.783 1.00 96.12 361 ILE A CA 1
ATOM 2681 C C . ILE A 1 361 ? -14.942 1.571 40.313 1.00 96.12 361 ILE A C 1
ATOM 2683 O O . ILE A 1 361 ? -15.044 2.750 39.957 1.00 96.12 361 ILE A O 1
ATOM 2687 N N . GLU A 1 362 ? -14.975 0.569 39.443 1.00 93.56 362 GLU A N 1
ATOM 2688 C CA . GLU A 1 362 ? -15.109 0.749 37.998 1.00 93.56 362 GLU A CA 1
ATOM 2689 C C . GLU A 1 362 ? -16.593 0.799 37.579 1.00 93.56 362 GLU A C 1
ATOM 2691 O O . GLU A 1 362 ? -17.453 0.131 38.162 1.00 93.56 362 GLU A O 1
ATOM 2696 N N . VAL A 1 363 ? -16.913 1.620 36.572 1.00 93.00 363 VAL A N 1
ATOM 2697 C CA . VAL A 1 363 ? -18.257 1.644 35.966 1.00 93.00 363 VAL A CA 1
ATOM 2698 C C . VAL A 1 363 ? -18.498 0.307 35.257 1.00 93.00 363 VAL A C 1
ATOM 2700 O O . VAL A 1 363 ? -17.576 -0.299 34.724 1.00 93.00 363 VAL A O 1
ATOM 2703 N N . GLY A 1 364 ? -19.730 -0.196 35.307 1.00 93.19 364 GLY A N 1
ATOM 2704 C CA . GLY A 1 364 ? -20.082 -1.527 34.816 1.00 93.19 364 GLY A CA 1
ATOM 2705 C C . GLY A 1 364 ? -19.727 -2.667 35.772 1.00 93.19 364 GLY A C 1
ATOM 2706 O O . GLY A 1 364 ? -19.956 -3.826 35.431 1.00 93.19 364 GLY A O 1
ATOM 2707 N N . ALA A 1 365 ? -19.181 -2.386 36.962 1.00 96.12 365 ALA A N 1
ATOM 2708 C CA . ALA A 1 365 ? -18.974 -3.413 37.977 1.00 96.12 365 ALA A CA 1
ATOM 2709 C C . ALA A 1 365 ? -20.315 -3.907 38.543 1.00 96.12 365 ALA A C 1
ATOM 2711 O O . ALA A 1 365 ? -21.195 -3.109 38.877 1.00 96.12 365 ALA A O 1
ATOM 2712 N N . ARG A 1 366 ? -20.460 -5.225 38.685 1.00 96.81 366 ARG A N 1
ATOM 2713 C CA . ARG A 1 366 ? -21.602 -5.861 39.341 1.00 96.81 366 ARG A CA 1
ATOM 2714 C C . ARG A 1 366 ? -21.466 -5.738 40.849 1.00 96.81 366 ARG A C 1
ATOM 2716 O O . ARG A 1 366 ? -20.441 -6.113 41.416 1.00 96.81 366 ARG A O 1
ATOM 2723 N N . VAL A 1 367 ? -22.510 -5.243 41.496 1.00 97.38 367 VAL A N 1
ATOM 2724 C CA . VAL A 1 367 ? -22.576 -5.118 42.948 1.00 97.38 367 VAL A CA 1
ATOM 2725 C C . VAL A 1 367 ? -23.030 -6.451 43.537 1.00 97.38 367 VAL A C 1
ATOM 2727 O O . VAL A 1 367 ? -24.008 -7.046 43.089 1.00 97.38 367 VAL A O 1
ATOM 2730 N N . VAL A 1 368 ? -22.322 -6.916 44.559 1.00 96.94 368 VAL A N 1
ATOM 2731 C CA . VAL A 1 368 ? -22.606 -8.153 45.286 1.00 96.94 368 VAL A CA 1
ATOM 2732 C C . VAL A 1 368 ? -22.590 -7.850 46.779 1.00 96.94 368 VAL A C 1
ATOM 2734 O O . VAL A 1 368 ? -21.694 -7.181 47.292 1.00 96.94 368 VAL A O 1
ATOM 2737 N N . GLY A 1 369 ? -23.600 -8.331 47.496 1.00 94.75 369 GLY A N 1
ATOM 2738 C CA . GLY A 1 369 ? -23.710 -8.141 48.937 1.00 94.75 369 GLY A CA 1
ATOM 2739 C C . GLY A 1 369 ? -25.111 -8.438 49.454 1.00 94.75 369 GLY A C 1
ATOM 2740 O O . GLY A 1 369 ? -26.035 -8.725 48.691 1.00 94.75 369 GLY A O 1
ATOM 2741 N N . ALA A 1 370 ? -25.280 -8.356 50.772 1.00 93.44 370 ALA A N 1
ATOM 2742 C CA . ALA A 1 370 ? -26.573 -8.588 51.402 1.00 93.44 370 ALA A CA 1
ATOM 2743 C C . ALA A 1 370 ? -27.616 -7.559 50.931 1.00 93.44 370 ALA A C 1
ATOM 2745 O O . ALA A 1 370 ? -27.396 -6.348 51.004 1.00 93.44 370 ALA A O 1
ATOM 2746 N N . GLY A 1 371 ? -28.768 -8.053 50.471 1.00 92.19 371 GLY A N 1
ATOM 2747 C CA . GLY A 1 371 ? -29.861 -7.226 49.958 1.00 92.19 371 GLY A CA 1
ATOM 2748 C C . GLY A 1 371 ? -29.681 -6.741 48.516 1.00 92.19 371 GLY A C 1
ATOM 2749 O O . GLY A 1 371 ? -30.555 -6.032 48.023 1.00 92.19 371 GLY A O 1
ATOM 2750 N N . VAL A 1 372 ? -28.599 -7.116 47.829 1.00 95.50 372 VAL A N 1
ATOM 2751 C CA . VAL A 1 372 ? -28.362 -6.751 46.426 1.00 95.50 372 VAL A CA 1
ATOM 2752 C C . VAL A 1 372 ? -29.034 -7.767 45.500 1.00 95.50 372 VAL A C 1
ATOM 2754 O O . VAL A 1 372 ? -28.938 -8.975 45.712 1.00 95.50 372 VAL A O 1
ATOM 2757 N N . GLY A 1 373 ? -29.737 -7.279 44.477 1.00 92.25 373 GLY A N 1
ATOM 2758 C CA . GLY A 1 373 ? -30.329 -8.127 43.442 1.00 92.25 373 GLY A CA 1
ATOM 2759 C C . GLY A 1 373 ? -29.282 -8.785 42.543 1.00 92.25 373 GLY A C 1
ATOM 2760 O O . GLY A 1 373 ? -28.115 -8.400 42.539 1.00 92.25 373 GLY A O 1
ATOM 2761 N N . ARG A 1 374 ? -29.698 -9.766 41.731 1.00 90.44 374 ARG A N 1
ATOM 2762 C CA . ARG A 1 374 ? -28.760 -10.513 40.876 1.00 90.44 374 ARG A CA 1
ATOM 2763 C C . ARG A 1 374 ? -28.031 -9.618 39.867 1.00 90.44 374 ARG A C 1
ATOM 2765 O O . ARG A 1 374 ? -26.844 -9.834 39.658 1.00 90.44 374 ARG A O 1
ATOM 2772 N N . GLU A 1 375 ? -28.716 -8.622 39.306 1.00 93.12 375 GLU A N 1
ATOM 2773 C CA . GLU A 1 375 ? -28.250 -7.791 38.182 1.00 93.12 375 GLU A CA 1
ATOM 2774 C C . GLU A 1 375 ? -28.144 -6.298 38.550 1.00 93.12 375 GLU A C 1
ATOM 2776 O O . GLU A 1 375 ? -28.626 -5.421 37.830 1.00 93.12 375 GLU A O 1
ATOM 2781 N N . VAL A 1 376 ? -27.569 -5.977 39.711 1.00 95.81 376 VAL A N 1
ATOM 2782 C CA . VAL A 1 376 ? -27.312 -4.580 40.103 1.00 95.81 376 VAL A CA 1
ATOM 2783 C C . VAL A 1 376 ? -25.888 -4.206 39.702 1.00 95.81 376 VAL A C 1
ATOM 2785 O O . VAL A 1 376 ? -24.935 -4.836 40.152 1.00 95.81 376 VAL A O 1
ATOM 2788 N N . TYR A 1 377 ? -25.736 -3.170 38.880 1.00 95.62 377 TYR A N 1
ATOM 2789 C CA . TYR A 1 377 ? -24.448 -2.718 38.350 1.00 95.62 377 TYR A CA 1
ATOM 2790 C C . TYR A 1 377 ? -24.201 -1.248 38.673 1.00 95.62 377 TYR A C 1
ATOM 2792 O O . TYR A 1 377 ? -25.140 -0.470 38.845 1.00 95.62 377 TYR A O 1
ATOM 2800 N N . VAL A 1 378 ? -22.932 -0.851 38.712 1.00 95.81 378 VAL A N 1
ATOM 2801 C CA . VAL A 1 378 ? -22.522 0.553 38.804 1.00 95.81 378 VAL A CA 1
ATOM 2802 C C . VAL A 1 378 ? -22.713 1.213 37.441 1.00 95.81 378 VAL A C 1
ATOM 2804 O O . VAL A 1 378 ? -22.010 0.891 36.488 1.00 95.81 378 VAL A O 1
ATOM 2807 N N . ARG A 1 379 ? -23.647 2.158 37.339 1.00 93.31 379 ARG A N 1
ATOM 2808 C CA . ARG A 1 379 ? -23.916 2.922 36.112 1.00 93.31 379 ARG A CA 1
ATOM 2809 C C . ARG A 1 379 ? -23.052 4.177 35.999 1.00 93.31 379 ARG A C 1
ATOM 2811 O O . ARG A 1 379 ? -22.668 4.559 34.903 1.00 93.31 379 ARG A O 1
ATOM 2818 N N . ALA A 1 380 ? -22.764 4.826 37.122 1.00 92.69 380 ALA A N 1
ATOM 2819 C CA . ALA A 1 380 ? -21.907 6.007 37.180 1.00 92.69 380 ALA A CA 1
ATOM 2820 C C . ALA A 1 380 ? -21.298 6.155 38.577 1.00 92.69 380 ALA A C 1
ATOM 2822 O O . ALA A 1 380 ? -21.828 5.620 39.554 1.00 92.69 380 ALA A O 1
ATOM 2823 N N . LYS A 1 381 ? -20.209 6.920 38.682 1.00 94.62 381 LYS A N 1
ATOM 2824 C CA . LYS A 1 381 ? -19.569 7.247 39.958 1.00 94.62 381 LYS A CA 1
ATOM 2825 C C . LYS A 1 381 ? -19.331 8.743 40.095 1.00 94.62 381 LYS A C 1
ATOM 2827 O O . LYS A 1 381 ? -18.979 9.407 39.124 1.00 94.62 381 LYS A O 1
ATOM 2832 N N . ASN A 1 382 ? -19.468 9.255 41.311 1.00 96.00 382 ASN A N 1
ATOM 2833 C CA . ASN A 1 382 ? -19.059 10.604 41.671 1.00 96.00 382 ASN A CA 1
ATOM 2834 C C . ASN A 1 382 ? -18.083 10.515 42.846 1.00 96.00 382 ASN A C 1
ATOM 2836 O O . ASN A 1 382 ? -18.480 10.281 43.989 1.00 96.00 382 ASN A O 1
ATOM 2840 N N . VAL A 1 383 ? -16.796 10.684 42.533 1.00 96.31 383 VAL A N 1
ATOM 2841 C CA . VAL A 1 383 ? -15.701 10.550 43.502 1.00 96.31 383 VAL A CA 1
ATOM 2842 C C . VAL A 1 383 ? -15.782 11.638 44.574 1.00 96.31 383 VAL A C 1
ATOM 2844 O O . VAL A 1 383 ? -15.668 11.322 45.752 1.00 96.31 383 VAL A O 1
ATOM 2847 N N . GLY A 1 384 ? -16.041 12.892 44.188 1.00 96.00 384 GLY A N 1
ATOM 2848 C CA . GLY A 1 384 ? -16.105 14.018 45.127 1.00 96.00 384 GLY A CA 1
ATOM 2849 C C . GLY A 1 384 ? -17.291 13.941 46.090 1.00 96.00 384 GLY A C 1
ATOM 2850 O O . GLY A 1 384 ? -17.169 14.329 47.246 1.00 96.00 384 GLY A O 1
ATOM 2851 N N . ALA A 1 385 ? -18.422 13.396 45.636 1.00 96.31 385 ALA A N 1
ATOM 2852 C CA . ALA A 1 385 ? -19.608 13.207 46.471 1.00 96.31 385 ALA A CA 1
ATOM 2853 C C . ALA A 1 385 ? -19.612 11.878 47.251 1.00 96.31 385 ALA A C 1
ATOM 2855 O O . ALA A 1 385 ? -20.512 11.658 48.058 1.00 96.31 385 ALA A O 1
ATOM 2856 N N . GLY A 1 386 ? -18.670 10.963 46.988 1.00 97.31 386 GLY A N 1
ATOM 2857 C CA . GLY A 1 386 ? -18.663 9.634 47.605 1.00 97.31 386 GLY A CA 1
ATOM 2858 C C . GLY A 1 386 ? -19.904 8.803 47.252 1.00 97.31 386 GLY A C 1
ATOM 2859 O O . GLY A 1 386 ? -20.460 8.126 48.119 1.00 97.31 386 GLY A O 1
ATOM 2860 N N . THR A 1 387 ? -20.383 8.889 46.004 1.00 98.06 387 THR A N 1
ATOM 2861 C CA . THR A 1 387 ? -21.613 8.203 45.569 1.00 98.06 387 THR A CA 1
ATOM 2862 C C . THR A 1 387 ? -21.429 7.367 44.306 1.00 98.06 387 THR A C 1
ATOM 2864 O O . THR A 1 387 ? -20.608 7.675 43.437 1.00 98.06 387 THR A O 1
ATOM 2867 N N . LEU A 1 388 ? -22.243 6.317 44.193 1.00 97.75 388 LEU A N 1
ATOM 2868 C CA . LEU A 1 388 ? -22.435 5.525 42.981 1.00 97.75 388 LEU A CA 1
ATOM 2869 C C . LEU A 1 388 ? -23.895 5.615 42.539 1.00 97.75 388 LEU A C 1
ATOM 2871 O O . LEU A 1 388 ? -24.803 5.571 43.368 1.00 97.75 388 LEU A O 1
ATOM 2875 N N . THR A 1 389 ? -24.116 5.694 41.230 1.00 96.88 389 THR A N 1
ATOM 2876 C CA . THR A 1 389 ? -25.430 5.466 40.620 1.00 96.88 389 THR A CA 1
ATOM 2877 C C . THR A 1 389 ? -25.519 4.007 40.198 1.00 96.88 389 THR A C 1
ATOM 2879 O O . THR A 1 389 ? -24.607 3.497 39.549 1.00 96.88 389 THR A O 1
ATOM 2882 N N . LEU A 1 390 ? -26.609 3.343 40.555 1.00 96.25 390 LEU A N 1
ATOM 2883 C CA . LEU A 1 390 ? -26.874 1.938 40.277 1.00 96.25 390 LEU A CA 1
ATOM 2884 C C . LEU A 1 390 ? -27.783 1.793 39.053 1.00 96.25 390 LEU A C 1
ATOM 2886 O O . LEU A 1 390 ? -28.552 2.697 38.725 1.00 96.25 390 LEU A O 1
ATOM 2890 N N . SER A 1 391 ? -27.713 0.641 38.387 1.00 94.25 391 SER A N 1
ATOM 2891 C CA . SER A 1 391 ? -28.612 0.294 37.280 1.00 94.25 391 SER A CA 1
ATOM 2892 C C . SER A 1 391 ? -30.072 0.163 37.723 1.00 94.25 391 SER A C 1
ATOM 2894 O O . SER A 1 391 ? -30.973 0.426 36.931 1.00 94.25 391 SER A O 1
ATOM 2896 N N . GLN A 1 392 ? -30.300 -0.239 38.976 1.00 94.56 392 GLN A N 1
ATOM 2897 C CA . GLN A 1 392 ? -31.616 -0.418 39.581 1.00 94.56 392 GLN A CA 1
ATOM 2898 C C . GLN A 1 392 ? -31.528 -0.437 41.113 1.00 94.56 392 GLN A C 1
ATOM 2900 O O . GLN A 1 392 ? -30.437 -0.524 41.687 1.00 94.56 392 GLN A O 1
ATOM 2905 N N . GLY A 1 393 ? -32.695 -0.414 41.759 1.00 94.12 393 GLY A N 1
ATOM 2906 C CA . GLY A 1 393 ? -32.838 -0.574 43.202 1.00 94.12 393 GLY A CA 1
ATOM 2907 C C . GLY A 1 393 ? -32.341 -1.917 43.737 1.00 94.12 393 GLY A C 1
ATOM 2908 O O . GLY A 1 393 ? -32.372 -2.938 43.053 1.00 94.12 393 GLY A O 1
ATOM 2909 N N . MET A 1 394 ? -31.900 -1.912 44.995 1.00 93.75 394 MET A N 1
ATOM 2910 C CA . MET A 1 394 ? -31.618 -3.119 45.767 1.00 93.75 394 MET A CA 1
ATOM 2911 C C . MET A 1 394 ? -32.892 -3.586 46.491 1.00 93.75 394 MET A C 1
ATOM 2913 O O . MET A 1 394 ? -33.823 -2.812 46.695 1.00 93.75 394 MET A O 1
ATOM 2917 N N . PHE A 1 395 ? -32.931 -4.849 46.916 1.00 90.19 395 PHE A N 1
ATOM 2918 C CA . PHE A 1 395 ? -34.063 -5.406 47.670 1.00 90.19 395 PHE A CA 1
ATOM 2919 C C . PHE A 1 395 ? -33.938 -5.196 49.185 1.00 90.19 395 PHE A C 1
ATOM 2921 O O . PHE A 1 395 ? -34.921 -5.285 49.916 1.00 90.19 395 PHE A O 1
ATOM 2928 N N . GLY A 1 396 ? -32.721 -4.963 49.681 1.00 83.12 396 GLY A N 1
ATOM 2929 C CA . GLY A 1 396 ? -32.464 -4.762 51.103 1.00 83.12 396 GLY A CA 1
ATOM 2930 C C . GLY A 1 396 ? -33.010 -3.432 51.625 1.00 83.12 396 GLY A C 1
ATOM 2931 O O . GLY A 1 396 ? -32.986 -2.421 50.933 1.00 83.12 396 GLY A O 1
ATOM 2932 N N . GLY A 1 397 ? -33.428 -3.411 52.893 1.00 89.19 397 GLY A N 1
ATOM 2933 C CA . GLY A 1 397 ? -33.787 -2.167 53.580 1.00 89.19 397 GLY A CA 1
ATOM 2934 C C . GLY A 1 397 ? -32.595 -1.222 53.774 1.00 89.19 397 GLY A C 1
ATOM 2935 O O . GLY A 1 397 ? -31.434 -1.627 53.599 1.00 89.19 397 GLY A O 1
ATOM 2936 N N . ALA A 1 398 ? -32.897 0.019 54.173 1.00 94.38 398 ALA A N 1
ATOM 2937 C CA . ALA A 1 398 ? -31.910 1.066 54.429 1.00 94.38 398 ALA A CA 1
ATOM 2938 C C . ALA A 1 398 ? -30.836 0.593 55.417 1.00 94.38 398 ALA A C 1
ATOM 2940 O O . ALA A 1 398 ? -31.159 0.181 56.531 1.00 94.38 398 ALA A O 1
ATOM 2941 N N . ALA A 1 399 ? -29.569 0.615 55.002 1.00 95.00 399 ALA A N 1
ATOM 2942 C CA . ALA A 1 399 ? -28.444 0.254 55.861 1.00 95.00 399 ALA A CA 1
ATOM 2943 C C . ALA A 1 399 ? -27.100 0.625 55.231 1.00 95.00 399 ALA A C 1
ATOM 2945 O O . ALA A 1 399 ? -26.964 0.701 54.008 1.00 95.00 399 ALA A O 1
ATOM 2946 N N . THR A 1 400 ? -26.083 0.729 56.084 1.00 96.62 400 THR A N 1
ATOM 2947 C CA . THR A 1 400 ? -24.678 0.728 55.674 1.00 96.62 400 THR A CA 1
ATOM 2948 C C . THR A 1 400 ? -24.138 -0.697 55.699 1.00 96.62 400 THR A C 1
ATOM 2950 O O . THR A 1 400 ? -24.287 -1.399 56.698 1.00 96.62 400 THR A O 1
ATOM 2953 N N . ARG A 1 401 ? -23.541 -1.145 54.593 1.00 94.88 401 ARG A N 1
ATOM 2954 C CA . ARG A 1 401 ? -23.033 -2.513 54.419 1.00 94.88 401 ARG A CA 1
ATOM 2955 C C . ARG A 1 401 ? -21.730 -2.500 53.633 1.00 94.88 401 ARG A C 1
ATOM 2957 O O . ARG A 1 401 ? -21.431 -1.535 52.934 1.00 94.88 401 ARG A O 1
ATOM 2964 N N . ASN A 1 402 ? -20.985 -3.594 53.738 1.00 96.75 402 ASN A N 1
ATOM 2965 C CA . ASN A 1 402 ? -19.858 -3.866 52.862 1.00 96.75 402 ASN A CA 1
ATOM 2966 C C . ASN A 1 402 ? -20.352 -4.547 51.578 1.00 96.75 402 ASN A C 1
ATOM 2968 O O . ASN A 1 402 ? -21.122 -5.508 51.650 1.00 96.75 402 ASN A O 1
ATOM 2972 N N . PHE A 1 403 ? -19.907 -4.054 50.428 1.00 97.06 403 PHE A N 1
ATOM 2973 C CA . PHE A 1 403 ? -20.256 -4.572 49.109 1.00 97.06 403 PHE A CA 1
ATOM 2974 C C . PHE A 1 403 ? -18.992 -4.960 48.349 1.00 97.06 403 PHE A C 1
ATOM 2976 O O . PHE A 1 403 ? -17.965 -4.293 48.467 1.00 97.06 403 PHE A O 1
ATOM 2983 N N . ALA A 1 404 ? -19.085 -6.015 47.546 1.00 97.88 404 ALA A N 1
ATOM 2984 C CA . ALA A 1 404 ? -18.081 -6.358 46.550 1.00 97.88 404 ALA A CA 1
ATOM 2985 C C . ALA A 1 404 ? -18.539 -5.870 45.170 1.00 97.88 404 ALA A C 1
ATOM 2987 O O . ALA A 1 404 ? -19.711 -5.978 44.811 1.00 97.88 404 ALA A O 1
ATOM 2988 N N . PHE A 1 405 ? -17.607 -5.332 44.397 1.00 98.06 405 PHE A N 1
ATOM 2989 C CA . PHE A 1 405 ? -17.804 -4.781 43.066 1.00 98.06 405 PHE A CA 1
ATOM 2990 C C . PHE A 1 405 ? -16.947 -5.591 42.100 1.00 98.06 405 PHE A C 1
ATOM 2992 O O . PHE A 1 405 ? -15.723 -5.495 42.133 1.00 98.06 405 PHE A O 1
ATOM 2999 N N . HIS A 1 406 ? -17.592 -6.406 41.271 1.00 97.25 406 HIS A N 1
ATOM 3000 C CA . HIS A 1 406 ? -16.935 -7.294 40.316 1.00 97.25 406 HIS A CA 1
ATOM 3001 C C . HIS A 1 406 ? -16.978 -6.668 38.920 1.00 97.25 406 HIS A C 1
ATOM 3003 O O . HIS A 1 406 ? -18.048 -6.601 38.311 1.00 97.25 406 HIS A O 1
ATOM 3009 N N . ARG A 1 407 ? -15.840 -6.213 38.392 1.00 95.56 407 ARG A N 1
ATOM 3010 C CA . ARG A 1 407 ? -15.719 -5.821 36.986 1.00 95.56 407 ARG A CA 1
ATOM 3011 C C . ARG A 1 407 ? -15.283 -7.027 36.161 1.00 95.56 407 ARG A C 1
ATOM 3013 O O . ARG A 1 407 ? -14.138 -7.463 36.244 1.00 95.56 407 ARG A O 1
ATOM 3020 N N . TYR A 1 408 ? -16.209 -7.530 35.353 1.00 95.00 408 TYR A N 1
ATOM 3021 C CA . TYR A 1 408 ? -15.915 -8.512 34.312 1.00 95.00 408 TYR A CA 1
ATOM 3022 C C . TYR A 1 408 ? -15.195 -7.852 33.134 1.00 95.00 408 TYR A C 1
ATOM 3024 O O . TYR A 1 408 ? -15.438 -6.680 32.838 1.00 95.00 408 TYR A O 1
ATOM 3032 N N . ALA A 1 409 ? -14.340 -8.611 32.459 1.00 94.88 409 ALA A N 1
ATOM 3033 C CA . ALA A 1 409 ? -13.652 -8.169 31.259 1.00 94.88 409 ALA A CA 1
ATOM 3034 C C . ALA A 1 409 ? -14.537 -8.363 30.016 1.00 94.88 409 ALA A C 1
ATOM 3036 O O . ALA A 1 409 ? -15.253 -9.361 29.904 1.00 94.88 409 ALA A O 1
ATOM 3037 N N . TYR A 1 410 ? -14.491 -7.404 29.089 1.00 96.06 410 TYR A N 1
ATOM 3038 C CA . TYR A 1 410 ? -15.286 -7.414 27.860 1.00 96.06 410 TYR A CA 1
ATOM 3039 C C . TYR A 1 410 ? -14.370 -7.329 26.642 1.00 96.06 410 TYR A C 1
ATOM 3041 O O . TYR A 1 410 ? -13.417 -6.551 26.660 1.00 96.06 410 TYR A O 1
ATOM 3049 N N . ALA A 1 411 ? -14.663 -8.090 25.585 1.00 97.31 411 ALA A N 1
ATOM 3050 C CA . ALA A 1 411 ? -13.927 -7.987 24.324 1.00 97.31 411 ALA A CA 1
ATOM 3051 C C . ALA A 1 411 ? -13.993 -6.550 23.778 1.00 97.31 411 ALA A C 1
ATOM 3053 O O . ALA A 1 411 ? -12.965 -5.975 23.424 1.00 97.31 411 ALA A O 1
ATOM 3054 N N . LEU A 1 412 ? -15.187 -5.944 23.806 1.00 96.94 412 LEU A N 1
ATOM 3055 C CA . LEU A 1 412 ? -15.419 -4.534 23.488 1.00 96.94 412 LEU A CA 1
ATOM 3056 C C . LEU A 1 412 ? -16.098 -3.811 24.663 1.00 96.94 412 LEU A C 1
ATOM 3058 O O . LEU A 1 412 ? -17.217 -4.148 25.056 1.00 96.94 412 LEU A O 1
ATOM 3062 N N . ASP A 1 413 ? -15.442 -2.789 25.209 1.00 95.62 413 ASP A N 1
ATOM 3063 C CA . ASP A 1 413 ? -15.927 -1.999 26.341 1.00 95.62 413 ASP A CA 1
ATOM 3064 C C . ASP A 1 413 ? -16.194 -0.539 25.947 1.00 95.62 413 ASP A C 1
ATOM 3066 O O . ASP A 1 413 ? -15.272 0.250 25.731 1.00 95.62 413 ASP A O 1
ATOM 3070 N N . PHE A 1 414 ? -17.476 -0.170 25.882 1.00 94.31 414 PHE A N 1
ATOM 3071 C CA . PHE A 1 414 ? -17.935 1.186 25.580 1.00 94.31 414 PHE A CA 1
ATOM 3072 C C . PHE A 1 414 ? -18.329 1.978 26.836 1.00 94.31 414 PHE A C 1
ATOM 3074 O O . PHE A 1 414 ? -18.816 3.101 26.715 1.00 94.31 414 PHE A O 1
ATOM 3081 N N . SER A 1 415 ? -18.114 1.446 28.045 1.00 91.19 415 SER A N 1
ATOM 3082 C CA . SER A 1 415 ? -18.533 2.104 29.294 1.00 91.19 415 SER A CA 1
ATOM 3083 C C . SER A 1 415 ? -17.822 3.441 29.563 1.00 91.19 415 SER A C 1
ATOM 3085 O O . SER A 1 415 ? -18.317 4.251 30.348 1.00 91.19 415 SER A O 1
ATOM 3087 N N . GLY A 1 416 ? -16.683 3.692 28.904 1.00 90.12 416 GLY A N 1
ATOM 3088 C CA . GLY A 1 416 ? -15.965 4.970 28.942 1.00 90.12 416 GLY A CA 1
ATOM 3089 C C . GLY A 1 416 ? -16.593 6.087 28.097 1.00 90.12 416 GLY A C 1
ATOM 3090 O O . GLY A 1 416 ? -16.206 7.245 28.250 1.00 90.12 416 GLY A O 1
ATOM 3091 N N . LEU A 1 417 ? -17.553 5.767 27.224 1.00 91.88 417 LEU A N 1
ATOM 3092 C CA . LEU A 1 417 ? -18.317 6.751 26.457 1.00 91.88 417 LEU A CA 1
ATOM 3093 C C . LEU A 1 417 ? -19.610 7.116 27.184 1.00 91.88 417 LEU A C 1
ATOM 3095 O O . LEU A 1 417 ? -20.193 6.304 27.893 1.00 91.88 417 LEU A O 1
ATOM 3099 N N . GLN A 1 418 ? -20.101 8.333 26.963 1.00 92.56 418 GLN A N 1
ATOM 3100 C CA . GLN A 1 418 ? -21.402 8.769 27.473 1.00 92.56 418 GLN A CA 1
ATOM 3101 C C . GLN A 1 418 ? -22.543 8.214 26.624 1.00 92.56 418 GLN A C 1
ATOM 3103 O O . GLN A 1 418 ? -23.586 7.844 27.161 1.00 92.56 418 GLN A O 1
ATOM 3108 N N . ARG A 1 419 ? -22.338 8.172 25.302 1.00 93.06 419 ARG A N 1
ATOM 3109 C CA . ARG A 1 419 ? -23.364 7.775 24.343 1.00 93.06 419 ARG A CA 1
ATOM 3110 C C . ARG A 1 419 ? -22.779 7.227 23.048 1.00 93.06 419 ARG A C 1
ATOM 3112 O O . ARG A 1 419 ? -21.843 7.808 22.501 1.00 93.06 419 ARG A O 1
ATOM 3119 N N . ILE A 1 420 ? -23.378 6.169 22.510 1.00 93.50 420 ILE A N 1
ATOM 3120 C CA . ILE A 1 420 ? -23.111 5.736 21.134 1.00 93.50 420 ILE A CA 1
ATOM 3121 C C . ILE A 1 420 ? -24.429 5.467 20.402 1.00 93.50 420 ILE A C 1
ATOM 3123 O O . ILE A 1 420 ? -25.290 4.756 20.910 1.00 93.50 420 ILE A O 1
ATOM 3127 N N . ASP A 1 421 ? -24.594 6.035 19.212 1.00 94.44 421 ASP A N 1
ATOM 3128 C CA . ASP A 1 421 ? -25.719 5.746 18.330 1.00 94.44 421 ASP A CA 1
ATOM 3129 C C . ASP A 1 421 ? -25.229 5.110 17.026 1.00 94.44 421 ASP A C 1
ATOM 3131 O O . ASP A 1 421 ? -24.188 5.493 16.491 1.00 94.44 421 ASP A O 1
ATOM 3135 N N . ARG A 1 422 ? -26.038 4.206 16.461 1.00 94.00 422 ARG A N 1
ATOM 3136 C CA . ARG A 1 422 ? -25.877 3.671 15.093 1.00 94.00 422 ARG A CA 1
ATOM 3137 C C . ARG A 1 422 ? -24.545 2.938 14.851 1.00 94.00 422 ARG A C 1
ATOM 3139 O O . ARG A 1 422 ? -24.043 2.949 13.723 1.00 94.00 422 ARG A O 1
ATOM 3146 N N . LEU A 1 423 ? -23.984 2.320 15.892 1.00 95.12 423 LEU A N 1
ATOM 3147 C CA . LEU A 1 423 ? -22.916 1.329 15.763 1.00 95.12 423 LEU A CA 1
ATOM 3148 C C . LEU A 1 423 ? -23.538 -0.060 15.643 1.00 95.12 423 LEU A C 1
ATOM 3150 O O . LEU A 1 423 ? -24.259 -0.484 16.539 1.00 95.12 423 LEU A O 1
ATOM 3154 N N . ASN A 1 424 ? -23.210 -0.766 14.571 1.00 96.06 424 ASN A N 1
ATOM 3155 C CA . ASN A 1 424 ? -23.755 -2.084 14.294 1.00 96.06 424 ASN A CA 1
ATOM 3156 C C . ASN A 1 424 ? -22.634 -3.120 14.267 1.00 96.06 424 ASN A C 1
ATOM 3158 O O . ASN A 1 424 ? -21.528 -2.821 13.803 1.00 96.06 424 ASN A O 1
ATOM 3162 N N . ILE A 1 425 ? -22.925 -4.334 14.717 1.00 96.94 425 ILE A N 1
ATOM 3163 C CA . ILE A 1 425 ? -22.024 -5.482 14.637 1.00 96.94 425 ILE A CA 1
ATOM 3164 C C . ILE A 1 425 ? -22.807 -6.641 14.016 1.00 96.94 425 ILE A C 1
ATOM 3166 O O . ILE A 1 425 ? -23.635 -7.256 14.677 1.00 96.94 425 ILE A O 1
ATOM 3170 N N . SER A 1 426 ? -22.572 -6.926 12.734 1.00 97.00 426 SER A N 1
ATOM 3171 C CA . SER A 1 426 ? -23.311 -7.956 11.984 1.00 97.00 426 SER A CA 1
ATOM 3172 C C . SER A 1 426 ? -22.390 -9.058 11.496 1.00 97.00 426 SER A C 1
ATOM 3174 O O . SER A 1 426 ? -21.228 -8.797 11.236 1.00 97.00 426 SER A O 1
ATOM 3176 N N . ASP A 1 427 ? -22.890 -10.279 11.319 1.00 97.12 427 ASP A N 1
ATOM 3177 C CA . ASP A 1 427 ? -22.089 -11.391 10.782 1.00 97.12 427 ASP A CA 1
ATOM 3178 C C . ASP A 1 427 ? -20.759 -11.596 11.540 1.00 97.12 427 ASP A C 1
ATOM 3180 O O . ASP A 1 427 ? -19.725 -11.922 10.953 1.00 97.12 427 ASP A O 1
ATOM 3184 N N . ILE A 1 428 ? -20.800 -11.357 12.857 1.00 97.75 428 ILE A N 1
ATOM 3185 C CA . ILE A 1 428 ? -19.701 -11.584 13.794 1.00 97.75 428 ILE A CA 1
ATOM 3186 C C . ILE A 1 428 ? -20.098 -12.677 14.778 1.00 97.75 428 ILE A C 1
ATOM 3188 O O . ILE A 1 428 ? -21.100 -12.557 15.485 1.00 97.75 428 ILE A O 1
ATOM 3192 N N . GLU A 1 429 ? -19.267 -13.706 14.885 1.00 97.56 429 GLU A N 1
ATOM 3193 C CA . GLU A 1 429 ? -19.310 -14.639 16.008 1.00 97.56 429 GLU A CA 1
ATOM 3194 C C . GLU A 1 429 ? -18.384 -14.154 17.136 1.00 97.56 429 GLU A C 1
ATOM 3196 O O . GLU A 1 429 ? -17.234 -13.787 16.897 1.00 97.56 429 GLU A O 1
ATOM 3201 N N . PHE A 1 430 ? -18.870 -14.171 18.379 1.00 97.50 430 PHE A N 1
ATOM 3202 C CA . PHE A 1 430 ? -18.045 -13.931 19.565 1.00 97.50 430 PHE A CA 1
ATOM 3203 C C . PHE A 1 430 ? -17.657 -15.264 20.206 1.00 97.50 430 PHE A C 1
ATOM 3205 O O . PHE A 1 430 ? -18.479 -15.902 20.867 1.00 97.50 430 PHE A O 1
ATOM 3212 N N . GLN A 1 431 ? -16.394 -15.659 20.052 1.00 96.88 431 GLN A N 1
ATOM 3213 C CA . GLN A 1 431 ? -15.836 -16.859 20.666 1.00 96.88 431 GLN A CA 1
ATOM 3214 C C . GLN A 1 431 ? -15.052 -16.479 21.928 1.00 96.88 431 GLN A C 1
ATOM 3216 O O . GLN A 1 431 ? -13.867 -16.160 21.888 1.00 96.88 431 GLN A O 1
ATOM 3221 N N . LEU A 1 432 ? -15.741 -16.463 23.068 1.00 96.00 432 LEU A N 1
ATOM 3222 C CA . LEU A 1 432 ? -15.192 -15.918 24.317 1.00 96.00 432 LEU A CA 1
ATOM 3223 C C . LEU A 1 432 ? -14.753 -16.981 25.327 1.00 96.00 432 LEU A C 1
ATOM 3225 O O . LEU A 1 432 ? -14.232 -16.629 26.382 1.00 96.00 432 LEU A O 1
ATOM 3229 N N . ASP A 1 433 ? -15.029 -18.258 25.042 1.00 92.44 433 ASP A N 1
ATOM 3230 C CA . ASP A 1 433 ? -14.586 -19.445 25.789 1.00 92.44 433 ASP A CA 1
ATOM 3231 C C . ASP A 1 433 ? -14.817 -19.407 27.318 1.00 92.44 433 ASP A C 1
ATOM 3233 O O . ASP A 1 433 ? -14.126 -20.067 28.091 1.00 92.44 433 ASP A O 1
ATOM 3237 N N . GLY A 1 434 ? -15.799 -18.624 27.784 1.00 92.31 434 GLY A N 1
ATOM 3238 C CA . GLY A 1 434 ? -16.059 -18.397 29.213 1.00 92.31 434 GLY A CA 1
ATOM 3239 C C . GLY A 1 434 ? -15.011 -17.529 29.927 1.00 92.31 434 GLY A C 1
ATOM 3240 O O . GLY A 1 434 ? -15.108 -17.343 31.139 1.00 92.31 434 GLY A O 1
ATOM 3241 N N . ILE A 1 435 ? -14.037 -16.988 29.190 1.00 93.81 435 ILE A N 1
ATOM 3242 C CA . ILE A 1 435 ? -12.950 -16.130 29.680 1.00 93.81 435 ILE A CA 1
ATOM 3243 C C . ILE A 1 435 ? -13.419 -14.673 29.783 1.00 93.81 435 ILE A C 1
ATOM 3245 O O . ILE A 1 435 ? -13.061 -13.966 30.723 1.00 93.81 435 ILE A O 1
ATOM 3249 N N . ALA A 1 436 ? -14.238 -14.225 28.829 1.00 95.81 436 ALA A N 1
ATOM 3250 C CA . ALA A 1 436 ? -14.670 -12.836 28.718 1.00 95.81 436 ALA A CA 1
ATOM 3251 C C . ALA A 1 436 ? -16.168 -12.703 28.411 1.00 95.81 436 ALA A C 1
ATOM 3253 O O . ALA A 1 436 ? -16.836 -13.639 27.973 1.00 95.81 436 ALA A O 1
ATOM 3254 N N . SER A 1 437 ? -16.695 -11.500 28.627 1.00 95.19 437 SER A N 1
ATOM 3255 C CA . SER A 1 437 ? -17.999 -11.066 28.114 1.00 95.19 437 SER A CA 1
ATOM 3256 C C . SER A 1 437 ? -17.843 -10.376 26.752 1.00 95.19 437 SER A C 1
ATOM 3258 O O . SER A 1 437 ? -16.765 -9.894 26.416 1.00 95.19 437 SER A O 1
ATOM 3260 N N . ALA A 1 438 ? -18.902 -10.333 25.938 1.00 95.44 438 ALA A N 1
ATOM 3261 C CA . ALA A 1 438 ? -18.795 -9.824 24.566 1.00 95.44 438 ALA A CA 1
ATOM 3262 C C . ALA A 1 438 ? -18.652 -8.298 24.534 1.00 95.44 438 ALA A C 1
ATOM 3264 O O . ALA A 1 438 ? -17.592 -7.757 24.222 1.00 95.44 438 ALA A O 1
ATOM 3265 N N . ILE A 1 439 ? -19.737 -7.604 24.875 1.00 95.44 439 ILE A N 1
ATOM 3266 C CA . ILE A 1 439 ? -19.867 -6.162 24.690 1.00 95.44 439 ILE A CA 1
ATOM 3267 C C . ILE A 1 439 ? -20.417 -5.538 25.969 1.00 95.44 439 ILE A C 1
ATOM 3269 O O . ILE A 1 439 ? -21.451 -5.970 26.480 1.00 95.44 439 ILE A O 1
ATOM 3273 N N . MET A 1 440 ? -19.742 -4.503 26.464 1.00 93.62 440 MET A N 1
ATOM 3274 C CA . MET A 1 440 ? -20.282 -3.596 27.476 1.00 93.62 440 MET A CA 1
ATOM 3275 C C . MET A 1 440 ? -20.789 -2.340 26.773 1.00 93.62 440 MET A C 1
ATOM 3277 O O . MET A 1 440 ? -20.002 -1.612 26.174 1.00 93.62 440 MET A O 1
ATOM 3281 N N . LEU A 1 441 ? -22.093 -2.079 26.852 1.00 92.69 441 LEU A N 1
ATOM 3282 C CA . LEU A 1 441 ? -22.718 -0.916 26.217 1.00 92.69 441 LEU A CA 1
ATOM 3283 C C . LEU A 1 441 ? -22.407 0.396 26.966 1.00 92.69 441 LEU A C 1
ATOM 3285 O O . LEU A 1 441 ? -22.170 0.370 28.180 1.00 92.69 441 LEU A O 1
ATOM 3289 N N . PRO A 1 442 ? -22.442 1.553 26.272 1.00 91.81 442 PRO A N 1
ATOM 3290 C CA . PRO A 1 442 ? -22.404 2.856 26.932 1.00 91.81 442 PRO A CA 1
ATOM 3291 C C . PRO A 1 442 ? -23.685 3.107 27.764 1.00 91.81 442 PRO A C 1
ATOM 3293 O O . PRO A 1 442 ? -24.698 2.432 27.567 1.00 91.81 442 PRO A O 1
ATOM 3296 N N . PRO A 1 443 ? -23.692 4.098 28.678 1.00 89.06 443 PRO A N 1
ATOM 3297 C CA . PRO A 1 443 ? -24.847 4.411 29.529 1.00 89.06 443 PRO A CA 1
ATOM 3298 C C . PRO A 1 443 ? -26.095 4.943 28.805 1.00 89.06 443 PRO A C 1
ATOM 3300 O O . PRO A 1 443 ? -27.169 4.964 29.421 1.00 89.06 443 PRO A O 1
ATOM 3303 N N . ASP A 1 444 ? -25.942 5.428 27.569 1.00 90.88 444 ASP A N 1
ATOM 3304 C CA . ASP A 1 444 ? -26.999 5.927 26.681 1.00 90.88 444 ASP A CA 1
ATOM 3305 C C . ASP A 1 444 ? -26.661 5.607 25.213 1.00 90.88 444 ASP A C 1
ATOM 3307 O O . ASP A 1 444 ? -25.502 5.372 24.862 1.00 90.88 444 ASP A O 1
ATOM 3311 N N . GLY A 1 445 ? -27.663 5.609 24.338 1.00 90.44 445 GLY A N 1
ATOM 3312 C CA . GLY A 1 445 ? -27.480 5.296 22.924 1.00 90.44 445 GLY A CA 1
ATOM 3313 C C . GLY A 1 445 ? -28.705 4.692 22.258 1.00 90.44 445 GLY A C 1
ATOM 3314 O O . GLY A 1 445 ? -29.609 4.173 22.914 1.00 90.44 445 GLY A O 1
ATOM 3315 N N . GLN A 1 446 ? -28.740 4.753 20.930 1.00 92.50 446 GLN A N 1
ATOM 3316 C CA . GLN A 1 446 ? -29.810 4.178 20.120 1.00 92.50 446 GLN A CA 1
ATOM 3317 C C . GLN A 1 446 ? -29.271 3.461 18.884 1.00 92.50 446 GLN A C 1
ATOM 3319 O O . GLN A 1 446 ? -28.234 3.814 18.331 1.00 92.50 446 GLN A O 1
ATOM 3324 N N . MET A 1 447 ? -30.029 2.478 18.393 1.00 87.44 447 MET A N 1
ATOM 3325 C CA . MET A 1 447 ? -29.690 1.723 17.180 1.00 87.44 447 MET A CA 1
ATOM 3326 C C . MET A 1 447 ? -28.329 1.007 17.263 1.00 87.44 447 MET A C 1
ATOM 3328 O O . MET A 1 447 ? -27.680 0.848 16.235 1.00 87.44 447 MET A O 1
ATOM 3332 N N . PHE A 1 448 ? -27.913 0.570 18.457 1.00 88.31 448 PHE A N 1
ATOM 3333 C CA . PHE A 1 448 ? -26.833 -0.407 18.609 1.00 88.31 448 PHE A CA 1
ATOM 3334 C C . PHE A 1 448 ? -27.424 -1.800 18.387 1.00 88.31 448 PHE A C 1
ATOM 3336 O O . PHE A 1 448 ? -28.298 -2.200 19.159 1.00 88.31 448 PHE A O 1
ATOM 3343 N N . HIS A 1 449 ? -27.010 -2.498 17.329 1.00 79.12 449 HIS A N 1
ATOM 3344 C CA . HIS A 1 449 ? -27.536 -3.823 16.985 1.00 79.12 449 HIS A CA 1
ATOM 3345 C C . HIS A 1 449 ? -26.483 -4.771 16.438 1.00 79.12 449 HIS A C 1
ATOM 3347 O O . HIS A 1 449 ? -25.513 -4.280 15.814 1.00 79.12 449 HIS A O 1
#

Organism: NCBI:txid1367847